Protein AF-0000000068824075 (afdb_homodimer)

Sequence (526 aa):
MSSQPDKIMQCPICLETMKSPITQCMGGHSMCGDCIKANNITKCPTCRGAISKIRNFQLEQLIEGIQKVLKLQCCYHSKGCTYSLSVAKKESHELECKYRNFICEGHKFAKWKCQWSGTLEEMYKHFKKDHINQQLSFKSEADMKFDLSRNYSDVQMITYLEGGQYFFYKHRVDVKAEKIYWAFQFIGPKNQAECYYYEFEVANGPIKKFKVTEICRSDVVSADKIFEKGQCVVIPFEVMRNFMDEENVSHFRYRLMSIKKAKMSSQPDKIMQCPICLETMKSPITQCMGGHSMCGDCIKANNITKCPTCRGAISKIRNFQLEQLIEGIQKVLKLQCCYHSKGCTYSLSVAKKESHELECKYRNFICEGHKFAKWKCQWSGTLEEMYKHFKKDHINQQLSFKSEADMKFDLSRNYSDVQMITYLEGGQYFFYKHRVDVKAEKIYWAFQFIGPKNQAECYYYEFEVANGPIKKFKVTEICRSDVVSADKIFEKGQCVVIPFEVMRNFMDEENVSHFRYRLMSIKKAK

Solvent-accessible surface area (backbone atoms only — not comparable to full-atom values): 28424 Å² total; per-residue (Å²): 125,86,76,52,72,62,66,77,41,31,11,84,82,81,69,40,71,54,43,83,57,31,27,26,23,78,80,67,51,61,31,25,43,62,55,35,63,76,63,66,56,65,48,34,90,86,78,61,29,54,59,44,92,50,66,41,62,68,59,47,49,48,50,53,51,43,46,68,63,44,66,40,70,44,92,37,34,91,73,65,48,81,57,65,25,33,67,84,47,38,62,63,42,57,70,29,41,66,63,39,82,38,61,41,57,42,26,72,72,42,63,41,98,55,87,54,68,41,45,56,72,52,44,54,51,44,38,52,70,73,60,66,45,84,71,46,47,39,55,49,72,49,77,44,74,63,65,80,87,44,71,44,56,46,66,43,62,26,44,38,70,104,69,82,45,47,28,39,42,36,39,37,36,37,49,90,80,38,33,34,38,39,43,54,23,26,62,31,42,57,77,61,12,61,40,26,30,34,40,38,35,39,33,40,75,92,65,33,33,42,36,39,27,43,62,23,41,21,56,73,51,56,66,66,58,34,59,66,49,26,66,48,47,75,42,44,47,43,40,48,59,71,30,33,48,97,82,30,36,29,39,36,35,39,36,58,46,68,61,77,70,81,124,126,86,75,52,73,63,65,76,40,31,10,85,82,81,67,38,70,55,43,85,56,30,28,27,24,77,81,67,52,60,32,26,42,62,56,36,62,77,64,66,56,66,47,32,90,86,77,62,30,54,59,44,93,53,67,40,62,68,60,47,50,49,51,52,51,42,47,67,63,44,64,41,69,43,92,38,33,92,73,65,48,83,57,66,26,33,67,85,47,38,62,63,43,56,68,28,40,65,64,39,82,39,61,41,58,42,25,74,72,41,62,42,96,55,87,52,67,41,43,57,74,53,44,55,52,44,36,52,69,76,61,65,43,85,71,47,47,41,54,49,71,49,77,43,74,62,65,81,84,45,69,44,56,45,67,43,61,24,44,40,70,106,72,81,44,46,28,38,42,37,39,37,36,37,48,92,79,38,32,33,38,38,43,53,24,26,62,32,41,58,77,62,13,63,39,26,30,35,41,38,36,40,33,41,75,94,63,31,33,42,35,38,26,43,62,24,40,19,56,76,52,55,66,68,57,34,58,64,49,25,65,47,46,73,43,44,47,43,39,47,58,68,31,34,48,96,83,30,37,28,39,35,36,38,35,58,44,69,63,74,70,83,127

Foldseek 3Di:
DPCPPQQLQAAPQPRGGAAPQWWAFPVGDIHHPVSCVVVVPQADPVPRGGTDPDTDVVSNVVSVVCLVVQWDDAPCVVVPDPDTHRPVCRVVQNLFPQQDKDAQVCCVPFVDPDGDIDHPVVNLVCCVPPVVAVADELKDKDKDADDQQDWGKDWHKYDYDPHDWIWIWIWIRDNVVQKIWTAIATRGHFVQQQQKKKKKWKAAPDPDIDIDIAGHGHPSDDPVVCVVVVRTDMDGNVRLVVQADPRRMIMMIMHMDGNPPPD/DPCPPQQLQAAPQPRGGAAPQWWAFPVGDIHHPVSCVVVVPQADPVPRGGTDPDGDVVSNVVSVVCLVVPWDDAPCVVVPDPDTHRPVCNVVQNLFPQQDKDAQVCCVPFVDPGGDIDHPVVNLVCCVPPVVAVADELKDKDKDADDLQDWGKDWHKYDYDPDDWIWIWIWIRDNVVQKIWTAIATRGHFVQQQQKKKKKWKAAPDPDIDIDIAGHGHPSDDPVVCVVVVRTDMDGNVRLVVQADPRRMIMMIMHMDGNPPPD

Secondary structure (DSSP, 8-state):
----HHHHTB-TTT-SB--SSEEEETTS-EEEHHHHHHTT--B-TTT-PBEEEEE-HHHHHHHHHHHHH--EEPTTGGGT---EE-HHHHHHHHHH-TTS-EE-HHHHTT--S---EE-HHHHHHHHHHHS----B-SEEEEEEE--TTS-EEEEEEEEETTTTEEEEEEEEEETTTTEEEEEEEESS-HHHHTTEEEEEEEEETTTEEEEEEEE-EETTS-HHHHHHHT-SEEEEHHHHGGG--TTSEEEEEEEEEE-----/----HHHHTB-TTT-SB--SSEEEETTS-EEEHHHHHHTT--B-TTT-PBEEEEE-HHHHHHHHHHHHH--EEPTTGGGT---EE-HHHHHHHHHH-TTS-EE-HHHHTT--S---EE-HHHHHHHHHHHS----B-SEEEEEEE--TTS-EEEEEEEEETTTTEEEEEEEEEETTTTEEEEEEEESS-HHHHTTEEEEEEEEETTTEEEEEEEE-EETTS-HHHHHHHT-SEEEEHHHHGGG--TTSEEEEEEEEEE-----

Organism: Brassicogethes aeneus (NCBI:txid1431903)

pLDDT: mean 89.93, std 11.12, range [26.86, 98.69]

InterPro domains:
  IPR001841 Zinc finger, RING-type [PS50089] (11-48)
  IPR001841 Zinc finger, RING-type [SM00184] (11-47)
  IPR004162 E3 ubiquitin-protein ligase SINA-like, animal [PTHR45877] (7-260)
  IPR008974 TRAF-like [G3DSA:2.60.210.10] (139-255)
  IPR013010 Zinc finger, SIAH-type [PS51081] (69-132)
  IPR013083 Zinc finger, RING/FYVE/PHD-type [G3DSA:3.30.40.10] (1-68)
  IPR013083 Zinc finger, RING/FYVE/PHD-type [G3DSA:3.30.40.10] (69-127)
  IPR018121 Seven-in-absentia protein, TRAF-like domain [PF03145] (165-249)
  IPR049548 E3 ubiquitin-protein ligase Sina-like, RING finger [PF21362] (11-47)

Nearest PDB structures (foldseek):
  4ca1-assembly1_A  TM=7.480E-01  e=5.915E-13  Homo sapiens
  5h9m-assembly1_B  TM=7.590E-01  e=1.312E-12  Homo sapiens
  4i7c-assembly2_C  TM=7.168E-01  e=4.450E-13  Homo sapiens
  5wzz-assembly2_B  TM=6.924E-01  e=2.319E-12  Homo sapiens
  1k2f-assembly2_B-2  TM=7.074E-01  e=7.664E-12  Mus musculus

Radius of gyration: 37.61 Å; Cα contacts (8 Å, |Δi|>4): 1050; chains: 2; bounding box: 56×128×80 Å

Structure (mmCIF, N/CA/C/O backbone):
data_AF-0000000068824075-model_v1
#
loop_
_entity.id
_entity.type
_entity.pdbx_description
1 polymer 'E3 ubiquitin-protein ligase'
#
loop_
_atom_site.group_PDB
_atom_site.id
_atom_site.type_symbol
_atom_site.label_atom_id
_atom_site.label_alt_id
_atom_site.label_comp_id
_atom_site.label_asym_id
_atom_site.label_entity_id
_atom_site.label_seq_id
_atom_site.pdbx_PDB_ins_code
_atom_site.Cartn_x
_atom_site.Cartn_y
_atom_site.Cartn_z
_atom_site.occupancy
_atom_site.B_iso_or_equiv
_atom_site.auth_seq_id
_atom_site.auth_comp_id
_atom_site.auth_asym_id
_atom_site.auth_atom_id
_atom_site.pdbx_PDB_model_num
ATOM 1 N N . MET A 1 1 ? 6.312 -59.25 -27.984 1 26.86 1 MET A N 1
ATOM 2 C CA . MET A 1 1 ? 6.164 -57.844 -28.219 1 26.86 1 MET A CA 1
ATOM 3 C C . MET A 1 1 ? 5.016 -57.25 -27.391 1 26.86 1 MET A C 1
ATOM 5 O O . MET A 1 1 ? 3.865 -57.688 -27.547 1 26.86 1 MET A O 1
ATOM 9 N N . SER A 1 2 ? 5.18 -57.031 -26.156 1 34.91 2 SER A N 1
ATOM 10 C CA . SER A 1 2 ? 4.145 -56.5 -25.266 1 34.91 2 SER A CA 1
ATOM 11 C C . SER A 1 2 ? 3.293 -55.438 -25.953 1 34.91 2 SER A C 1
ATOM 13 O O . SER A 1 2 ? 3.809 -54.438 -26.406 1 34.91 2 SER A O 1
ATOM 15 N N . SER A 1 3 ? 2.359 -55.688 -26.812 1 43.59 3 SER A N 1
ATOM 16 C CA . SER A 1 3 ? 1.479 -54.844 -27.609 1 43.59 3 SER A CA 1
ATOM 17 C C . SER A 1 3 ? 0.889 -53.719 -26.766 1 43.59 3 SER A C 1
ATOM 19 O O . SER A 1 3 ? 0.219 -53.969 -25.766 1 43.59 3 SER A O 1
ATOM 21 N N . GLN A 1 4 ? 1.647 -52.656 -26.531 1 51.97 4 GLN A N 1
ATOM 22 C CA . GLN A 1 4 ? 1.297 -51.5 -25.703 1 51.97 4 GLN A CA 1
ATOM 23 C C . GLN A 1 4 ? -0.091 -50.969 -26.047 1 51.97 4 GLN A C 1
ATOM 25 O O . GLN A 1 4 ? -0.445 -50.875 -27.234 1 51.97 4 GLN A O 1
ATOM 30 N N . PRO A 1 5 ? -1.044 -51.125 -25.141 1 60.56 5 PRO A N 1
ATOM 31 C CA . PRO A 1 5 ? -2.387 -50.562 -25.344 1 60.56 5 PRO A CA 1
ATOM 32 C C . PRO A 1 5 ? -2.377 -49.281 -26.172 1 60.56 5 PRO A C 1
ATOM 34 O O . PRO A 1 5 ? -3.332 -49 -26.891 1 60.56 5 PRO A O 1
ATOM 37 N N . ASP A 1 6 ? -1.244 -48.688 -26.219 1 64.5 6 ASP A N 1
ATOM 38 C CA . ASP A 1 6 ? -1.145 -47.406 -26.938 1 64.5 6 ASP A CA 1
ATOM 39 C C . ASP A 1 6 ? -1.213 -47.656 -28.453 1 64.5 6 ASP A C 1
ATOM 41 O O . ASP A 1 6 ? -1.807 -46.844 -29.172 1 64.5 6 ASP A O 1
ATOM 45 N N . LYS A 1 7 ? -0.649 -48.688 -28.859 1 70.88 7 LYS A N 1
ATOM 46 C CA . LYS A 1 7 ? -0.608 -48.938 -30.297 1 70.88 7 LYS A CA 1
ATOM 47 C C . LYS A 1 7 ? -1.982 -49.344 -30.828 1 70.88 7 LYS A C 1
ATOM 49 O O . LYS A 1 7 ? -2.352 -48.969 -31.938 1 70.88 7 LYS A O 1
ATOM 54 N N . ILE A 1 8 ? -2.785 -49.969 -29.938 1 73.5 8 ILE A N 1
ATOM 55 C CA . ILE A 1 8 ? -4.105 -50.438 -30.344 1 73.5 8 ILE A CA 1
ATOM 56 C C . ILE A 1 8 ? -5.059 -49.25 -30.453 1 73.5 8 ILE A C 1
ATOM 58 O O . ILE A 1 8 ? -5.973 -49.25 -31.281 1 73.5 8 ILE A O 1
ATOM 62 N N . MET A 1 9 ? -4.66 -48.25 -29.812 1 81.69 9 MET A N 1
ATOM 63 C CA . MET A 1 9 ? -5.555 -47.094 -29.781 1 81.69 9 MET A CA 1
ATOM 64 C C . MET A 1 9 ? -5.094 -46.031 -30.766 1 81.69 9 MET A C 1
ATOM 66 O O . MET A 1 9 ? -5.68 -44.969 -30.844 1 81.69 9 MET A O 1
ATOM 70 N N . GLN A 1 10 ? -4.227 -46.406 -31.641 1 87.88 10 GLN A N 1
ATOM 71 C CA . GLN A 1 10 ? -3.619 -45.438 -32.531 1 87.88 10 GLN A CA 1
ATOM 72 C C . GLN A 1 10 ? -4.352 -45.375 -33.875 1 87.88 10 GLN A C 1
ATOM 74 O O . GLN A 1 10 ? -4.664 -46.438 -34.469 1 87.88 10 GLN A O 1
ATOM 79 N N . CYS A 1 11 ? -4.602 -44.219 -34.281 1 91.38 11 CYS A N 1
ATOM 80 C CA . CYS A 1 11 ? -5.129 -44 -35.625 1 91.38 11 CYS A CA 1
ATOM 81 C C . CYS A 1 11 ? -4.059 -44.281 -36.688 1 91.38 11 CYS A C 1
ATOM 83 O O . CYS A 1 11 ? -2.947 -43.75 -36.594 1 91.38 11 CYS A O 1
ATOM 85 N N . PRO A 1 12 ? -4.328 -44.969 -37.688 1 91.25 12 PRO A N 1
ATOM 86 C CA . PRO A 1 12 ? -3.328 -45.25 -38.719 1 91.25 12 PRO A CA 1
ATOM 87 C C . PRO A 1 12 ? -3.049 -44.062 -39.625 1 91.25 12 PRO A C 1
ATOM 89 O O . PRO A 1 12 ? -2.08 -44.062 -40.375 1 91.25 12 PRO A O 1
ATOM 92 N N . ILE A 1 13 ? -3.783 -43.062 -39.469 1 92 13 ILE A N 1
ATOM 93 C CA . ILE A 1 13 ? -3.619 -41.875 -40.344 1 92 13 ILE A CA 1
ATOM 94 C C . ILE A 1 13 ? -2.719 -40.875 -39.656 1 92 13 ILE A C 1
ATOM 96 O O . ILE A 1 13 ? -1.7 -40.438 -40.188 1 92 13 ILE A O 1
ATOM 100 N N . CYS A 1 14 ? -3.09 -40.5 -38.438 1 89.81 14 CYS A N 1
ATOM 101 C CA . CYS A 1 14 ? -2.352 -39.438 -37.75 1 89.81 14 CYS A CA 1
ATOM 102 C C . CYS A 1 14 ? -1.323 -40.031 -36.781 1 89.81 14 CYS A C 1
ATOM 104 O O . CYS A 1 14 ? -0.46 -39.312 -36.281 1 89.81 14 CYS A O 1
ATOM 106 N N . LEU A 1 15 ? -1.414 -41.281 -36.469 1 88.19 15 LEU A N 1
ATOM 107 C CA . LEU A 1 15 ? -0.502 -42.031 -35.625 1 88.19 15 LEU A CA 1
ATOM 108 C C . LEU A 1 15 ? -0.59 -41.562 -34.188 1 88.19 15 LEU A C 1
ATOM 110 O O . LEU A 1 15 ? 0.326 -41.812 -33.406 1 88.19 15 LEU A O 1
ATOM 114 N N . GLU A 1 16 ? -1.69 -40.906 -33.844 1 86.25 16 GLU A N 1
ATOM 115 C CA . GLU A 1 16 ? -2.02 -40.531 -32.469 1 86.25 16 GLU A CA 1
ATOM 116 C C . GLU A 1 16 ? -3.166 -41.406 -31.938 1 86.25 16 GLU A C 1
ATOM 118 O O . GLU A 1 16 ? -3.795 -42.156 -32.688 1 86.25 16 GLU A O 1
ATOM 123 N N . THR A 1 17 ? -3.398 -41.25 -30.656 1 84.62 17 THR A N 1
ATOM 124 C CA . THR A 1 17 ? -4.566 -41.906 -30.094 1 84.62 17 THR A CA 1
ATOM 125 C C . THR A 1 17 ? -5.844 -41.438 -30.781 1 84.62 17 THR A C 1
ATOM 127 O O . THR A 1 17 ? -6.062 -40.25 -30.938 1 84.62 17 THR A O 1
ATOM 130 N N . MET A 1 18 ? -6.621 -42.438 -31.188 1 89.19 18 MET A N 1
ATOM 131 C CA . MET A 1 18 ? -7.832 -42.125 -31.953 1 89.19 18 MET A CA 1
ATOM 132 C C . MET A 1 18 ? -8.758 -41.219 -31.156 1 89.19 18 MET A C 1
ATOM 134 O O . MET A 1 18 ? -8.914 -41.375 -29.953 1 89.19 18 MET A O 1
ATOM 138 N N . LYS A 1 19 ? -9.273 -40.219 -31.859 1 90.88 19 LYS A N 1
ATOM 139 C CA . LYS A 1 19 ? -10.203 -39.281 -31.281 1 90.88 19 LYS A CA 1
ATOM 140 C C . LYS A 1 19 ? -11.602 -39.438 -31.859 1 90.88 19 LYS A C 1
ATOM 142 O O . LYS A 1 19 ? -11.758 -39.781 -33.031 1 90.88 19 LYS A O 1
ATOM 147 N N . SER A 1 20 ? -12.555 -39.062 -31.016 1 90.06 20 SER A N 1
ATOM 148 C CA . SER A 1 20 ? -13.938 -39.094 -31.484 1 90.06 20 SER A CA 1
ATOM 149 C C . SER A 1 20 ? -14.18 -37.969 -32.5 1 90.06 20 SER A C 1
ATOM 151 O O . SER A 1 20 ? -13.633 -36.875 -32.375 1 90.06 20 SER A O 1
ATOM 153 N N . PRO A 1 21 ? -15.047 -38.438 -33.469 1 91.56 21 PRO A N 1
ATOM 154 C CA . PRO A 1 21 ? -15.727 -39.719 -33.719 1 91.56 21 PRO A CA 1
ATOM 155 C C . PRO A 1 21 ? -14.812 -40.781 -34.375 1 91.56 21 PRO A C 1
ATOM 157 O O . PRO A 1 21 ? -13.977 -40.438 -35.219 1 91.56 21 PRO A O 1
ATOM 160 N N . ILE A 1 22 ? -14.836 -41.875 -33.906 1 95.31 22 ILE A N 1
ATOM 161 C CA . ILE A 1 22 ? -14.047 -43 -34.438 1 95.31 22 ILE A CA 1
ATOM 162 C C . ILE A 1 22 ? -14.898 -43.781 -35.438 1 95.31 22 ILE A C 1
ATOM 164 O O . ILE A 1 22 ? -16.031 -44.188 -35.094 1 95.31 22 ILE A O 1
ATOM 168 N N . THR A 1 23 ? -14.414 -44 -36.656 1 93.69 23 THR A N 1
ATOM 169 C CA . THR A 1 23 ? -15.094 -44.75 -37.719 1 93.69 23 THR A CA 1
ATOM 170 C C . THR A 1 23 ? -14.312 -46 -38.062 1 93.69 23 THR A C 1
ATOM 172 O O . THR A 1 23 ? -13.102 -46.062 -37.844 1 93.69 23 THR A O 1
ATOM 175 N N . GLN A 1 24 ? -15.078 -47.031 -38.5 1 92.38 24 GLN A N 1
ATOM 176 C CA . GLN A 1 24 ? -14.461 -48.312 -38.844 1 92.38 24 GLN A CA 1
ATOM 177 C C . GLN A 1 24 ? -14.68 -48.656 -40.312 1 92.38 24 GLN A C 1
ATOM 179 O O . GLN A 1 24 ? -15.703 -48.312 -40.875 1 92.38 24 GLN A O 1
ATOM 184 N N . CYS A 1 25 ? -13.664 -49.219 -40.844 1 91.94 25 CYS A N 1
ATOM 185 C CA . CYS A 1 25 ? -13.859 -49.75 -42.188 1 91.94 25 CYS A CA 1
ATOM 186 C C . CYS A 1 25 ? -14.594 -51.094 -42.125 1 91.94 25 CYS A C 1
ATOM 188 O O . CYS A 1 25 ? -14.805 -51.625 -41.062 1 91.94 25 CYS A O 1
ATOM 190 N N . MET A 1 26 ? -15.016 -51.719 -43.375 1 91.31 26 MET A N 1
ATOM 191 C CA . MET A 1 26 ? -15.75 -52.969 -43.469 1 91.31 26 MET A CA 1
ATOM 192 C C . MET A 1 26 ? -14.883 -54.156 -43 1 91.31 26 MET A C 1
ATOM 194 O O . MET A 1 26 ? -15.406 -55.219 -42.625 1 91.31 26 MET A O 1
ATOM 198 N N . GLY A 1 27 ? -13.539 -53.875 -42.969 1 90.25 27 GLY A N 1
ATOM 199 C CA . 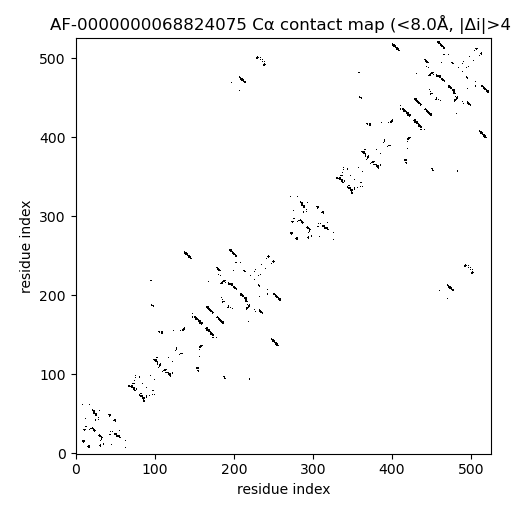GLY A 1 27 ? -12.617 -54.906 -42.469 1 90.25 27 GLY A CA 1
ATOM 200 C C . GLY A 1 27 ? -12.414 -54.844 -40.969 1 90.25 27 GLY A C 1
ATOM 201 O O . GLY A 1 27 ? -11.734 -55.688 -40.406 1 90.25 27 GLY A O 1
ATOM 202 N N . GLY A 1 28 ? -12.977 -53.844 -40.312 1 89.62 28 GLY A N 1
ATOM 203 C CA . GLY A 1 28 ? -12.938 -53.75 -38.844 1 89.62 28 GLY A CA 1
ATOM 204 C C . GLY A 1 28 ? -11.852 -52.844 -38.344 1 89.62 28 GLY A C 1
ATOM 205 O O . GLY A 1 28 ? -11.625 -52.781 -37.125 1 89.62 28 GLY A O 1
ATOM 206 N N . HIS A 1 29 ? -11.172 -52.125 -39.156 1 91.19 29 HIS A N 1
ATOM 207 C CA . HIS A 1 29 ? -10.133 -51.219 -38.719 1 91.19 29 HIS A CA 1
ATOM 208 C C . HIS A 1 29 ? -10.719 -49.844 -38.375 1 91.19 29 HIS A C 1
ATOM 210 O O . HIS A 1 29 ? -11.578 -49.344 -39.094 1 91.19 29 HIS A O 1
ATOM 216 N N . SER A 1 30 ? -10.281 -49.281 -37.156 1 93.62 30 SER A N 1
ATOM 217 C CA . SER A 1 30 ? -10.812 -48 -36.688 1 93.62 30 SER A CA 1
ATOM 218 C C . SER A 1 30 ? -9.844 -46.875 -36.969 1 93.62 30 SER A C 1
ATOM 220 O O . SER A 1 30 ? -8.633 -47.062 -37 1 93.62 30 SER A O 1
ATOM 222 N N . MET A 1 31 ? -10.406 -45.688 -37.219 1 94.31 31 MET A N 1
ATOM 223 C CA . MET A 1 31 ? -9.672 -44.438 -37.5 1 94.31 31 MET A CA 1
ATOM 224 C C . MET A 1 31 ? -10.445 -43.219 -37 1 94.31 31 MET A C 1
ATOM 226 O O . MET A 1 31 ? -11.656 -43.312 -36.781 1 94.31 31 MET A O 1
ATOM 230 N N . CYS A 1 32 ? -9.695 -42.125 -36.781 1 93.94 32 CYS A N 1
ATOM 231 C CA . CYS A 1 32 ? -10.367 -40.875 -36.469 1 93.94 32 CYS A CA 1
ATOM 232 C C . CYS A 1 32 ? -11.25 -40.438 -37.625 1 93.94 32 CYS A C 1
ATOM 234 O O . CYS A 1 32 ? -10.82 -40.438 -38.781 1 93.94 32 CYS A O 1
ATOM 236 N N . GLY A 1 33 ? -12.477 -40.125 -37.312 1 93.69 33 GLY A N 1
ATOM 237 C CA . GLY A 1 33 ? -13.344 -39.562 -38.375 1 93.69 33 GLY A CA 1
ATOM 238 C C . GLY A 1 33 ? -12.805 -38.281 -38.969 1 93.69 33 GLY A C 1
ATOM 239 O O . GLY A 1 33 ? -12.875 -38.125 -40.188 1 93.69 33 GLY A O 1
ATOM 240 N N . ASP A 1 34 ? -12.141 -37.5 -38.125 1 94.25 34 ASP A N 1
ATOM 241 C CA . ASP A 1 34 ? -11.617 -36.25 -38.594 1 94.25 34 ASP A CA 1
ATOM 242 C C . ASP A 1 34 ? -10.422 -36.469 -39.531 1 94.25 34 ASP A C 1
ATOM 244 O O . ASP A 1 34 ? -10.266 -35.75 -40.5 1 94.25 34 ASP A O 1
ATOM 248 N N . CYS A 1 35 ? -9.664 -37.375 -39.25 1 94.38 35 CYS A N 1
ATOM 249 C CA . CYS A 1 35 ? -8.523 -37.656 -40.094 1 94.38 35 CYS A CA 1
ATOM 250 C C . CYS A 1 35 ? -8.977 -38.188 -41.438 1 94.38 35 CYS A C 1
ATOM 252 O O . CYS A 1 35 ? -8.375 -37.844 -42.469 1 94.38 35 CYS A O 1
ATOM 254 N N . ILE A 1 36 ? -10.039 -38.969 -41.531 1 94 36 ILE A N 1
ATOM 255 C CA . ILE A 1 36 ? -10.594 -39.469 -42.781 1 94 36 ILE A CA 1
ATOM 256 C C . ILE A 1 36 ? -11.008 -38.312 -43.688 1 94 36 ILE A C 1
ATOM 258 O O . ILE A 1 36 ? -10.648 -38.25 -44.844 1 94 36 ILE A O 1
ATOM 262 N N . LYS A 1 37 ? -11.633 -37.406 -43 1 93.44 37 LYS A N 1
ATOM 263 C CA . LYS A 1 37 ? -12.148 -36.25 -43.719 1 93.44 37 LYS A CA 1
ATOM 264 C C . LYS A 1 37 ? -11.016 -35.344 -44.188 1 93.44 37 LYS A C 1
ATOM 266 O O . LYS A 1 37 ? -10.984 -34.906 -45.344 1 93.44 37 LYS A O 1
ATOM 271 N N . ALA A 1 38 ? -10.125 -35.094 -43.25 1 93.81 38 ALA A N 1
ATOM 272 C CA . ALA A 1 38 ? -9.047 -34.156 -43.5 1 93.81 38 ALA A CA 1
ATOM 273 C C . ALA A 1 38 ? -8.125 -34.656 -44.594 1 93.81 38 ALA A C 1
ATOM 275 O O . ALA A 1 38 ? -7.547 -33.844 -45.344 1 93.81 38 ALA A O 1
ATOM 276 N N . ASN A 1 39 ? -8.047 -35.938 -44.75 1 93.38 39 ASN A N 1
ATOM 277 C CA . ASN A 1 39 ? -7.109 -36.5 -45.719 1 93.38 39 ASN A CA 1
ATOM 278 C C . ASN A 1 39 ? -7.836 -37.125 -46.906 1 93.38 39 ASN A C 1
ATOM 280 O O . ASN A 1 39 ? -7.215 -37.812 -47.75 1 93.38 39 ASN A O 1
ATOM 284 N N . ASN A 1 40 ? -9.07 -36.969 -46.969 1 93 40 ASN A N 1
ATOM 285 C CA . ASN A 1 40 ? -9.898 -37.5 -48.031 1 93 40 ASN A CA 1
ATOM 286 C C . ASN A 1 40 ? -9.656 -39 -48.219 1 93 40 ASN A C 1
ATOM 288 O O . ASN A 1 40 ? -9.422 -39.438 -49.344 1 93 40 ASN A O 1
ATOM 292 N N . ILE A 1 41 ? -9.633 -39.656 -47.188 1 92.25 41 ILE A N 1
ATOM 293 C CA . ILE A 1 41 ? -9.398 -41.094 -47.25 1 92.25 41 ILE A CA 1
ATOM 294 C C . ILE A 1 41 ? -10.656 -41.812 -47.719 1 92.25 41 ILE A C 1
ATOM 296 O O . ILE A 1 41 ? -11.742 -41.625 -47.156 1 92.25 41 ILE A O 1
ATOM 300 N N . THR A 1 42 ? -10.539 -42.656 -48.719 1 92 42 THR A N 1
ATOM 301 C CA . THR A 1 42 ? -11.688 -43.344 -49.25 1 92 42 THR A CA 1
ATOM 302 C C . THR A 1 42 ? -11.586 -44.844 -48.969 1 92 42 THR A C 1
ATOM 304 O O . THR A 1 42 ? -12.594 -45.562 -48.938 1 92 42 THR A O 1
ATOM 307 N N . LYS A 1 43 ? -10.367 -45.281 -48.844 1 94.75 43 LYS A N 1
ATOM 308 C CA . LYS A 1 43 ? -10.102 -46.688 -48.5 1 94.75 43 LYS A CA 1
ATOM 309 C C . LYS A 1 43 ? -9.242 -46.781 -47.219 1 94.75 43 LYS A C 1
ATOM 311 O O . LYS A 1 43 ? -8.406 -45.906 -46.969 1 94.75 43 LYS A O 1
ATOM 316 N N . CYS A 1 44 ? -9.5 -47.812 -46.469 1 94.12 44 CYS A N 1
ATOM 317 C CA . CYS A 1 44 ? -8.758 -48.031 -45.25 1 94.12 44 CYS A CA 1
ATOM 318 C C . CYS A 1 44 ? -7.27 -48.188 -45.531 1 94.12 44 CYS A C 1
ATOM 320 O O . CYS A 1 44 ? -6.871 -49.031 -46.344 1 94.12 44 CYS A O 1
ATOM 322 N N . PRO A 1 45 ? -6.504 -47.469 -44.781 1 93.06 45 PRO A N 1
ATOM 323 C CA . PRO A 1 45 ? -5.059 -47.531 -45.031 1 93.06 45 PRO A CA 1
ATOM 324 C C . PRO A 1 45 ? -4.461 -48.875 -44.594 1 93.06 45 PRO A C 1
ATOM 326 O O . PRO A 1 45 ? -3.379 -49.25 -45.031 1 93.06 45 PRO A O 1
ATOM 329 N N . THR A 1 46 ? -5.148 -49.562 -43.812 1 90.06 46 THR A N 1
ATOM 330 C CA . THR A 1 46 ? -4.625 -50.812 -43.281 1 90.06 46 THR A CA 1
ATOM 331 C C . THR A 1 46 ? -5.004 -51.969 -44.156 1 90.06 46 THR A C 1
ATOM 333 O O . THR A 1 46 ? -4.168 -52.844 -44.438 1 90.06 46 THR A O 1
ATOM 336 N N . CYS A 1 47 ? -6.273 -52.094 -44.75 1 91.81 47 CYS A N 1
ATOM 337 C CA . CYS A 1 47 ? -6.73 -53.281 -45.438 1 91.81 47 CYS A CA 1
ATOM 338 C C . CYS A 1 47 ? -7.277 -52.938 -46.812 1 91.81 47 CYS A C 1
ATOM 340 O O . CYS A 1 47 ? -7.668 -53.844 -47.562 1 91.81 47 CYS A O 1
ATOM 342 N N . ARG A 1 48 ? -7.379 -51.625 -47.156 1 91.88 48 ARG A N 1
ATOM 343 C CA . ARG A 1 48 ? -7.875 -51.094 -48.406 1 91.88 48 ARG A CA 1
ATOM 344 C C . ARG A 1 48 ? -9.367 -51.375 -48.562 1 91.88 48 ARG A C 1
ATOM 346 O O . ARG A 1 48 ? -9.906 -51.281 -49.656 1 91.88 48 ARG A O 1
ATOM 353 N N . GLY A 1 49 ? -10.008 -51.75 -47.469 1 91.5 49 GLY A N 1
ATOM 354 C CA . GLY A 1 49 ? -11.445 -51.938 -47.5 1 91.5 49 GLY A CA 1
ATOM 355 C C . GLY A 1 49 ? -12.211 -50.625 -47.531 1 91.5 49 GLY A C 1
ATOM 356 O O . GLY A 1 49 ? -11.641 -49.562 -47.281 1 91.5 49 GLY A O 1
ATOM 357 N N . ALA A 1 50 ? -13.484 -50.719 -47.875 1 92.81 50 ALA A N 1
ATOM 358 C CA . ALA A 1 50 ? -14.352 -49.562 -47.906 1 92.81 50 ALA A CA 1
ATOM 359 C C . ALA A 1 50 ? -14.57 -49 -46.5 1 92.81 50 ALA A C 1
ATOM 361 O O . ALA A 1 50 ? -14.742 -49.781 -45.562 1 92.81 50 ALA A O 1
ATOM 362 N N . ILE A 1 51 ? -14.516 -47.656 -46.406 1 92.5 51 ILE A N 1
ATOM 363 C CA . ILE A 1 51 ? -14.781 -47 -45.125 1 92.5 51 ILE A CA 1
ATOM 364 C C . ILE A 1 51 ? -16.281 -47 -44.844 1 92.5 51 ILE A C 1
ATOM 366 O O . ILE A 1 51 ? -17.094 -46.688 -45.75 1 92.5 51 ILE A O 1
ATOM 370 N N . SER A 1 52 ? -16.562 -47.594 -43.688 1 89.38 52 SER A N 1
ATOM 371 C CA . SER A 1 52 ? -17.969 -47.625 -43.344 1 89.38 52 SER A CA 1
ATOM 372 C C . SER A 1 52 ? -18.422 -46.281 -42.781 1 89.38 52 SER A C 1
ATOM 374 O O . SER A 1 52 ? -17.594 -45.406 -42.469 1 89.38 52 SER A O 1
ATOM 376 N N . LYS A 1 53 ? -19.703 -46.031 -42.625 1 82.75 53 LYS A N 1
ATOM 377 C CA . LYS A 1 53 ? -20.281 -44.844 -41.969 1 82.75 53 LYS A CA 1
ATOM 378 C C . LYS A 1 53 ? -20.609 -45.125 -40.5 1 82.75 53 LYS A C 1
ATOM 380 O O . LYS A 1 53 ? -21.141 -44.25 -39.812 1 82.75 53 LYS A O 1
ATOM 385 N N . ILE A 1 54 ? -20.188 -46.281 -40.094 1 86.5 54 ILE A N 1
ATOM 386 C CA . ILE A 1 54 ? -20.562 -46.688 -38.75 1 86.5 54 ILE A CA 1
ATOM 387 C C . ILE A 1 54 ? -19.562 -46.125 -37.719 1 86.5 54 ILE A C 1
ATOM 389 O O . ILE A 1 54 ? -18.359 -46.375 -37.844 1 86.5 54 ILE A O 1
ATOM 393 N N . ARG A 1 55 ? -20.047 -45.406 -36.781 1 91.56 55 ARG A N 1
ATOM 394 C CA . ARG A 1 55 ? -19.25 -44.875 -35.688 1 91.56 55 ARG A CA 1
ATOM 395 C C . ARG A 1 55 ? -19.062 -45.906 -34.594 1 91.56 55 ARG A C 1
ATOM 397 O O . ARG A 1 55 ? -20 -46.625 -34.25 1 91.56 55 ARG A O 1
ATOM 404 N N . ASN A 1 56 ? -17.828 -46.156 -34.219 1 88.81 56 ASN A N 1
ATOM 405 C CA . ASN A 1 56 ? -17.516 -47.094 -33.188 1 88.81 56 ASN A CA 1
ATOM 406 C C . ASN A 1 56 ? -17.578 -46.469 -31.797 1 88.81 56 ASN A C 1
ATOM 408 O O . ASN A 1 56 ? -16.547 -46.062 -31.234 1 88.81 56 ASN A O 1
ATOM 412 N N . PHE A 1 57 ? -18.781 -46.406 -31.172 1 91.12 57 PHE A N 1
ATOM 413 C CA . PHE A 1 57 ? -19.031 -45.781 -29.891 1 91.12 57 PHE A CA 1
ATOM 414 C C . PHE A 1 57 ? -18.328 -46.531 -28.766 1 91.12 57 PHE A C 1
ATOM 416 O O . PHE A 1 57 ? -17.812 -45.938 -27.828 1 91.12 57 PHE A O 1
ATOM 423 N N . GLN A 1 58 ? -18.344 -47.812 -28.891 1 86.75 58 GLN A N 1
ATOM 424 C CA . GLN A 1 58 ? -17.734 -48.656 -27.844 1 86.75 58 GLN A CA 1
ATOM 425 C C . GLN A 1 58 ? -16.234 -48.344 -27.719 1 86.75 58 GLN A C 1
ATOM 427 O O . GLN A 1 58 ? -15.711 -48.25 -26.609 1 86.75 58 GLN A O 1
ATOM 432 N N . LEU A 1 59 ? -15.578 -48.25 -28.844 1 86.38 59 LEU A N 1
ATOM 433 C CA . LEU A 1 59 ? -14.156 -47.938 -28.859 1 86.38 59 LEU A CA 1
ATOM 434 C C . LEU A 1 59 ? -13.891 -46.531 -28.312 1 86.38 59 LEU A C 1
ATOM 436 O O . LEU A 1 59 ? -12.922 -46.312 -27.578 1 86.38 59 LEU A O 1
ATOM 440 N N . GLU A 1 60 ? -14.758 -45.594 -28.609 1 89.62 60 GLU A N 1
ATOM 441 C CA . GLU A 1 60 ? -14.633 -44.219 -28.094 1 89.62 60 GLU A CA 1
ATOM 442 C C . GLU A 1 60 ? -14.703 -44.219 -26.562 1 89.62 60 GLU A C 1
ATOM 444 O O . GLU A 1 60 ? -13.883 -43.562 -25.906 1 89.62 60 GLU A O 1
ATOM 449 N N . GLN A 1 61 ? -15.609 -45 -26.047 1 87 61 GLN A N 1
ATOM 450 C CA . GLN A 1 61 ? -15.773 -45.062 -24.594 1 87 61 GLN A CA 1
ATOM 451 C C . GLN A 1 61 ? -14.586 -45.781 -23.938 1 87 61 GLN A C 1
ATOM 453 O O . GLN A 1 61 ? -14.141 -45.375 -22.859 1 87 61 GLN A O 1
ATOM 458 N N . LEU A 1 62 ? -14.164 -46.781 -24.547 1 82 62 LEU A N 1
ATOM 459 C CA . LEU A 1 62 ? -13.016 -47.531 -24.031 1 82 62 LEU A CA 1
ATOM 460 C C . LEU A 1 62 ? -11.773 -46.656 -23.969 1 82 62 LEU A C 1
ATOM 462 O O . LEU A 1 62 ? -11.07 -46.625 -22.969 1 82 62 LEU A O 1
ATOM 466 N N . ILE A 1 63 ? -11.531 -45.938 -25 1 80.81 63 ILE A N 1
ATOM 467 C CA . ILE A 1 63 ? -10.359 -45.062 -25.047 1 80.81 63 ILE A CA 1
ATOM 468 C C . ILE A 1 63 ? -10.484 -43.969 -24 1 80.81 63 ILE A C 1
ATOM 470 O O . ILE A 1 63 ? -9.516 -43.656 -23.281 1 80.81 63 ILE A O 1
ATOM 474 N N . GLU A 1 64 ? -11.648 -43.438 -23.922 1 78.75 64 GLU A N 1
ATOM 475 C CA . GLU A 1 64 ? -11.883 -42.438 -22.906 1 78.75 64 GLU A CA 1
ATOM 476 C C . GLU A 1 64 ? -11.648 -43 -21.5 1 78.75 64 GLU A C 1
ATOM 478 O O . GLU A 1 64 ? -11.062 -42.312 -20.656 1 78.75 64 GLU A O 1
ATOM 483 N N . GLY A 1 65 ? -12.172 -44.156 -21.25 1 74.88 65 GLY A N 1
ATOM 484 C CA . GLY A 1 65 ? -12.008 -44.812 -19.969 1 74.88 65 GLY A CA 1
ATOM 485 C C . GLY A 1 65 ? -10.555 -45.125 -19.641 1 74.88 65 GLY A C 1
ATOM 486 O O . GLY A 1 65 ? -10.117 -44.938 -18.516 1 74.88 65 GLY A O 1
ATOM 487 N N . ILE A 1 66 ? -9.844 -45.656 -20.672 1 71.62 66 ILE A N 1
ATOM 488 C CA . ILE A 1 66 ? -8.438 -46 -20.484 1 71.62 66 ILE A CA 1
ATOM 489 C C . ILE A 1 66 ? -7.645 -44.719 -20.172 1 71.62 66 ILE A C 1
ATOM 491 O O . ILE A 1 66 ? -6.773 -44.75 -19.297 1 71.62 66 ILE A O 1
ATOM 495 N N . GLN A 1 67 ? -7.934 -43.781 -20.922 1 70.31 67 GLN A N 1
ATOM 496 C CA . GLN A 1 67 ? -7.219 -42.5 -20.719 1 70.31 67 GLN A CA 1
ATOM 497 C C . GLN A 1 67 ? -7.434 -41.969 -19.297 1 70.31 67 GLN A C 1
ATOM 499 O O . GLN A 1 67 ? -6.531 -41.375 -18.719 1 70.31 67 GLN A O 1
ATOM 504 N N . LYS A 1 68 ? -8.578 -42.219 -18.859 1 69.25 68 LYS A N 1
ATOM 505 C CA . LYS A 1 68 ? -8.898 -41.781 -17.5 1 69.25 68 LYS A CA 1
ATOM 506 C C . LYS A 1 68 ? -8.164 -42.625 -16.469 1 69.25 68 LYS A C 1
ATOM 508 O O . LYS A 1 68 ? -7.844 -42.156 -15.375 1 69.25 68 LYS A O 1
ATOM 513 N N . VAL A 1 69 ? -7.863 -43.844 -16.891 1 69.25 69 VAL A N 1
ATOM 514 C CA . VAL A 1 69 ? -7.316 -44.781 -15.906 1 69.25 69 VAL A CA 1
ATOM 515 C C . VAL A 1 69 ? -5.812 -44.938 -16.125 1 69.25 69 VAL A C 1
ATOM 517 O O . VAL A 1 69 ? -5.074 -45.281 -15.203 1 69.25 69 VAL A O 1
ATOM 520 N N . LEU A 1 70 ? -5.484 -44.75 -17.453 1 73.81 70 LEU A N 1
ATOM 521 C CA . LEU A 1 70 ? -4.066 -44.906 -17.75 1 73.81 70 LEU A CA 1
ATOM 522 C C . LEU A 1 70 ? -3.236 -43.844 -17.016 1 73.81 70 LEU A C 1
ATOM 524 O O . LEU A 1 70 ? -3.531 -42.656 -17.094 1 73.81 70 LEU A O 1
ATOM 528 N N . LYS A 1 71 ? -2.301 -44.281 -16.125 1 79.25 71 LYS A N 1
ATOM 529 C CA . LYS A 1 71 ? -1.366 -43.406 -15.438 1 79.25 71 LYS A CA 1
ATOM 530 C C . LYS A 1 71 ? -0.027 -43.344 -16.172 1 79.25 71 LYS A C 1
ATOM 532 O O . LYS A 1 71 ? 0.511 -44.375 -16.562 1 79.25 71 LYS A O 1
ATOM 537 N N . LEU A 1 72 ? 0.271 -42.188 -16.672 1 85.25 72 LEU A N 1
ATOM 538 C CA . LEU A 1 72 ? 1.554 -41.938 -17.312 1 85.25 72 LEU A CA 1
ATOM 539 C C . LEU A 1 72 ? 2.555 -41.344 -16.328 1 85.25 72 LEU A C 1
ATOM 541 O O . LEU A 1 72 ? 2.178 -40.594 -15.438 1 85.25 72 LEU A O 1
ATOM 545 N N . GLN A 1 73 ? 3.789 -41.75 -16.562 1 88.31 73 GLN A N 1
ATOM 546 C CA . GLN A 1 73 ? 4.828 -41.188 -15.719 1 88.31 73 GLN A CA 1
ATOM 547 C C . GLN A 1 73 ? 5.191 -39.75 -16.172 1 88.31 73 GLN A C 1
ATOM 549 O O . GLN A 1 73 ? 5.133 -39.438 -17.359 1 88.31 73 GLN A O 1
ATOM 554 N N . CYS A 1 74 ? 5.598 -38.938 -15.211 1 91.06 74 CYS A N 1
ATOM 555 C CA . CYS A 1 74 ? 6.16 -37.625 -15.508 1 91.06 74 CYS A CA 1
ATOM 556 C C . CYS A 1 74 ? 7.406 -37.75 -16.375 1 91.06 74 CYS A C 1
ATOM 558 O O . CYS A 1 74 ? 8.18 -38.688 -16.234 1 91.06 74 CYS A O 1
ATOM 560 N N . CYS A 1 75 ? 7.594 -36.844 -17.312 1 91.56 75 CYS A N 1
ATOM 561 C CA . CYS A 1 75 ? 8.75 -36.875 -18.203 1 91.56 75 CYS A CA 1
ATOM 562 C C . CYS A 1 75 ? 10.047 -36.719 -17.422 1 91.56 75 CYS A C 1
ATOM 564 O O . CYS A 1 75 ? 11.125 -37.031 -17.938 1 91.56 75 CYS A O 1
ATOM 566 N N . TYR A 1 76 ? 9.93 -36.281 -16.156 1 93.56 76 TYR A N 1
ATOM 567 C CA . TYR A 1 76 ? 11.117 -36.125 -15.32 1 93.56 76 TYR A CA 1
ATOM 568 C C . TYR A 1 76 ? 11.242 -37.312 -14.344 1 93.56 76 TYR A C 1
ATOM 570 O O . TYR A 1 76 ? 11.875 -37.156 -13.289 1 93.56 76 TYR A O 1
ATOM 578 N N . HIS A 1 77 ? 10.633 -38.25 -14.703 1 92 77 HIS A N 1
ATOM 579 C CA . HIS A 1 77 ? 10.703 -39.438 -13.859 1 92 77 HIS A CA 1
ATOM 580 C C . HIS A 1 77 ? 12.148 -39.875 -13.648 1 92 77 HIS A C 1
ATOM 582 O O . HIS A 1 77 ? 12.523 -40.281 -12.547 1 92 77 HIS A O 1
ATOM 588 N N . SER A 1 78 ? 12.867 -39.844 -14.688 1 91.75 78 SER A N 1
ATOM 589 C CA . SER A 1 78 ? 14.266 -40.281 -14.617 1 91.75 78 SER A CA 1
ATOM 590 C C . SER A 1 78 ? 15.07 -39.375 -13.703 1 91.75 78 SER A C 1
ATOM 592 O O . SER A 1 78 ? 16.141 -39.75 -13.227 1 91.75 78 SER A O 1
ATOM 594 N N . LYS A 1 79 ? 14.547 -38.188 -13.438 1 92.12 79 LYS A N 1
ATOM 595 C CA . LYS A 1 79 ? 15.242 -37.219 -12.594 1 92.12 79 LYS A CA 1
ATOM 596 C C . LYS A 1 79 ? 14.781 -37.312 -11.148 1 92.12 79 LYS A C 1
ATOM 598 O O . LYS A 1 79 ? 15.305 -36.594 -10.273 1 92.12 79 LYS A O 1
ATOM 603 N N . GLY A 1 80 ? 13.719 -38.062 -10.914 1 90.56 80 GLY A N 1
ATOM 604 C CA . GLY A 1 80 ? 13.336 -38.312 -9.531 1 90.56 80 GLY A CA 1
ATOM 605 C C . GLY A 1 80 ? 11.859 -38.094 -9.266 1 90.56 80 GLY A C 1
ATOM 606 O O . GLY A 1 80 ? 11.367 -38.406 -8.18 1 90.56 80 GLY A O 1
ATOM 607 N N . CYS A 1 81 ? 11.164 -37.562 -10.289 1 92.19 81 CYS A N 1
ATOM 608 C CA . CYS A 1 81 ? 9.742 -37.344 -10.062 1 92.19 81 CYS A CA 1
ATOM 609 C C . CYS A 1 81 ? 8.992 -38.656 -9.938 1 92.19 81 CYS A C 1
ATOM 611 O O . CYS A 1 81 ? 9.094 -39.531 -10.797 1 92.19 81 CYS A O 1
ATOM 613 N N . THR A 1 82 ? 8.117 -38.781 -8.922 1 90 82 THR A N 1
ATOM 614 C CA . THR A 1 82 ? 7.473 -40.062 -8.633 1 90 82 THR A CA 1
ATOM 615 C C . THR A 1 82 ? 6 -40.031 -9.031 1 90 82 THR A C 1
ATOM 617 O O . THR A 1 82 ? 5.27 -41 -8.828 1 90 82 THR A O 1
ATOM 620 N N . TYR A 1 83 ? 5.629 -38.938 -9.602 1 88.25 83 TYR A N 1
ATOM 621 C 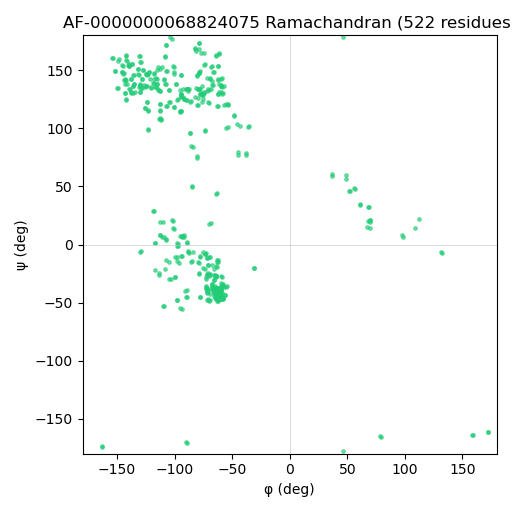CA . TYR A 1 83 ? 4.207 -38.781 -9.883 1 88.25 83 TYR A CA 1
ATOM 622 C C . TYR A 1 83 ? 3.799 -39.594 -11.109 1 88.25 83 TYR A C 1
ATOM 624 O O . TYR A 1 83 ? 4.516 -39.594 -12.117 1 88.25 83 TYR A O 1
ATOM 632 N N . SER A 1 84 ? 2.754 -40.344 -10.961 1 87.38 84 SER A N 1
ATOM 633 C CA . SER A 1 84 ? 2.023 -41 -12.055 1 87.38 84 SER A CA 1
ATOM 634 C C . SER A 1 84 ? 0.671 -40.312 -12.281 1 87.38 84 SER A C 1
ATOM 636 O O . SER A 1 84 ? -0.128 -40.188 -11.352 1 87.38 84 SER A O 1
ATOM 638 N N . LEU A 1 85 ? 0.54 -39.812 -13.484 1 86.56 85 LEU A N 1
ATOM 639 C CA . LEU A 1 85 ? -0.561 -38.875 -13.703 1 86.56 85 LEU A CA 1
ATOM 640 C C . LEU A 1 85 ? -1.409 -39.312 -14.891 1 86.56 85 LEU A C 1
ATOM 642 O O . LEU A 1 85 ? -0.931 -40.031 -15.773 1 86.56 85 LEU A O 1
ATOM 646 N N . SER A 1 86 ? -2.615 -38.938 -14.75 1 84 86 SER A N 1
ATOM 647 C CA . SER A 1 86 ? -3.465 -39.094 -15.93 1 84 86 SER A CA 1
ATOM 648 C C . SER A 1 86 ? -2.973 -38.188 -17.078 1 84 86 SER A C 1
ATOM 650 O O . SER A 1 86 ? -2.195 -37.281 -16.859 1 84 86 SER A O 1
ATOM 652 N N . VAL A 1 87 ? -3.426 -38.531 -18.234 1 78.94 87 VAL A N 1
ATOM 653 C CA . VAL A 1 87 ? -3.051 -37.781 -19.422 1 78.94 87 VAL A CA 1
ATOM 654 C C . VAL A 1 87 ? -3.438 -36.312 -19.266 1 78.94 87 VAL A C 1
ATOM 656 O O . VAL A 1 87 ? -2.678 -35.406 -19.641 1 78.94 87 VAL A O 1
ATOM 659 N N . ALA A 1 88 ? -4.547 -36.062 -18.578 1 79.44 88 ALA A N 1
ATOM 660 C CA . ALA A 1 88 ? -5.07 -34.719 -18.422 1 79.44 88 ALA A CA 1
ATOM 661 C C . ALA A 1 88 ? -4.211 -33.875 -17.469 1 79.44 88 ALA A C 1
ATOM 663 O O . ALA A 1 88 ? -4.055 -32.688 -17.641 1 79.44 88 ALA A O 1
ATOM 664 N N . LYS A 1 89 ? -3.516 -34.5 -16.578 1 87.81 89 LYS A N 1
ATOM 665 C CA . LYS A 1 89 ? -2.807 -33.812 -15.516 1 87.81 89 LYS A CA 1
ATOM 666 C C . LYS A 1 89 ? -1.305 -33.781 -15.781 1 87.81 89 LYS A C 1
ATOM 668 O O . LYS A 1 89 ? -0.573 -33 -15.156 1 87.81 89 LYS A O 1
ATOM 673 N N . LYS A 1 90 ? -0.922 -34.625 -16.719 1 89.19 90 LYS A N 1
ATOM 674 C CA . LYS A 1 90 ? 0.51 -34.781 -16.953 1 89.19 90 LYS A CA 1
ATOM 675 C C . LYS A 1 90 ? 1.159 -33.5 -17.406 1 89.19 90 LYS A C 1
ATOM 677 O O . LYS A 1 90 ? 2.174 -33.062 -16.844 1 89.19 90 LYS A O 1
ATOM 682 N N . GLU A 1 91 ? 0.54 -32.875 -18.359 1 89.81 91 GLU A N 1
ATOM 683 C CA . GLU A 1 91 ? 1.112 -31.641 -18.922 1 89.81 91 GLU A CA 1
ATOM 684 C C . GLU A 1 91 ? 1.217 -30.547 -17.859 1 89.81 91 GLU A C 1
ATOM 686 O O . GLU A 1 91 ? 2.256 -29.906 -17.734 1 89.81 91 GLU A O 1
ATOM 691 N N . SER A 1 92 ? 0.217 -30.328 -17.172 1 90.69 92 SER A N 1
ATOM 692 C CA . SER A 1 92 ? 0.202 -29.312 -16.125 1 90.69 92 SER A CA 1
ATOM 693 C C . SER A 1 92 ? 1.232 -29.609 -15.047 1 90.69 92 SER A C 1
ATOM 695 O O . SER A 1 92 ? 1.942 -28.703 -14.594 1 90.69 92 SER A O 1
ATOM 697 N N . HIS A 1 93 ? 1.339 -30.797 -14.711 1 91.25 93 HIS A N 1
ATOM 698 C CA . HIS A 1 93 ? 2.32 -31.188 -13.703 1 91.25 93 HIS A CA 1
ATOM 699 C C . HIS A 1 93 ? 3.74 -30.922 -14.188 1 91.25 93 HIS A C 1
ATOM 701 O O . HIS A 1 93 ? 4.559 -30.375 -13.438 1 91.25 93 HIS A O 1
ATOM 707 N N . GLU A 1 94 ? 3.939 -31.312 -15.359 1 93.19 94 GLU A N 1
ATOM 708 C CA . GLU A 1 94 ? 5.297 -31.219 -15.883 1 93.19 94 GLU A CA 1
ATOM 709 C C . GLU A 1 94 ? 5.75 -29.75 -15.977 1 93.19 94 GLU A C 1
ATOM 711 O O . GLU A 1 94 ? 6.941 -29.469 -15.859 1 93.19 94 GLU A O 1
ATOM 716 N N . LEU A 1 95 ? 4.77 -28.906 -16.125 1 91.38 95 LEU A N 1
ATOM 717 C CA . LEU A 1 95 ? 5.07 -27.469 -16.156 1 91.38 95 LEU A CA 1
ATOM 718 C C . LEU A 1 95 ? 5.52 -26.984 -14.781 1 91.38 95 LEU A C 1
ATOM 720 O O . LEU A 1 95 ? 6.328 -26.047 -14.688 1 91.38 95 LEU A O 1
ATOM 724 N N . GLU A 1 96 ? 5.102 -27.656 -13.797 1 93.31 96 GLU A N 1
ATOM 725 C CA . GLU A 1 96 ? 5.355 -27.156 -12.445 1 93.31 96 GLU A CA 1
ATOM 726 C C . GLU A 1 96 ? 6.25 -28.125 -11.664 1 93.31 96 GLU A C 1
ATOM 728 O O . GLU A 1 96 ? 6.512 -27.906 -10.477 1 93.31 96 GLU A O 1
ATOM 733 N N . CYS A 1 97 ? 6.652 -29.188 -12.305 1 93.12 97 CYS A N 1
ATOM 734 C CA . CYS A 1 97 ? 7.426 -30.234 -11.641 1 93.12 97 CYS A CA 1
ATOM 735 C C . CYS A 1 97 ? 8.734 -29.672 -11.094 1 93.12 97 CYS A C 1
ATOM 737 O O . CYS A 1 97 ? 9.422 -28.922 -11.781 1 93.12 97 CYS A O 1
ATOM 739 N N . LYS A 1 98 ? 9.125 -30 -9.938 1 90.38 98 LYS A N 1
ATOM 740 C CA . LYS A 1 98 ? 10.32 -29.469 -9.289 1 90.38 98 LYS A CA 1
ATOM 741 C C . LYS A 1 98 ? 11.586 -30.031 -9.93 1 90.38 98 LYS A C 1
ATOM 743 O O . LYS A 1 98 ? 12.688 -29.531 -9.672 1 90.38 98 LYS A O 1
ATOM 748 N N . TYR A 1 99 ? 11.422 -31.016 -10.742 1 93.31 99 TYR A N 1
ATOM 749 C CA . TYR A 1 99 ? 12.578 -31.641 -11.367 1 93.31 99 TYR A CA 1
ATOM 750 C C . TYR A 1 99 ? 12.812 -31.078 -12.766 1 93.31 99 TYR A C 1
ATOM 752 O O . TYR A 1 99 ? 13.719 -31.516 -13.477 1 93.31 99 TYR A O 1
ATOM 760 N N . ARG A 1 100 ? 11.984 -30.172 -13.125 1 94.69 100 ARG A N 1
ATOM 761 C CA . ARG A 1 100 ? 12.164 -29.547 -14.43 1 94.69 100 ARG A CA 1
ATOM 762 C C . ARG A 1 100 ? 13.508 -28.828 -14.523 1 94.69 100 ARG A C 1
ATOM 764 O O . ARG A 1 100 ? 14.188 -28.656 -13.516 1 94.69 100 ARG A O 1
ATOM 771 N N . ASN A 1 101 ? 13.836 -28.531 -15.766 1 94.56 101 ASN A N 1
ATOM 772 C CA . ASN A 1 101 ? 15.039 -27.734 -15.977 1 94.56 101 ASN A CA 1
ATOM 773 C C . ASN A 1 101 ? 14.773 -26.25 -15.719 1 94.56 101 ASN A C 1
ATOM 775 O O . ASN A 1 101 ? 13.781 -25.703 -16.203 1 94.56 101 ASN A O 1
ATOM 779 N N . PHE A 1 102 ? 15.727 -25.719 -14.969 1 96 102 PHE A N 1
ATOM 780 C CA . PHE A 1 102 ? 15.586 -24.312 -14.617 1 96 102 PHE A CA 1
ATOM 781 C C . PHE A 1 102 ? 16.609 -23.453 -15.359 1 96 102 PHE A C 1
ATOM 783 O O . PHE A 1 102 ? 17.734 -23.906 -15.586 1 96 102 PHE A O 1
ATOM 790 N N . ILE A 1 103 ? 16.188 -22.344 -15.734 1 96.12 103 ILE A N 1
ATOM 791 C CA . ILE A 1 103 ? 17.109 -21.297 -16.156 1 96.12 103 ILE A CA 1
ATOM 792 C C . ILE A 1 103 ? 17.297 -20.281 -15.039 1 96.12 103 ILE A C 1
ATOM 794 O O . ILE A 1 103 ? 16.438 -20.156 -14.164 1 96.12 103 ILE A O 1
ATOM 798 N N . CYS A 1 104 ? 18.438 -19.641 -15.062 1 96.19 104 CYS A N 1
ATOM 799 C CA . CYS A 1 104 ? 18.703 -18.656 -14.023 1 96.19 104 CYS A CA 1
ATOM 800 C C . CYS A 1 104 ? 17.578 -17.641 -13.938 1 96.19 104 CYS A C 1
ATOM 802 O O . CYS A 1 104 ? 17.297 -16.938 -14.906 1 96.19 104 CYS A O 1
ATOM 804 N N . GLU A 1 105 ? 16.984 -17.578 -12.781 1 95.38 105 GLU A N 1
ATOM 805 C CA . GLU A 1 105 ? 15.883 -16.656 -12.578 1 95.38 105 GLU A CA 1
ATOM 806 C C . GLU A 1 105 ? 16.359 -15.203 -12.711 1 95.38 105 GLU A C 1
ATOM 808 O O . GLU A 1 105 ? 15.57 -14.32 -13.07 1 95.38 105 GLU A O 1
ATOM 813 N N . GLY A 1 106 ? 17.625 -14.953 -12.422 1 95.25 106 GLY A N 1
ATOM 814 C CA . GLY A 1 106 ? 18.188 -13.633 -12.648 1 95.25 106 GLY A CA 1
ATOM 815 C C . GLY A 1 106 ? 18.125 -13.195 -14.102 1 95.25 106 GLY A C 1
ATOM 816 O O . GLY A 1 106 ? 17.891 -12.023 -14.398 1 95.25 106 GLY A O 1
ATOM 817 N N . HIS A 1 107 ? 18.359 -14.141 -14.898 1 95.38 107 HIS A N 1
ATOM 818 C CA . HIS A 1 107 ? 18.25 -13.867 -16.328 1 95.38 107 HIS A CA 1
ATOM 819 C C . HIS A 1 107 ? 16.781 -13.688 -16.734 1 95.38 107 HIS A C 1
ATOM 821 O O . HIS A 1 107 ? 16.438 -12.711 -17.406 1 95.38 107 HIS A O 1
ATOM 827 N N . LYS A 1 108 ? 16 -14.594 -16.281 1 95.06 108 LYS A N 1
ATOM 828 C CA . LYS A 1 108 ? 14.594 -14.625 -16.672 1 95.06 108 LYS A CA 1
ATOM 829 C C . LYS A 1 108 ? 13.852 -13.398 -16.172 1 95.06 108 LYS A C 1
ATOM 831 O O . LYS A 1 108 ? 13.141 -12.734 -16.938 1 95.06 108 LYS A O 1
ATOM 836 N N . PHE A 1 109 ? 14.07 -13.078 -14.953 1 96.81 109 PHE A N 1
ATOM 837 C CA . PHE A 1 109 ? 13.289 -12.023 -14.312 1 96.81 109 PHE A CA 1
ATOM 838 C C . PHE A 1 109 ? 14.047 -10.703 -14.328 1 96.81 109 PHE A C 1
ATOM 840 O O . PHE A 1 109 ? 13.5 -9.672 -14.734 1 96.81 109 PHE A O 1
ATOM 847 N N . ALA A 1 110 ? 15.305 -10.68 -13.945 1 95.06 110 ALA A N 1
ATOM 848 C CA . ALA A 1 110 ? 16.062 -9.453 -13.727 1 95.06 110 ALA A CA 1
ATOM 849 C C . ALA A 1 110 ? 16.906 -9.102 -14.945 1 95.06 110 ALA A C 1
ATOM 851 O O . ALA A 1 110 ? 17.656 -8.125 -14.93 1 95.06 110 ALA A O 1
ATOM 852 N N . LYS A 1 111 ? 16.859 -9.922 -15.945 1 94.06 111 LYS A N 1
ATOM 853 C CA . LYS A 1 111 ? 17.562 -9.703 -17.203 1 94.06 111 LYS A CA 1
ATOM 854 C C . LYS A 1 111 ? 19.078 -9.633 -16.984 1 94.06 111 LYS A C 1
ATOM 856 O O . LYS A 1 111 ? 19.766 -8.812 -17.609 1 94.06 111 LYS A O 1
ATOM 861 N N . TRP A 1 112 ? 19.469 -10.422 -16.047 1 94.56 112 TRP A N 1
ATOM 862 C CA . TRP A 1 112 ? 20.906 -10.578 -15.859 1 94.56 112 TRP A CA 1
ATOM 863 C C . TRP A 1 112 ? 21.531 -11.281 -17.047 1 94.56 112 TRP A C 1
ATOM 865 O O . TRP A 1 112 ? 20.875 -12.07 -17.734 1 94.56 112 TRP A O 1
ATOM 875 N N . LYS A 1 113 ? 22.766 -10.945 -17.344 1 94.69 113 LYS A N 1
ATOM 876 C CA . LYS A 1 113 ? 23.484 -11.672 -18.375 1 94.69 113 LYS A CA 1
ATOM 877 C C . LYS A 1 113 ? 24.047 -12.984 -17.844 1 94.69 113 LYS A C 1
ATOM 879 O O . LYS A 1 113 ? 25.219 -13.062 -17.469 1 94.69 113 LYS A O 1
ATOM 884 N N . CYS A 1 114 ? 23.219 -13.914 -17.688 1 95.56 114 CYS A N 1
ATOM 885 C CA . CYS A 1 114 ? 23.578 -15.227 -17.156 1 95.56 114 CYS A CA 1
ATOM 886 C C . CYS A 1 114 ? 22.922 -16.344 -17.953 1 95.56 114 CYS A C 1
ATOM 888 O O . CYS A 1 114 ? 21.719 -16.312 -18.188 1 95.56 114 CYS A O 1
ATOM 890 N N . GLN A 1 115 ? 23.688 -17.359 -18.375 1 95.31 115 GLN A N 1
ATOM 891 C CA . GLN A 1 115 ? 23.172 -18.438 -19.234 1 95.31 115 GLN A CA 1
ATOM 892 C C . GLN A 1 115 ? 23.094 -19.75 -18.484 1 95.31 115 GLN A C 1
ATOM 894 O O . GLN A 1 115 ? 22.938 -20.812 -19.094 1 95.31 115 GLN A O 1
ATOM 899 N N . TRP A 1 116 ? 23.094 -19.688 -17.266 1 96.25 116 TRP A N 1
ATOM 900 C CA . TRP A 1 116 ? 23.094 -20.906 -16.453 1 96.25 116 TRP A CA 1
ATOM 901 C C . TRP A 1 116 ? 21.766 -21.641 -16.578 1 96.25 116 TRP A C 1
ATOM 903 O O . TRP A 1 116 ? 20.703 -21.016 -16.688 1 96.25 116 TRP A O 1
ATOM 913 N N . SER A 1 117 ? 21.812 -22.969 -16.594 1 96.62 117 SER A N 1
ATOM 914 C CA . SER A 1 117 ? 20.656 -23.844 -16.5 1 96.62 117 SER A CA 1
ATOM 915 C C . SER A 1 117 ? 20.969 -25.125 -15.734 1 96.62 117 SER A C 1
ATOM 917 O O . SER A 1 117 ? 22.125 -25.578 -15.734 1 96.62 117 SER A O 1
ATOM 919 N N . GLY A 1 118 ? 20.031 -25.672 -15.055 1 95.94 118 GLY A N 1
ATOM 920 C CA . GLY A 1 118 ? 20.25 -26.891 -14.289 1 95.94 118 GLY A CA 1
ATOM 921 C C . GLY A 1 118 ? 19.062 -27.266 -13.406 1 95.94 118 GLY A C 1
ATOM 922 O O . GLY A 1 118 ? 17.938 -26.844 -13.664 1 95.94 118 GLY A O 1
ATOM 923 N N . THR A 1 119 ? 19.375 -28.125 -12.414 1 94.19 119 THR A N 1
ATOM 924 C CA . THR A 1 119 ? 18.344 -28.578 -11.484 1 94.19 119 THR A CA 1
ATOM 925 C C . THR A 1 119 ? 18.125 -27.547 -10.383 1 94.19 119 THR A C 1
ATOM 927 O O . THR A 1 119 ? 18.906 -26.594 -10.242 1 94.19 119 THR A O 1
ATOM 930 N N . LEU A 1 120 ? 17.078 -27.734 -9.641 1 92.88 120 LEU A N 1
ATOM 931 C CA . LEU A 1 120 ? 16.719 -26.828 -8.562 1 92.88 120 LEU A CA 1
ATOM 932 C C . LEU A 1 120 ? 17.844 -26.734 -7.535 1 92.88 120 LEU A C 1
ATOM 934 O O . LEU A 1 120 ? 18.219 -25.641 -7.113 1 92.88 120 LEU A O 1
ATOM 938 N N . GLU A 1 121 ? 18.359 -27.859 -7.156 1 89.38 121 GLU A N 1
ATOM 939 C CA . GLU A 1 121 ? 19.438 -27.891 -6.172 1 89.38 121 GLU A CA 1
ATOM 940 C C . GLU A 1 121 ? 20.672 -27.172 -6.699 1 89.38 121 GLU A C 1
ATOM 942 O O . GLU A 1 121 ? 21.344 -26.453 -5.957 1 89.38 121 GLU A O 1
ATOM 947 N N . GLU A 1 122 ? 20.953 -27.391 -7.941 1 93.19 122 GLU A N 1
ATOM 948 C CA . GLU A 1 122 ? 22.094 -26.734 -8.57 1 93.19 122 GLU A CA 1
ATOM 949 C C . GLU A 1 122 ? 21.859 -25.219 -8.68 1 93.19 122 GLU A C 1
ATOM 951 O O . GLU A 1 122 ? 22.812 -24.438 -8.609 1 93.19 122 GLU A O 1
ATOM 956 N N . MET A 1 123 ? 20.625 -24.875 -8.883 1 93.06 123 MET A N 1
ATOM 957 C CA . MET A 1 123 ? 20.297 -23.453 -8.984 1 93.06 123 MET A CA 1
ATOM 958 C C . MET A 1 123 ? 20.609 -22.734 -7.68 1 93.06 123 MET A C 1
ATOM 960 O O . MET A 1 123 ? 21.156 -21.625 -7.691 1 93.06 123 MET A O 1
ATOM 964 N N . TYR A 1 124 ? 20.25 -23.328 -6.629 1 90.94 124 TYR A N 1
ATOM 965 C CA . TYR A 1 124 ? 20.547 -22.734 -5.328 1 90.94 124 TYR A CA 1
ATOM 966 C C . TYR A 1 124 ? 22.047 -22.516 -5.156 1 90.94 124 TYR A C 1
ATOM 968 O O . TYR A 1 124 ? 22.469 -21.453 -4.695 1 90.94 124 TYR A O 1
ATOM 976 N N . LYS A 1 125 ? 22.797 -23.516 -5.5 1 90.94 125 LYS A N 1
ATOM 977 C CA . LYS A 1 125 ? 24.25 -23.391 -5.434 1 90.94 125 LYS A CA 1
ATOM 978 C C . LYS A 1 125 ? 24.766 -22.312 -6.383 1 90.94 125 LYS A C 1
ATOM 980 O O . LYS A 1 125 ? 25.688 -21.578 -6.047 1 90.94 125 LYS A O 1
ATOM 985 N N . HIS A 1 126 ? 24.203 -22.25 -7.531 1 93.31 126 HIS A N 1
ATOM 986 C CA . HIS A 1 126 ? 24.547 -21.25 -8.539 1 93.31 126 HIS A CA 1
ATOM 987 C C . HIS A 1 126 ? 24.359 -19.828 -8 1 93.31 126 HIS A C 1
ATOM 989 O O . HIS A 1 126 ? 25.25 -18.984 -8.141 1 93.31 126 HIS A O 1
ATOM 995 N N . PHE A 1 127 ? 23.203 -19.609 -7.355 1 93.12 127 PHE A N 1
ATOM 996 C CA . PHE A 1 127 ? 22.938 -18.297 -6.785 1 93.12 127 PHE A CA 1
ATOM 997 C C . PHE A 1 127 ? 23.953 -17.953 -5.691 1 93.12 127 PHE A C 1
ATOM 999 O O . PHE A 1 127 ? 24.406 -16.812 -5.586 1 93.12 127 PHE A O 1
ATOM 1006 N N . LYS A 1 128 ? 24.281 -18.891 -4.91 1 89.12 128 LYS A N 1
ATOM 1007 C CA . LYS A 1 128 ? 25.219 -18.703 -3.807 1 89.12 128 LYS A CA 1
ATOM 1008 C C . LYS A 1 128 ? 26.625 -18.406 -4.324 1 89.12 128 LYS A C 1
ATOM 1010 O O . LYS A 1 128 ? 27.312 -17.531 -3.797 1 89.12 128 LYS A O 1
ATOM 1015 N N . LYS A 1 129 ? 26.984 -19.016 -5.293 1 89.56 129 LYS A N 1
ATOM 1016 C CA . LYS A 1 129 ? 28.359 -18.938 -5.773 1 89.56 129 LYS A CA 1
ATOM 1017 C C . LYS A 1 129 ? 28.531 -17.797 -6.77 1 89.56 129 LYS A C 1
ATOM 1019 O O . LYS A 1 129 ? 29.484 -17.031 -6.668 1 89.56 129 LYS A O 1
ATOM 1024 N N . ASP A 1 130 ? 27.594 -17.703 -7.672 1 91.06 130 ASP A N 1
ATOM 1025 C CA . ASP A 1 130 ? 27.828 -16.859 -8.836 1 91.06 130 ASP A CA 1
ATOM 1026 C C . ASP A 1 130 ? 27.141 -15.5 -8.656 1 91.06 130 ASP A C 1
ATOM 1028 O O . ASP A 1 130 ? 27.5 -14.523 -9.328 1 91.06 130 ASP A O 1
ATOM 1032 N N . HIS A 1 131 ? 26.094 -15.328 -7.941 1 88.25 131 HIS A N 1
ATOM 1033 C CA . HIS A 1 131 ? 25.359 -14.07 -7.836 1 88.25 131 HIS A CA 1
ATOM 1034 C C . HIS A 1 131 ? 25.375 -13.547 -6.402 1 88.25 131 HIS A C 1
ATOM 1036 O O . HIS A 1 131 ? 24.656 -12.602 -6.078 1 88.25 131 HIS A O 1
ATOM 1042 N N . ILE A 1 132 ? 26.25 -13.773 -5.66 1 68.38 132 ILE A N 1
ATOM 1043 C CA . ILE A 1 132 ? 26.375 -13.336 -4.273 1 68.38 132 ILE A CA 1
ATOM 1044 C C . ILE A 1 132 ? 25.016 -13.344 -3.598 1 68.38 132 ILE A C 1
ATOM 1046 O O . ILE A 1 132 ? 24.406 -12.297 -3.385 1 68.38 132 ILE A O 1
ATOM 1050 N N . ASN A 1 133 ? 24.438 -14.383 -3.523 1 63.69 133 ASN A N 1
ATOM 1051 C CA . ASN A 1 133 ? 23.172 -14.547 -2.818 1 63.69 133 ASN A CA 1
ATOM 1052 C C . ASN A 1 133 ? 23.281 -14.125 -1.356 1 63.69 133 ASN A C 1
ATOM 1054 O O . ASN A 1 133 ? 24.219 -14.508 -0.667 1 63.69 133 ASN A O 1
ATOM 1058 N N . GLN A 1 134 ? 22.469 -13.102 -0.93 1 63.22 134 GLN A N 1
ATOM 1059 C CA . GLN A 1 134 ? 22.562 -12.508 0.398 1 63.22 134 GLN A CA 1
ATOM 1060 C C . GLN A 1 134 ? 22.109 -13.484 1.476 1 63.22 134 GLN A C 1
ATOM 1062 O O . GLN A 1 134 ? 22.078 -13.148 2.66 1 63.22 134 GLN A O 1
ATOM 1067 N N . GLN A 1 135 ? 22.062 -14.758 1.171 1 65.06 135 GLN A N 1
ATOM 1068 C CA . GLN A 1 135 ? 21.688 -15.797 2.125 1 65.06 135 GLN A CA 1
ATOM 1069 C C . GLN A 1 135 ? 20.406 -15.43 2.869 1 65.06 135 GLN A C 1
ATOM 1071 O O . GLN A 1 135 ? 20.422 -15.297 4.094 1 65.06 135 GLN A O 1
ATOM 1076 N N . LEU A 1 136 ? 19.375 -15.242 2.184 1 75.38 136 LEU A N 1
ATOM 1077 C CA . LEU A 1 136 ? 18.109 -14.93 2.82 1 75.38 136 LEU A CA 1
ATOM 1078 C C . LEU A 1 136 ? 17.469 -16.188 3.402 1 75.38 136 LEU A C 1
ATOM 1080 O O . LEU A 1 136 ? 17.594 -17.266 2.836 1 75.38 136 LEU A O 1
ATOM 1084 N N . SER A 1 137 ? 17.031 -16.031 4.578 1 84.44 137 SER A N 1
ATOM 1085 C CA . SER A 1 137 ? 16.281 -17.094 5.23 1 84.44 137 SER A CA 1
ATOM 1086 C C . SER A 1 137 ? 14.781 -16.812 5.215 1 84.44 137 SER A C 1
ATOM 1088 O O . SER A 1 137 ? 14.344 -15.805 4.66 1 84.44 137 SER A O 1
ATOM 1090 N N . PHE A 1 138 ? 14.07 -17.75 5.73 1 89.12 138 PHE A N 1
ATOM 1091 C CA . PHE A 1 138 ? 12.617 -17.641 5.734 1 89.12 138 PHE A CA 1
ATOM 1092 C C . PHE A 1 138 ? 12.172 -16.438 6.551 1 89.12 138 PHE A C 1
ATOM 1094 O O . PHE A 1 138 ? 11.008 -16.031 6.492 1 89.12 138 PHE A O 1
ATOM 1101 N N . LYS A 1 139 ? 13.047 -15.875 7.305 1 91.62 139 LYS A N 1
ATOM 1102 C CA . LYS A 1 139 ? 12.836 -14.609 7.996 1 91.62 139 LYS A CA 1
ATOM 1103 C C . LYS A 1 139 ? 14.078 -13.727 7.91 1 91.62 139 LYS A C 1
ATOM 1105 O O . LYS A 1 139 ? 15.195 -14.195 8.094 1 91.62 139 LYS A O 1
ATOM 1110 N N . SER A 1 140 ? 13.906 -12.469 7.543 1 91.06 140 SER A N 1
ATOM 1111 C CA . SER A 1 140 ? 15.055 -11.57 7.434 1 91.06 140 SER A CA 1
ATOM 1112 C C . SER A 1 140 ? 14.641 -10.125 7.68 1 91.06 140 SER A C 1
ATOM 1114 O O . SER A 1 140 ? 13.461 -9.789 7.613 1 91.06 140 SER A O 1
ATOM 1116 N N . GLU A 1 141 ? 15.531 -9.328 8.211 1 91.88 141 GLU A N 1
ATOM 1117 C CA . GLU A 1 141 ? 15.398 -7.875 8.336 1 91.88 141 GLU A CA 1
ATOM 1118 C C . GLU A 1 141 ? 16.656 -7.164 7.828 1 91.88 141 GLU A C 1
ATOM 1120 O O . GLU A 1 141 ? 17.766 -7.645 8.023 1 91.88 141 GLU A O 1
ATOM 1125 N N . ALA A 1 142 ? 16.453 -6.133 7.082 1 89.19 142 ALA A N 1
ATOM 1126 C CA . ALA A 1 142 ? 17.609 -5.438 6.52 1 89.19 142 ALA A CA 1
ATOM 1127 C C . ALA A 1 142 ? 17.281 -3.975 6.242 1 89.19 142 ALA A C 1
ATOM 1129 O O . ALA A 1 142 ? 16.125 -3.568 6.293 1 89.19 142 ALA A O 1
ATOM 1130 N N . ASP A 1 143 ? 18.312 -3.227 6.137 1 91.44 143 ASP A N 1
ATOM 1131 C CA . ASP A 1 143 ? 18.219 -1.869 5.605 1 91.44 143 ASP A CA 1
ATOM 1132 C C . ASP A 1 143 ? 18.531 -1.843 4.109 1 91.44 143 ASP A C 1
ATOM 1134 O O . ASP A 1 143 ? 19.531 -2.414 3.666 1 91.44 143 ASP A O 1
ATOM 1138 N N . MET A 1 144 ? 17.656 -1.271 3.461 1 89.75 144 MET A N 1
ATOM 1139 C CA . MET A 1 144 ? 17.844 -1.22 2.014 1 89.75 144 MET A CA 1
ATOM 1140 C C . MET A 1 144 ? 17.812 0.22 1.512 1 89.75 144 MET A C 1
ATOM 1142 O O . MET A 1 144 ? 17 1.026 1.971 1 89.75 144 MET A O 1
ATOM 1146 N N . LYS A 1 145 ? 18.719 0.519 0.639 1 92.25 145 LYS A N 1
ATOM 1147 C CA . LYS A 1 145 ? 18.75 1.818 -0.026 1 92.25 145 LYS A CA 1
ATOM 1148 C C . LYS A 1 145 ? 17.922 1.789 -1.312 1 92.25 145 LYS A C 1
ATOM 1150 O O . LYS A 1 145 ? 18.031 0.847 -2.102 1 92.25 145 LYS A O 1
ATOM 1155 N N . PHE A 1 146 ? 17.125 2.771 -1.5 1 92.44 146 PHE A N 1
ATOM 1156 C CA . PHE A 1 146 ? 16.25 2.807 -2.666 1 92.44 146 PHE A CA 1
ATOM 1157 C C . PHE A 1 146 ? 16.625 3.959 -3.59 1 92.44 146 PHE A C 1
ATOM 1159 O O . PHE A 1 146 ? 16.953 5.051 -3.125 1 92.44 146 PHE A O 1
ATOM 1166 N N . ASP A 1 147 ? 16.688 3.652 -4.832 1 94.81 147 ASP A N 1
ATOM 1167 C CA . ASP A 1 147 ? 16.797 4.645 -5.898 1 94.81 147 ASP A CA 1
ATOM 1168 C C . ASP A 1 147 ? 15.531 4.648 -6.766 1 94.81 147 ASP A C 1
ATOM 1170 O O . ASP A 1 147 ? 15.32 3.738 -7.566 1 94.81 147 ASP A O 1
ATOM 1174 N N . LEU A 1 148 ? 14.742 5.688 -6.633 1 95.69 148 LEU A N 1
ATOM 1175 C CA . LEU A 1 148 ? 13.445 5.719 -7.297 1 95.69 148 LEU A CA 1
ATOM 1176 C C . LEU A 1 148 ? 13.555 6.367 -8.672 1 95.69 148 LEU A C 1
ATOM 1178 O O . LEU A 1 148 ? 12.547 6.574 -9.352 1 95.69 148 LEU A O 1
ATOM 1182 N N . SER A 1 149 ? 14.734 6.684 -9.164 1 95.75 149 SER A N 1
ATOM 1183 C CA . SER A 1 149 ? 14.922 7.383 -10.43 1 95.75 149 SER A CA 1
ATOM 1184 C C . SER A 1 149 ? 15.242 6.406 -11.555 1 95.75 149 SER A C 1
ATOM 1186 O O . SER A 1 149 ? 15.234 6.781 -12.734 1 95.75 149 SER A O 1
ATOM 1188 N N . ARG A 1 150 ? 15.516 5.164 -11.211 1 96.38 150 ARG A N 1
ATOM 1189 C CA . ARG A 1 150 ? 15.859 4.184 -12.234 1 96.38 150 ARG A CA 1
ATOM 1190 C C . ARG A 1 150 ? 15.133 2.863 -11.992 1 96.38 150 ARG A C 1
ATOM 1192 O O . ARG A 1 150 ? 14.93 2.465 -10.844 1 96.38 150 ARG A O 1
ATOM 1199 N N . ASN A 1 151 ? 14.836 2.299 -13.07 1 97 151 ASN A N 1
ATOM 1200 C CA . ASN A 1 151 ? 14.281 0.953 -12.977 1 97 151 ASN A CA 1
ATOM 1201 C C . ASN A 1 151 ? 15.281 -0.021 -12.359 1 97 151 ASN A C 1
ATOM 1203 O O . ASN A 1 151 ? 16.484 0.064 -12.625 1 97 151 ASN A O 1
ATOM 1207 N N . TYR A 1 152 ? 14.789 -0.913 -11.578 1 96.31 152 TYR A N 1
ATOM 1208 C CA . TYR A 1 152 ? 15.641 -1.894 -10.906 1 96.31 152 TYR A CA 1
ATOM 1209 C C . TYR A 1 152 ? 14.883 -3.195 -10.672 1 96.31 152 TYR A C 1
ATOM 1211 O O . TYR A 1 152 ? 13.703 -3.182 -10.328 1 96.31 152 TYR A O 1
ATOM 1219 N N . SER A 1 153 ? 15.5 -4.332 -10.953 1 96 153 SER A N 1
ATOM 1220 C CA . SER A 1 153 ? 14.961 -5.656 -10.641 1 96 153 SER A CA 1
ATOM 1221 C C . SER A 1 153 ? 16.031 -6.562 -10.047 1 96 153 SER A C 1
ATOM 1223 O O . SER A 1 153 ? 17.188 -6.547 -10.492 1 96 153 SER A O 1
ATOM 1225 N N . ASP A 1 154 ? 15.641 -7.285 -9.047 1 94.25 154 ASP A N 1
ATOM 1226 C CA . ASP A 1 154 ? 16.547 -8.234 -8.406 1 94.25 154 ASP A CA 1
ATOM 1227 C C . ASP A 1 154 ? 15.797 -9.469 -7.93 1 94.25 154 ASP A C 1
ATOM 1229 O O . ASP A 1 154 ? 14.594 -9.414 -7.68 1 94.25 154 ASP A O 1
ATOM 1233 N N . VAL A 1 155 ? 16.531 -10.539 -7.844 1 95.88 155 VAL A N 1
ATOM 1234 C CA . VAL A 1 155 ? 15.961 -11.797 -7.383 1 95.88 155 VAL A CA 1
ATOM 1235 C C . VAL A 1 155 ? 16.984 -12.547 -6.523 1 95.88 155 VAL A C 1
ATOM 1237 O O . VAL A 1 155 ? 18.172 -12.531 -6.809 1 95.88 155 VAL A O 1
ATOM 1240 N N . GLN A 1 156 ? 16.531 -13.109 -5.453 1 93.94 156 GLN A N 1
ATOM 1241 C CA . GLN A 1 156 ? 17.312 -13.969 -4.57 1 93.94 156 GLN A CA 1
ATOM 1242 C C . GLN A 1 156 ? 16.562 -15.266 -4.273 1 93.94 156 GLN A C 1
ATOM 1244 O O . GLN A 1 156 ? 15.367 -15.375 -4.523 1 93.94 156 GLN A O 1
ATOM 1249 N N . MET A 1 157 ? 17.281 -16.203 -3.818 1 92.75 157 MET A N 1
ATOM 1250 C CA . MET A 1 157 ? 16.656 -17.469 -3.418 1 92.75 157 MET A CA 1
ATOM 1251 C C . MET A 1 157 ? 16.641 -17.609 -1.9 1 92.75 157 MET A C 1
ATOM 1253 O O . MET A 1 157 ? 17.609 -17.234 -1.229 1 92.75 157 MET A O 1
ATOM 1257 N N . ILE A 1 158 ? 15.586 -18.062 -1.422 1 92.19 158 ILE A N 1
ATOM 1258 C CA . ILE A 1 158 ? 15.391 -18.312 0.003 1 92.19 158 ILE A CA 1
ATOM 1259 C C . ILE A 1 158 ? 15.18 -19.797 0.245 1 92.19 158 ILE A C 1
ATOM 1261 O O . ILE A 1 158 ? 14.453 -20.469 -0.5 1 92.19 158 ILE A O 1
ATOM 1265 N N . THR A 1 159 ? 15.82 -20.312 1.246 1 88.25 159 THR A N 1
ATOM 1266 C CA . THR A 1 159 ? 15.531 -21.672 1.705 1 88.25 159 THR A CA 1
ATOM 1267 C C . THR A 1 159 ? 14.578 -21.656 2.896 1 88.25 159 THR A C 1
ATOM 1269 O O . THR A 1 159 ? 14.75 -20.844 3.816 1 88.25 159 THR A O 1
ATOM 1272 N N . TYR A 1 160 ? 13.523 -22.375 2.668 1 87.12 160 TYR A N 1
ATOM 1273 C CA . TYR A 1 160 ? 12.57 -22.5 3.762 1 87.12 160 TYR A CA 1
ATOM 1274 C C . TYR A 1 160 ? 12.906 -23.688 4.656 1 87.12 160 TYR A C 1
ATOM 1276 O O . TYR A 1 160 ? 13.031 -24.812 4.176 1 87.12 160 TYR A O 1
ATOM 1284 N N . LEU A 1 161 ? 13.047 -23.375 5.844 1 74.56 161 LEU A N 1
ATOM 1285 C CA . LEU A 1 161 ? 13.438 -24.359 6.836 1 74.56 161 LEU A CA 1
ATOM 1286 C C . LEU A 1 161 ? 14.609 -25.203 6.332 1 74.56 161 LEU A C 1
ATOM 1288 O O . LEU A 1 161 ? 15.195 -24.891 5.297 1 74.56 161 LEU A O 1
ATOM 1292 N N . GLU A 1 162 ? 15.266 -26.312 6.98 1 63.09 162 GLU A N 1
ATOM 1293 C CA . GLU A 1 162 ? 16.5 -27.062 6.789 1 63.09 162 GLU A CA 1
ATOM 1294 C C . GLU A 1 162 ? 16.5 -27.797 5.449 1 63.09 162 GLU A C 1
ATOM 1296 O O . GLU A 1 162 ? 16.969 -28.938 5.355 1 63.09 162 GLU A O 1
ATOM 1301 N N . GLY A 1 163 ? 16.016 -27.047 4.254 1 64.38 163 GLY A N 1
ATOM 1302 C CA . GLY A 1 163 ? 16.516 -27.484 2.963 1 64.38 163 GLY A CA 1
ATOM 1303 C C . GLY A 1 163 ? 15.477 -28.172 2.113 1 64.38 163 GLY A C 1
ATOM 1304 O O . GLY A 1 163 ? 15.805 -28.766 1.075 1 64.38 163 GLY A O 1
ATOM 1305 N N . GLY A 1 164 ? 14.188 -28.078 2.455 1 73.62 164 GLY A N 1
ATOM 1306 C CA . GLY A 1 164 ? 13.344 -28.844 1.543 1 73.62 164 GLY A CA 1
ATOM 1307 C C . GLY A 1 164 ? 12.523 -27.953 0.621 1 73.62 164 GLY A C 1
ATOM 1308 O O . GLY A 1 164 ? 12.234 -28.344 -0.514 1 73.62 164 GLY A O 1
ATOM 1309 N N . GLN A 1 165 ? 12.289 -26.766 0.918 1 88.31 165 GLN A N 1
ATOM 1310 C CA . GLN A 1 165 ? 11.461 -25.906 0.085 1 88.31 165 GLN A CA 1
ATOM 1311 C C . GLN A 1 165 ? 12.195 -24.609 -0.258 1 88.31 165 GLN A C 1
ATOM 1313 O O . GLN A 1 165 ? 12.922 -24.062 0.577 1 88.31 165 GLN A O 1
ATOM 1318 N N . TYR A 1 166 ? 12.078 -24.188 -1.534 1 92.56 166 TYR A N 1
ATOM 1319 C CA . TYR A 1 166 ? 12.773 -23 -2.02 1 92.56 166 TYR A CA 1
ATOM 1320 C C . TYR A 1 166 ? 11.789 -21.938 -2.49 1 92.56 166 TYR A C 1
ATOM 1322 O O . TYR A 1 166 ? 10.711 -22.266 -2.996 1 92.56 166 TYR A O 1
ATOM 1330 N N . PHE A 1 167 ? 12.227 -20.719 -2.285 1 95.69 167 PHE A N 1
ATOM 1331 C CA . PHE A 1 167 ? 11.438 -19.578 -2.742 1 95.69 167 PHE A CA 1
ATOM 1332 C C . PHE A 1 167 ? 12.305 -18.578 -3.498 1 95.69 167 PHE A C 1
ATOM 1334 O O . PHE A 1 167 ? 13.508 -18.484 -3.244 1 95.69 167 PHE A O 1
ATOM 1341 N N . PHE A 1 168 ? 11.672 -17.891 -4.41 1 96.06 168 PHE A N 1
ATOM 1342 C CA . PHE A 1 168 ? 12.297 -16.703 -4.98 1 96.06 168 PHE A CA 1
ATOM 1343 C C . PHE A 1 168 ? 11.844 -15.445 -4.242 1 96.06 168 PHE A C 1
ATOM 1345 O O . PHE A 1 168 ? 10.648 -15.273 -3.98 1 96.06 168 PHE A O 1
ATOM 1352 N N . TYR A 1 169 ? 12.773 -14.664 -3.846 1 96.12 169 TYR A N 1
ATOM 1353 C CA . TYR A 1 169 ? 12.539 -13.289 -3.428 1 96.12 169 TYR A CA 1
ATOM 1354 C C . TYR A 1 169 ? 12.773 -12.32 -4.582 1 96.12 169 TYR A C 1
ATOM 1356 O O . TYR A 1 169 ? 13.898 -12.172 -5.059 1 96.12 169 TYR A O 1
ATOM 1364 N N . LYS A 1 170 ? 11.672 -11.695 -4.969 1 97.12 170 LYS A N 1
ATOM 1365 C CA . LYS A 1 170 ? 11.781 -10.797 -6.117 1 97.12 170 LYS A CA 1
ATOM 1366 C C . LYS A 1 170 ? 11.438 -9.359 -5.727 1 97.12 170 LYS A C 1
ATOM 1368 O O . LYS A 1 170 ? 10.5 -9.125 -4.957 1 97.12 170 LYS A O 1
ATOM 1373 N N . HIS A 1 171 ? 12.219 -8.445 -6.254 1 96 171 HIS A N 1
ATOM 1374 C CA . HIS A 1 171 ? 12.055 -7.02 -5.992 1 96 171 HIS A CA 1
ATOM 1375 C C . HIS A 1 171 ? 12.188 -6.207 -7.277 1 96 171 HIS A C 1
ATOM 1377 O O . HIS A 1 171 ? 13.086 -6.453 -8.078 1 96 171 HIS A O 1
ATOM 1383 N N . ARG A 1 172 ? 11.258 -5.203 -7.445 1 97.69 172 ARG A N 1
ATOM 1384 C CA . ARG A 1 172 ? 11.289 -4.387 -8.656 1 97.69 172 ARG A CA 1
ATOM 1385 C C . ARG A 1 172 ? 10.93 -2.938 -8.352 1 97.69 172 ARG A C 1
ATOM 1387 O O . ARG A 1 172 ? 10 -2.672 -7.59 1 97.69 172 ARG A O 1
ATOM 1394 N N . VAL A 1 173 ? 11.75 -2.023 -8.828 1 97.81 173 VAL A N 1
ATOM 1395 C CA . VAL A 1 173 ? 11.414 -0.603 -8.883 1 97.81 173 VAL A CA 1
ATOM 1396 C C . VAL A 1 173 ? 10.977 -0.233 -10.305 1 97.81 173 VAL A C 1
ATOM 1398 O O . VAL A 1 173 ? 11.742 -0.404 -11.258 1 97.81 173 VAL A O 1
ATOM 1401 N N . ASP A 1 174 ? 9.773 0.209 -10.453 1 98.19 174 ASP A N 1
ATOM 1402 C CA . ASP A 1 174 ? 9.219 0.598 -11.75 1 98.19 174 ASP A CA 1
ATOM 1403 C C . ASP A 1 174 ? 8.984 2.105 -11.82 1 98.19 174 ASP A C 1
ATOM 1405 O O . ASP A 1 174 ? 8.008 2.611 -11.273 1 98.19 174 ASP A O 1
ATOM 1409 N N . VAL A 1 175 ? 9.773 2.787 -12.531 1 98 175 VAL A N 1
ATOM 1410 C CA . VAL A 1 175 ? 9.742 4.246 -12.57 1 98 175 VAL A CA 1
ATOM 1411 C C . VAL A 1 175 ? 8.5 4.715 -13.328 1 98 175 VAL A C 1
ATOM 1413 O O . VAL A 1 175 ? 7.832 5.66 -12.906 1 98 175 VAL A O 1
ATOM 1416 N N . LYS A 1 176 ? 8.188 4.059 -14.391 1 97.06 176 LYS A N 1
ATOM 1417 C CA . LYS A 1 176 ? 7.035 4.453 -15.188 1 97.06 176 LYS A CA 1
ATOM 1418 C C . LYS A 1 176 ? 5.746 4.34 -14.383 1 97.06 176 LYS A C 1
ATOM 1420 O O . LYS A 1 176 ? 4.926 5.258 -14.375 1 97.06 176 LYS A O 1
ATOM 1425 N N . ALA A 1 177 ? 5.594 3.225 -13.68 1 96.75 177 ALA A N 1
ATOM 1426 C CA . ALA A 1 177 ? 4.395 3.006 -12.875 1 96.75 177 ALA A CA 1
ATOM 1427 C C . ALA A 1 177 ? 4.469 3.77 -11.555 1 96.75 177 ALA A C 1
ATOM 1429 O O . ALA A 1 177 ? 3.463 3.924 -10.859 1 96.75 177 ALA A O 1
ATOM 1430 N N . GLU A 1 178 ? 5.656 4.234 -11.172 1 97.62 178 GLU A N 1
ATOM 1431 C CA . GLU A 1 178 ? 5.938 4.887 -9.898 1 97.62 178 GLU A CA 1
ATOM 1432 C C . GLU A 1 178 ? 5.547 3.992 -8.727 1 97.62 178 GLU A C 1
ATOM 1434 O O . GLU A 1 178 ? 4.848 4.434 -7.809 1 97.62 178 GLU A O 1
ATOM 1439 N N . LYS A 1 179 ? 5.98 2.764 -8.836 1 98.5 179 LYS A N 1
ATOM 1440 C CA . LYS A 1 179 ? 5.68 1.763 -7.82 1 98.5 179 LYS A CA 1
ATOM 1441 C C . LYS A 1 179 ? 6.891 0.875 -7.547 1 98.5 179 LYS A C 1
ATOM 1443 O O . LYS A 1 179 ? 7.773 0.737 -8.398 1 98.5 179 LYS A O 1
ATOM 1448 N N . ILE A 1 180 ? 6.938 0.347 -6.398 1 98.12 180 ILE A N 1
ATOM 1449 C CA . ILE A 1 180 ? 7.887 -0.687 -6.004 1 98.12 180 ILE A CA 1
ATOM 1450 C C . ILE A 1 180 ? 7.137 -1.976 -5.672 1 98.12 180 ILE A C 1
ATOM 1452 O O . ILE A 1 180 ? 6.066 -1.94 -5.066 1 98.12 180 ILE A O 1
ATOM 1456 N N . TYR A 1 181 ? 7.738 -3.102 -6.031 1 98.38 181 TYR A N 1
ATOM 1457 C CA . TYR A 1 181 ? 7.086 -4.395 -5.859 1 98.38 181 TYR A CA 1
ATOM 1458 C C . TYR A 1 181 ? 7.996 -5.371 -5.121 1 98.38 181 TYR A C 1
ATOM 1460 O O . TYR A 1 181 ? 9.203 -5.395 -5.348 1 98.38 181 TYR A O 1
ATOM 1468 N N . TRP A 1 182 ? 7.41 -6.168 -4.281 1 97.75 182 TRP A N 1
ATOM 1469 C CA . TRP A 1 182 ? 8.039 -7.359 -3.719 1 97.75 182 TRP A CA 1
ATOM 1470 C C . TRP A 1 182 ? 7.137 -8.578 -3.859 1 97.75 182 TRP A C 1
ATOM 1472 O O . TRP A 1 182 ? 5.922 -8.484 -3.652 1 97.75 182 TRP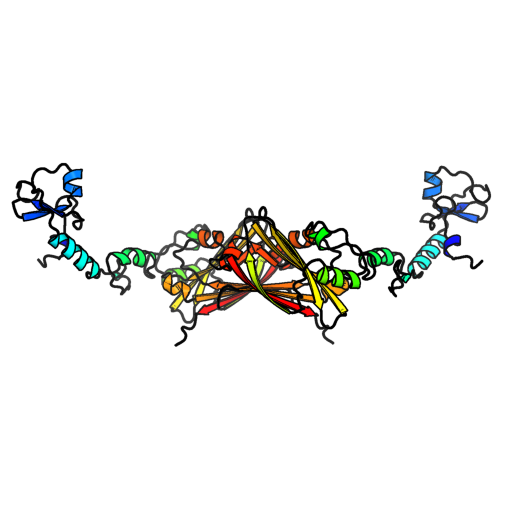 A O 1
AT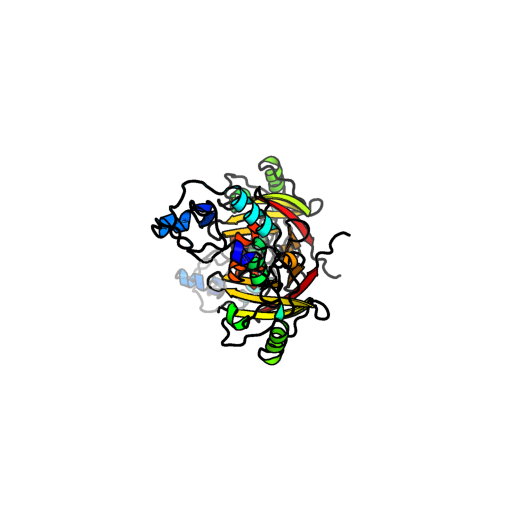OM 1482 N N . ALA A 1 183 ? 7.695 -9.672 -4.215 1 98.19 183 ALA A N 1
ATOM 1483 C CA . ALA A 1 183 ? 6.941 -10.922 -4.305 1 98.19 183 ALA A CA 1
ATOM 1484 C C . ALA A 1 183 ? 7.781 -12.109 -3.842 1 98.19 183 ALA A C 1
ATOM 1486 O O . ALA A 1 183 ? 8.992 -12.148 -4.078 1 98.19 183 ALA A O 1
ATOM 1487 N N . PHE A 1 184 ? 7.172 -13.023 -3.164 1 97.81 184 PHE A N 1
ATOM 1488 C CA . PHE A 1 184 ? 7.758 -14.297 -2.766 1 97.81 184 PHE A CA 1
ATOM 1489 C C . PHE A 1 184 ? 7.082 -15.453 -3.49 1 97.81 184 PHE A C 1
ATOM 1491 O O . PHE A 1 184 ? 5.895 -15.711 -3.289 1 97.81 184 PHE A O 1
ATOM 1498 N N . GLN A 1 185 ? 7.855 -16.094 -4.285 1 97.88 185 GLN A N 1
ATOM 1499 C CA . GLN A 1 185 ? 7.281 -17.188 -5.066 1 97.88 185 GLN A CA 1
ATOM 1500 C C . GLN A 1 185 ? 7.84 -18.531 -4.625 1 97.88 185 GLN A C 1
ATOM 1502 O O . GLN A 1 185 ? 9.055 -18.703 -4.508 1 97.88 185 GLN A O 1
ATOM 1507 N N . PHE A 1 186 ? 6.949 -19.438 -4.43 1 96.75 186 PHE A N 1
ATOM 1508 C CA . PHE A 1 186 ? 7.312 -20.828 -4.148 1 96.75 186 PHE A CA 1
ATOM 1509 C C . PHE A 1 186 ? 7.797 -21.516 -5.414 1 96.75 186 PHE A C 1
ATOM 1511 O O . PHE A 1 186 ? 7.172 -21.406 -6.469 1 96.75 186 PHE A O 1
ATOM 1518 N N . ILE A 1 187 ? 8.906 -22.172 -5.32 1 95.06 187 ILE A N 1
ATOM 1519 C CA . ILE A 1 187 ? 9.391 -22.938 -6.465 1 95.06 187 ILE A CA 1
ATOM 1520 C C . ILE A 1 187 ? 8.781 -24.328 -6.449 1 95.06 187 ILE A C 1
ATOM 1522 O O . ILE A 1 187 ? 9.328 -25.25 -5.82 1 95.06 187 ILE A O 1
ATOM 1526 N N . GLY A 1 188 ? 7.715 -24.484 -7.195 1 93.06 188 GLY A N 1
ATOM 1527 C CA . GLY A 1 188 ? 6.977 -25.734 -7.195 1 93.06 188 GLY A CA 1
ATOM 1528 C C . GLY A 1 188 ? 5.543 -25.594 -7.672 1 93.06 188 GLY A C 1
ATOM 1529 O O . GLY A 1 188 ? 5.199 -24.594 -8.32 1 93.06 188 GLY A O 1
ATOM 1530 N N . PRO A 1 189 ? 4.758 -26.578 -7.395 1 92.12 189 PRO A N 1
ATOM 1531 C CA . PRO A 1 189 ? 3.387 -26.578 -7.91 1 92.12 189 PRO A CA 1
ATOM 1532 C C . PRO A 1 189 ? 2.52 -25.484 -7.289 1 92.12 189 PRO A C 1
ATOM 1534 O O . PRO A 1 189 ? 2.713 -25.125 -6.121 1 92.12 189 PRO A O 1
ATOM 1537 N N . LYS A 1 190 ? 1.495 -25.047 -8.039 1 94.25 190 LYS A N 1
ATOM 1538 C CA . LYS A 1 190 ? 0.599 -23.969 -7.629 1 94.25 190 LYS A CA 1
ATOM 1539 C C . LYS A 1 190 ? -0.137 -24.312 -6.34 1 94.25 190 LYS A C 1
ATOM 1541 O O . LYS A 1 190 ? -0.289 -23.469 -5.457 1 94.25 190 LYS A O 1
ATOM 1546 N N . ASN A 1 191 ? -0.577 -25.5 -6.266 1 91.12 191 ASN A N 1
ATOM 1547 C CA . ASN A 1 191 ? -1.349 -25.906 -5.098 1 91.12 191 ASN A CA 1
ATOM 1548 C C . ASN A 1 191 ? -0.506 -25.875 -3.826 1 91.12 191 ASN A C 1
ATOM 1550 O O . ASN A 1 191 ? -1.005 -25.516 -2.756 1 91.12 191 ASN A O 1
ATOM 1554 N N . GLN A 1 192 ? 0.71 -26.203 -3.938 1 91.88 192 GLN A N 1
ATOM 1555 C CA . GLN A 1 192 ? 1.606 -26.141 -2.787 1 91.88 192 GLN A CA 1
ATOM 1556 C C . GLN A 1 192 ? 1.951 -24.703 -2.434 1 91.88 192 GLN A C 1
ATOM 1558 O O . GLN A 1 192 ? 2.08 -24.359 -1.257 1 91.88 192 GLN A O 1
ATOM 1563 N N . ALA A 1 193 ? 2.121 -23.891 -3.451 1 96 193 ALA A N 1
ATOM 1564 C CA . ALA A 1 193 ? 2.453 -22.484 -3.242 1 96 193 ALA A CA 1
ATOM 1565 C C . ALA A 1 193 ? 1.424 -21.812 -2.34 1 96 193 ALA A C 1
ATOM 1567 O O . ALA A 1 193 ? 1.782 -21.016 -1.464 1 96 193 ALA A O 1
ATOM 1568 N N . GLU A 1 194 ? 0.206 -22.172 -2.459 1 94.31 194 GLU A N 1
ATOM 1569 C CA . GLU A 1 194 ? -0.899 -21.547 -1.74 1 94.31 194 GLU A CA 1
ATOM 1570 C C . GLU A 1 194 ? -0.895 -21.938 -0.266 1 94.31 194 GLU A C 1
ATOM 1572 O O . GLU A 1 194 ? -1.636 -21.375 0.537 1 94.31 194 GLU A O 1
ATOM 1577 N N . CYS A 1 195 ? -0.036 -22.859 0.045 1 94.62 195 CYS A N 1
ATOM 1578 C CA . CYS A 1 195 ? 0.083 -23.266 1.44 1 94.62 195 CYS A CA 1
ATOM 1579 C C . CYS A 1 195 ? 1.101 -22.406 2.176 1 94.62 195 CYS A C 1
ATOM 1581 O O . CYS A 1 195 ? 1.356 -22.609 3.363 1 94.62 195 CYS A O 1
ATOM 1583 N N . TYR A 1 196 ? 1.619 -21.5 1.49 1 95.75 196 TYR A N 1
ATOM 1584 C CA . TYR A 1 196 ? 2.592 -20.594 2.092 1 95.75 196 TYR A CA 1
ATOM 1585 C C . TYR A 1 196 ? 2.141 -19.141 1.963 1 95.75 196 TYR A C 1
ATOM 1587 O O . TYR A 1 196 ? 1.422 -18.797 1.024 1 95.75 196 TYR A O 1
ATOM 1595 N N . TYR A 1 197 ? 2.516 -18.359 2.934 1 97.38 197 TYR A N 1
ATOM 1596 C CA . TYR A 1 197 ? 2.264 -16.922 2.912 1 97.38 197 TYR A CA 1
ATOM 1597 C C . TYR A 1 197 ? 3.436 -16.156 3.51 1 97.38 197 TYR A C 1
ATOM 1599 O O . TYR A 1 197 ? 4.359 -16.75 4.066 1 97.38 197 TYR A O 1
ATOM 1607 N N . TYR A 1 198 ? 3.475 -14.898 3.229 1 97.62 198 TYR A N 1
ATOM 1608 C CA . TYR A 1 198 ? 4.547 -14.086 3.793 1 97.62 198 TYR A CA 1
ATOM 1609 C C . TYR A 1 198 ? 3.994 -12.812 4.418 1 97.62 198 TYR A C 1
ATOM 1611 O O . TYR A 1 198 ? 2.926 -12.328 4.027 1 97.62 198 TYR A O 1
ATOM 1619 N N . GLU A 1 199 ? 4.645 -12.414 5.445 1 97.81 199 GLU A N 1
ATOM 1620 C CA . GLU A 1 199 ? 4.461 -11.102 6.051 1 97.81 199 GLU A CA 1
ATOM 1621 C C . GLU A 1 199 ? 5.621 -10.172 5.711 1 97.81 199 GLU A C 1
ATOM 1623 O O . GLU A 1 199 ? 6.785 -10.508 5.949 1 97.81 199 GLU A O 1
ATOM 1628 N N . PHE A 1 200 ? 5.309 -9.062 5.121 1 98.06 200 PHE A N 1
ATOM 1629 C CA . PHE A 1 200 ? 6.301 -8.062 4.723 1 98.06 200 PHE A CA 1
ATOM 1630 C C . PHE A 1 200 ? 6.023 -6.727 5.395 1 98.06 200 PHE A C 1
ATOM 1632 O O . PHE A 1 200 ? 4.883 -6.266 5.434 1 98.06 200 PHE A O 1
ATOM 1639 N N . GLU A 1 201 ? 7.109 -6.117 5.902 1 97.81 201 GLU A N 1
ATOM 1640 C CA . GLU A 1 201 ? 6.938 -4.863 6.637 1 97.81 201 GLU A CA 1
ATOM 1641 C C . GLU A 1 201 ? 8.047 -3.873 6.297 1 97.81 201 GLU A C 1
ATOM 1643 O O . GLU A 1 201 ? 9.219 -4.246 6.211 1 97.81 201 GLU A O 1
ATOM 1648 N N . VAL A 1 202 ? 7.652 -2.652 6.035 1 97 202 VAL A N 1
ATOM 1649 C CA . VAL A 1 202 ? 8.57 -1.521 5.949 1 97 202 VAL A CA 1
ATOM 1650 C C . VAL A 1 202 ? 8.266 -0.527 7.07 1 97 202 VAL A C 1
ATOM 1652 O O . VAL A 1 202 ? 7.105 -0.244 7.359 1 97 202 VAL A O 1
ATOM 1655 N N . ALA A 1 203 ? 9.336 -0.02 7.672 1 94.56 203 ALA A N 1
ATOM 1656 C CA . ALA A 1 203 ? 9.117 0.876 8.805 1 94.56 203 ALA A CA 1
ATOM 1657 C C . ALA A 1 203 ? 10.055 2.076 8.742 1 94.56 203 ALA A C 1
ATOM 1659 O O . ALA A 1 203 ? 11.164 1.979 8.219 1 94.56 203 ALA A O 1
ATOM 1660 N N . ASN A 1 204 ? 9.555 3.168 9.109 1 90.81 204 ASN A N 1
ATOM 1661 C CA . ASN A 1 204 ? 10.336 4.371 9.375 1 90.81 204 ASN A CA 1
ATOM 1662 C C . ASN A 1 204 ? 10.109 4.887 10.789 1 90.81 204 ASN A C 1
ATOM 1664 O O . ASN A 1 204 ? 9.141 5.605 11.047 1 90.81 204 ASN A O 1
ATOM 1668 N N . GLY A 1 205 ? 11.055 4.566 11.711 1 85.44 205 GLY A N 1
ATOM 1669 C CA . GLY A 1 205 ? 10.867 4.914 13.109 1 85.44 205 GLY A CA 1
ATOM 1670 C C . GLY A 1 205 ? 9.93 3.965 13.836 1 85.44 205 GLY A C 1
ATOM 1671 O O . GLY A 1 205 ? 9.656 2.865 13.352 1 85.44 205 GLY A O 1
ATOM 1672 N N . PRO A 1 206 ? 9.469 4.387 14.992 1 85.88 206 PRO A N 1
ATOM 1673 C CA . PRO A 1 206 ? 8.703 3.473 15.836 1 85.88 206 PRO A CA 1
ATOM 1674 C C . PRO A 1 206 ? 7.219 3.443 15.477 1 85.88 206 PRO A C 1
ATOM 1676 O O . PRO A 1 206 ? 6.512 2.494 15.82 1 85.88 206 PRO A O 1
ATOM 1679 N N . ILE A 1 207 ? 6.785 4.371 14.742 1 92.12 207 ILE A N 1
ATOM 1680 C CA . ILE A 1 207 ? 5.34 4.488 14.57 1 92.12 207 ILE A CA 1
ATOM 1681 C C . ILE A 1 207 ? 4.953 4.086 13.148 1 92.12 207 ILE A C 1
ATOM 1683 O O . ILE A 1 207 ? 4.188 3.143 12.953 1 92.12 207 ILE A O 1
ATOM 1687 N N . LYS A 1 208 ? 5.582 4.695 12.195 1 95.25 208 LYS A N 1
ATOM 1688 C CA . LYS A 1 208 ? 5.184 4.488 10.805 1 95.25 208 LYS A CA 1
ATOM 1689 C C . LYS A 1 208 ? 5.547 3.086 10.328 1 95.25 208 LYS A C 1
ATOM 1691 O O . LYS A 1 208 ? 6.715 2.695 10.375 1 95.25 208 LYS A O 1
ATOM 1696 N N . LYS A 1 209 ? 4.535 2.424 9.922 1 97.06 209 LYS A N 1
ATOM 1697 C CA . LYS A 1 209 ? 4.723 1.058 9.445 1 97.06 209 LYS A CA 1
ATOM 1698 C C . LYS A 1 209 ? 3.801 0.754 8.266 1 97.06 209 LYS A C 1
ATOM 1700 O O . LYS A 1 209 ? 2.67 1.239 8.219 1 97.06 209 LYS A O 1
ATOM 1705 N N . PHE A 1 210 ? 4.273 0.03 7.328 1 97.88 210 PHE A N 1
ATOM 1706 C CA . PHE A 1 210 ? 3.557 -0.543 6.195 1 97.88 210 PHE A CA 1
ATOM 1707 C C . PHE A 1 210 ? 3.723 -2.057 6.16 1 97.88 210 PHE A C 1
ATOM 1709 O O . PHE A 1 210 ? 4.84 -2.561 6.023 1 97.88 210 PHE A O 1
ATOM 1716 N N . LYS A 1 211 ? 2.629 -2.77 6.352 1 97.62 211 LYS A N 1
ATOM 1717 C CA . LYS A 1 211 ? 2.703 -4.223 6.469 1 97.62 211 LYS A CA 1
ATOM 1718 C C . LYS A 1 211 ? 1.719 -4.902 5.52 1 97.62 211 LYS A C 1
ATOM 1720 O O . LYS A 1 211 ? 0.558 -4.496 5.43 1 97.62 211 LYS A O 1
ATOM 1725 N N . VAL A 1 212 ? 2.189 -5.918 4.848 1 98.19 212 VAL A N 1
ATOM 1726 C CA . VAL A 1 212 ? 1.351 -6.703 3.949 1 98.19 212 VAL A CA 1
ATOM 1727 C C . VAL A 1 212 ? 1.52 -8.188 4.25 1 98.19 212 VAL A C 1
ATOM 1729 O O . VAL A 1 212 ? 2.641 -8.672 4.434 1 98.19 212 VAL A O 1
ATOM 1732 N N . THR A 1 213 ? 0.461 -8.859 4.379 1 97.88 213 THR A N 1
ATOM 1733 C CA . THR A 1 213 ? 0.43 -10.32 4.422 1 97.88 213 THR A CA 1
ATOM 1734 C C . THR A 1 213 ? -0.261 -10.875 3.18 1 97.88 213 THR A C 1
ATOM 1736 O O . THR A 1 213 ? -1.425 -10.57 2.918 1 97.88 213 THR A O 1
ATOM 1739 N N . GLU A 1 214 ? 0.41 -11.664 2.436 1 97.69 214 GLU A N 1
ATOM 1740 C CA . GLU A 1 214 ? -0.081 -12.156 1.151 1 97.69 214 GLU A CA 1
ATOM 1741 C C . GLU A 1 214 ? 0.283 -13.625 0.948 1 97.69 214 GLU A C 1
ATOM 1743 O O . GLU A 1 214 ? 1.271 -14.109 1.507 1 97.69 214 GLU A O 1
ATOM 1748 N N . ILE A 1 215 ? -0.489 -14.25 0.162 1 97.06 215 ILE A N 1
ATOM 1749 C CA . ILE A 1 215 ? -0.259 -15.656 -0.156 1 97.06 215 ILE A CA 1
ATOM 1750 C C . ILE A 1 215 ? 0.83 -15.773 -1.222 1 97.06 215 ILE A C 1
ATOM 1752 O O . ILE A 1 215 ? 0.894 -14.953 -2.143 1 97.06 215 ILE A O 1
ATOM 1756 N N . CYS A 1 216 ? 1.604 -16.844 -1.085 1 97.62 216 CYS A N 1
ATOM 1757 C CA . CYS A 1 216 ? 2.658 -17.047 -2.072 1 97.62 216 CYS A CA 1
ATOM 1758 C C . CYS A 1 216 ? 2.094 -17.641 -3.359 1 97.62 216 CYS A C 1
ATOM 1760 O O . CYS A 1 216 ? 1.127 -18.391 -3.326 1 97.62 216 CYS A O 1
ATOM 1762 N N . ARG A 1 217 ? 2.701 -17.266 -4.441 1 97.56 217 ARG A N 1
ATOM 1763 C CA . ARG A 1 217 ? 2.393 -17.859 -5.734 1 97.56 217 ARG A CA 1
ATOM 1764 C C . ARG A 1 217 ? 3.529 -18.766 -6.211 1 97.56 217 ARG A C 1
ATOM 1766 O O . ARG A 1 217 ? 4.641 -18.703 -5.68 1 97.56 217 ARG A O 1
ATOM 1773 N N . SER A 1 218 ? 3.195 -19.594 -7.137 1 97.12 218 SER A N 1
ATOM 1774 C CA . SER A 1 218 ? 4.184 -20.484 -7.715 1 97.12 218 SER A CA 1
ATOM 1775 C C . SER A 1 218 ? 5.133 -19.75 -8.648 1 97.12 218 SER A C 1
ATOM 1777 O O . SER A 1 218 ? 4.758 -18.734 -9.242 1 97.12 218 SER A O 1
ATOM 1779 N N . ASP A 1 219 ? 6.324 -20.297 -8.805 1 96.69 219 ASP A N 1
ATOM 1780 C CA . ASP A 1 219 ? 7.316 -19.703 -9.688 1 96.69 219 ASP A CA 1
ATOM 1781 C C . ASP A 1 219 ? 6.906 -19.844 -11.156 1 96.69 219 ASP A C 1
ATOM 1783 O O . ASP A 1 219 ? 7.461 -19.172 -12.031 1 96.69 219 ASP A O 1
ATOM 1787 N N . VAL A 1 220 ? 5.891 -20.641 -11.383 1 95.25 220 VAL A N 1
ATOM 1788 C CA . VAL A 1 220 ? 5.445 -20.859 -12.75 1 95.25 220 VAL A CA 1
ATOM 1789 C C . VAL A 1 220 ? 4.605 -19.672 -13.219 1 95.25 220 VAL A C 1
ATOM 1791 O O . VAL A 1 220 ? 4.453 -19.438 -14.422 1 95.25 220 VAL A O 1
ATOM 1794 N N . VAL A 1 221 ? 4.027 -19.016 -12.258 1 96 221 VAL A N 1
ATOM 1795 C CA . VAL A 1 221 ? 3.309 -17.781 -12.586 1 96 221 VAL A CA 1
ATOM 1796 C C . VAL A 1 221 ? 4.301 -16.656 -12.82 1 96 221 VAL A C 1
ATOM 1798 O O . VAL A 1 221 ? 5.203 -16.438 -12.008 1 96 221 VAL A O 1
ATOM 1801 N N . SER A 1 222 ? 4.148 -15.977 -13.906 1 95.94 222 SER A N 1
ATOM 1802 C CA . SER A 1 222 ? 5.059 -14.883 -14.211 1 95.94 222 SER A CA 1
ATOM 1803 C C . SER A 1 222 ? 4.996 -13.797 -13.148 1 95.94 222 SER A C 1
ATOM 1805 O O . SER A 1 222 ? 3.91 -13.406 -12.711 1 95.94 222 SER A O 1
ATOM 1807 N N . ALA A 1 223 ? 6.168 -13.312 -12.797 1 97.06 223 ALA A N 1
ATOM 1808 C CA . ALA A 1 223 ? 6.219 -12.227 -11.812 1 97.06 223 ALA A CA 1
ATOM 1809 C C . ALA A 1 223 ? 5.492 -10.992 -12.328 1 97.06 223 ALA A C 1
ATOM 1811 O O . ALA A 1 223 ? 4.84 -10.281 -11.562 1 97.06 223 ALA A O 1
ATOM 1812 N N . ASP A 1 224 ? 5.602 -10.734 -13.57 1 96.81 224 ASP A N 1
ATOM 1813 C CA . ASP A 1 224 ? 4.945 -9.578 -14.18 1 96.81 224 ASP A CA 1
ATOM 1814 C 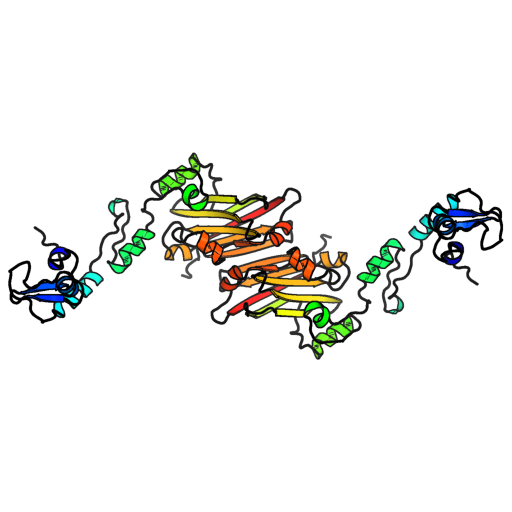C . ASP A 1 224 ? 3.434 -9.641 -13.992 1 96.81 224 ASP A C 1
ATOM 1816 O O . ASP A 1 224 ? 2.793 -8.633 -13.703 1 96.81 224 ASP A O 1
ATOM 1820 N N . LYS A 1 225 ? 2.91 -10.82 -14.164 1 97.5 225 LYS A N 1
ATOM 1821 C CA . LYS A 1 225 ? 1.475 -10.992 -13.961 1 97.5 225 LYS A CA 1
ATOM 1822 C C . LYS A 1 225 ? 1.092 -10.766 -12.508 1 97.5 225 LYS A C 1
ATOM 1824 O O . LYS A 1 225 ? 0.065 -10.148 -12.219 1 97.5 225 LYS A O 1
ATOM 1829 N N . ILE A 1 226 ? 1.913 -11.258 -11.617 1 98.12 226 ILE A N 1
ATOM 1830 C CA . ILE A 1 226 ? 1.694 -11.086 -10.188 1 98.12 226 ILE A CA 1
ATOM 1831 C C . ILE A 1 226 ? 1.67 -9.594 -9.844 1 98.12 226 ILE A C 1
ATOM 1833 O O . ILE A 1 226 ? 0.79 -9.133 -9.117 1 98.12 226 ILE A O 1
ATOM 1837 N N . PHE A 1 227 ? 2.619 -8.82 -10.406 1 98.06 227 PHE A N 1
ATOM 1838 C CA . PHE A 1 227 ? 2.709 -7.387 -10.172 1 98.06 227 PHE A CA 1
ATOM 1839 C C . PHE A 1 227 ? 1.497 -6.668 -10.758 1 98.06 227 PHE A C 1
ATOM 1841 O O . PHE A 1 227 ? 0.906 -5.805 -10.102 1 98.06 227 PHE A O 1
ATOM 1848 N N . GLU A 1 228 ? 1.139 -7.082 -11.891 1 96.94 228 GLU A N 1
ATOM 1849 C CA . GLU A 1 228 ? 0.009 -6.469 -12.578 1 96.94 228 GLU A CA 1
ATOM 1850 C C . GLU A 1 228 ? -1.287 -6.664 -11.797 1 96.94 228 GLU A C 1
ATOM 1852 O O . GLU A 1 228 ? -2.115 -5.754 -11.727 1 96.94 228 GLU A O 1
ATOM 1857 N N . LYS A 1 229 ? -1.429 -7.785 -11.203 1 97 229 LYS A N 1
ATOM 1858 C CA . LYS A 1 229 ? -2.65 -8.109 -10.477 1 97 229 LYS A CA 1
ATOM 1859 C C . LYS A 1 229 ? -2.574 -7.629 -9.031 1 97 229 LYS A C 1
ATOM 1861 O O . LYS A 1 229 ? -3.547 -7.742 -8.281 1 97 229 LYS A O 1
ATOM 1866 N N . GLY A 1 230 ? -1.47 -7.164 -8.648 1 97.38 230 GLY A N 1
ATOM 1867 C CA . GLY A 1 230 ? -1.293 -6.676 -7.293 1 97.38 230 GLY A CA 1
ATOM 1868 C C . GLY A 1 230 ? -1.306 -7.781 -6.254 1 97.38 230 GLY A C 1
ATOM 1869 O O . GLY A 1 230 ? -1.625 -7.543 -5.09 1 97.38 230 GLY A O 1
ATOM 1870 N N . GLN A 1 231 ? -1.037 -8.977 -6.684 1 97.5 231 GLN A N 1
ATOM 1871 C CA . GLN A 1 231 ? -0.974 -10.117 -5.773 1 97.5 231 GLN A CA 1
ATOM 1872 C C . GLN A 1 231 ? 0.405 -10.234 -5.133 1 97.5 231 GLN A C 1
ATOM 1874 O O . GLN A 1 231 ? 1.021 -11.297 -5.156 1 97.5 231 GLN A O 1
ATOM 1879 N N . CYS A 1 232 ? 0.848 -9.141 -4.625 1 98.38 232 CYS A N 1
ATOM 1880 C CA . CYS A 1 232 ? 2.164 -8.953 -4.027 1 98.38 232 CYS A CA 1
ATOM 1881 C C . CYS A 1 232 ? 2.195 -7.695 -3.166 1 98.38 232 CYS A C 1
ATOM 1883 O O . CYS A 1 232 ? 1.147 -7.129 -2.846 1 98.38 232 CYS A O 1
ATOM 1885 N N . VAL A 1 233 ? 3.346 -7.344 -2.664 1 98.44 233 VAL A N 1
ATOM 1886 C CA . VAL A 1 233 ? 3.529 -6.062 -1.994 1 98.44 233 VAL A CA 1
ATOM 1887 C C . VAL A 1 233 ? 3.715 -4.957 -3.033 1 98.44 233 VAL A C 1
ATOM 1889 O O . VAL A 1 233 ? 4.613 -5.035 -3.877 1 98.44 233 VAL A O 1
ATOM 1892 N N . VAL A 1 234 ? 2.875 -4.016 -3.02 1 98.69 234 VAL A N 1
ATOM 1893 C CA . VAL A 1 234 ? 2.961 -2.871 -3.922 1 98.69 234 VAL A CA 1
ATOM 1894 C C . VAL A 1 234 ? 2.996 -1.576 -3.113 1 98.69 234 VAL A C 1
ATOM 1896 O O . VAL A 1 234 ? 2.068 -1.286 -2.354 1 98.69 234 VAL A O 1
ATOM 1899 N N . ILE A 1 235 ? 4 -0.799 -3.285 1 98.12 235 ILE A N 1
ATOM 1900 C CA . ILE A 1 235 ? 4.09 0.49 -2.607 1 98.12 235 ILE A CA 1
ATOM 1901 C C . ILE A 1 235 ? 4.309 1.6 -3.633 1 98.12 235 ILE A C 1
ATOM 1903 O O . ILE A 1 235 ? 5.336 1.631 -4.312 1 98.12 235 ILE A O 1
ATOM 1907 N N . PRO A 1 236 ? 3.375 2.529 -3.742 1 98.25 236 PRO A N 1
ATOM 1908 C CA . PRO A 1 236 ? 3.613 3.691 -4.602 1 98.25 236 PRO A CA 1
ATOM 1909 C C . PRO A 1 236 ? 4.797 4.535 -4.137 1 98.25 236 PRO A C 1
ATOM 1911 O O . PRO A 1 236 ? 5.086 4.598 -2.939 1 98.25 236 PRO A O 1
ATOM 1914 N N . PHE A 1 237 ? 5.422 5.258 -5.09 1 98 237 PHE A N 1
ATOM 1915 C CA . PHE A 1 237 ? 6.605 6.051 -4.789 1 98 237 PHE A CA 1
ATOM 1916 C C . PHE A 1 237 ? 6.301 7.102 -3.73 1 98 237 PHE A C 1
ATOM 1918 O O . PHE A 1 237 ? 7.117 7.352 -2.842 1 98 237 PHE A O 1
ATOM 1925 N N . GLU A 1 238 ? 5.137 7.676 -3.832 1 96.88 238 GLU A N 1
ATOM 1926 C CA . GLU A 1 238 ? 4.789 8.75 -2.906 1 96.88 238 GLU A CA 1
ATOM 1927 C C . GLU A 1 238 ? 4.672 8.227 -1.477 1 96.88 238 GLU A C 1
ATOM 1929 O O . GLU A 1 238 ? 4.926 8.961 -0.52 1 96.88 238 GLU A O 1
ATOM 1934 N N . VAL A 1 239 ? 4.281 7.027 -1.354 1 97.75 239 VAL A N 1
ATOM 1935 C CA . VAL A 1 239 ? 4.195 6.402 -0.038 1 97.75 239 VAL A CA 1
ATOM 1936 C C . VAL A 1 239 ? 5.586 5.988 0.433 1 97.75 239 VAL A C 1
ATOM 1938 O O . VAL A 1 239 ? 5.957 6.23 1.584 1 97.75 239 VAL A O 1
ATOM 1941 N N . MET A 1 240 ? 6.34 5.383 -0.459 1 97.38 240 MET A N 1
ATOM 1942 C CA . MET A 1 240 ? 7.668 4.887 -0.113 1 97.38 240 MET A CA 1
ATOM 1943 C C . MET A 1 240 ? 8.555 6.012 0.414 1 97.38 240 MET A C 1
ATOM 1945 O O . MET A 1 240 ? 9.359 5.801 1.324 1 97.38 240 MET A O 1
ATOM 1949 N N . ARG A 1 241 ? 8.414 7.176 -0.114 1 96.38 241 ARG A N 1
ATOM 1950 C CA . ARG A 1 241 ? 9.227 8.328 0.286 1 96.38 241 ARG A CA 1
ATOM 1951 C C . ARG A 1 241 ? 9.047 8.633 1.77 1 96.38 241 ARG A C 1
ATOM 1953 O O . ARG A 1 241 ? 9.961 9.141 2.418 1 96.38 241 ARG A O 1
ATOM 1960 N N . ASN A 1 242 ? 7.863 8.258 2.293 1 95.75 242 ASN A N 1
ATOM 1961 C CA . ASN A 1 242 ? 7.578 8.508 3.699 1 95.75 242 ASN A CA 1
ATOM 1962 C C . ASN A 1 242 ? 8.266 7.492 4.605 1 95.75 242 ASN A C 1
ATOM 1964 O O . ASN A 1 242 ? 8.32 7.676 5.824 1 95.75 242 ASN A O 1
ATOM 1968 N N . PHE A 1 243 ? 8.797 6.473 4.02 1 96.38 243 PHE A N 1
ATOM 1969 C CA . PHE A 1 243 ? 9.414 5.414 4.809 1 96.38 243 PHE A CA 1
ATOM 1970 C C . PHE A 1 243 ? 10.922 5.379 4.582 1 96.38 243 PHE A C 1
ATOM 1972 O O . PHE A 1 243 ? 11.602 4.445 5.012 1 96.38 243 PHE A O 1
ATOM 1979 N N . MET A 1 244 ? 11.414 6.316 3.922 1 94.12 244 MET A N 1
ATOM 1980 C CA . MET A 1 244 ? 12.852 6.426 3.67 1 94.12 244 MET A CA 1
ATOM 1981 C C . MET A 1 244 ? 13.461 7.551 4.496 1 94.12 244 MET A C 1
ATOM 1983 O O . MET A 1 244 ? 12.812 8.562 4.754 1 94.12 244 MET A O 1
ATOM 1987 N N . ASP A 1 245 ? 14.664 7.391 4.844 1 92 245 ASP A N 1
ATOM 1988 C CA . ASP A 1 245 ? 15.359 8.453 5.555 1 92 245 ASP A CA 1
ATOM 1989 C C . ASP A 1 245 ? 16.047 9.406 4.578 1 92 245 ASP A C 1
ATOM 1991 O O . ASP A 1 245 ? 15.781 9.367 3.375 1 92 245 ASP A O 1
ATOM 1995 N N . GLU A 1 246 ? 16.844 10.242 5.113 1 89.62 246 GLU A N 1
ATOM 1996 C CA . GLU A 1 246 ? 17.484 11.266 4.293 1 89.62 246 GLU A CA 1
ATOM 1997 C C . GLU A 1 246 ? 18.438 10.641 3.289 1 89.62 246 GLU A C 1
ATOM 1999 O O . GLU A 1 246 ? 18.703 11.219 2.23 1 89.62 246 GLU A O 1
ATOM 2004 N N . GLU A 1 247 ? 18.922 9.5 3.633 1 91.69 247 GLU A N 1
ATOM 2005 C CA . GLU A 1 247 ? 19.859 8.805 2.746 1 91.69 247 GLU A CA 1
ATOM 2006 C C . GLU A 1 247 ? 19.125 7.82 1.84 1 91.69 247 GLU A C 1
ATOM 2008 O O . GLU A 1 247 ? 19.75 6.984 1.186 1 91.69 247 GLU A O 1
ATOM 2013 N N . ASN A 1 248 ? 17.781 7.828 1.86 1 92.94 248 ASN A N 1
ATOM 2014 C CA . ASN A 1 248 ? 16.938 6.953 1.053 1 92.94 248 ASN A CA 1
ATOM 2015 C C . ASN A 1 248 ? 17.047 5.5 1.497 1 92.94 248 ASN A C 1
ATOM 2017 O O . ASN A 1 248 ? 17.031 4.59 0.666 1 92.94 248 ASN A O 1
ATOM 2021 N N . VAL A 1 249 ? 17.25 5.379 2.736 1 94 249 VAL A N 1
ATOM 2022 C CA . VAL A 1 249 ? 17.344 4.047 3.324 1 94 249 VAL A CA 1
ATOM 2023 C C . VAL A 1 249 ? 16.047 3.74 4.094 1 94 249 VAL A C 1
ATOM 2025 O O . VAL A 1 249 ? 15.523 4.602 4.801 1 94 249 VAL A O 1
ATOM 2028 N N . SER A 1 250 ? 15.516 2.574 3.875 1 93.5 250 SER A N 1
ATOM 2029 C CA . SER A 1 250 ? 14.352 2.098 4.617 1 93.5 250 SER A CA 1
ATOM 2030 C C . SER A 1 250 ? 14.625 0.751 5.277 1 93.5 250 SER A C 1
ATOM 2032 O O . SER A 1 250 ? 15.391 -0.062 4.746 1 93.5 250 SER A O 1
ATOM 2034 N N . HIS A 1 251 ? 14 0.596 6.426 1 94.56 251 HIS A N 1
ATOM 2035 C CA . HIS A 1 251 ? 14.102 -0.68 7.125 1 94.56 251 HIS A CA 1
ATOM 2036 C C . HIS A 1 251 ? 12.953 -1.611 6.734 1 94.56 251 HIS A C 1
ATOM 2038 O O . HIS A 1 251 ? 11.789 -1.225 6.797 1 94.56 251 HIS A O 1
ATOM 2044 N N . PHE A 1 252 ? 13.281 -2.793 6.277 1 93.75 252 PHE A N 1
ATOM 2045 C CA . PHE A 1 252 ? 12.203 -3.727 5.973 1 93.75 252 PHE A CA 1
ATOM 2046 C C . PHE A 1 252 ? 12.461 -5.078 6.633 1 93.75 252 PHE A C 1
ATOM 2048 O O . PHE A 1 252 ? 13.594 -5.395 6.992 1 93.75 252 PHE A O 1
ATOM 2055 N N . ARG A 1 253 ? 11.484 -5.832 6.848 1 95.38 253 ARG A N 1
ATOM 2056 C CA . ARG A 1 253 ? 11.523 -7.195 7.363 1 95.38 253 ARG A CA 1
ATOM 2057 C C . ARG A 1 253 ? 10.438 -8.055 6.73 1 95.38 253 ARG A C 1
ATOM 2059 O O . ARG A 1 253 ? 9.398 -7.539 6.312 1 95.38 253 ARG A O 1
ATOM 2066 N N . TYR A 1 254 ? 10.766 -9.352 6.562 1 96.25 254 TYR A N 1
ATOM 2067 C CA . TYR A 1 254 ? 9.766 -10.289 6.066 1 96.25 254 TYR A CA 1
ATOM 2068 C C . TYR A 1 254 ? 9.875 -11.633 6.77 1 96.25 254 TYR A C 1
ATOM 2070 O O . TYR A 1 254 ? 10.906 -11.938 7.383 1 96.25 254 TYR A O 1
ATOM 2078 N N . ARG A 1 255 ? 8.82 -12.352 6.738 1 96.19 255 ARG A N 1
ATOM 2079 C CA . ARG A 1 255 ? 8.766 -13.711 7.266 1 96.19 255 ARG A CA 1
ATOM 2080 C C . ARG A 1 255 ? 7.895 -14.609 6.391 1 96.19 255 ARG A C 1
ATOM 2082 O O . ARG A 1 255 ? 6.758 -14.25 6.07 1 96.19 255 ARG A O 1
ATOM 2089 N N . LEU A 1 256 ? 8.469 -15.688 5.961 1 95.56 256 LEU A N 1
ATOM 2090 C CA . LEU A 1 256 ? 7.73 -16.719 5.242 1 95.56 256 LEU A CA 1
ATOM 2091 C C . LEU A 1 256 ? 7.148 -17.75 6.207 1 95.56 256 LEU A C 1
ATOM 2093 O O . LEU A 1 256 ? 7.848 -18.219 7.102 1 95.56 256 LEU A O 1
ATOM 2097 N N . MET A 1 257 ? 5.883 -18.062 5.977 1 94.38 257 MET A N 1
ATOM 2098 C CA . MET A 1 257 ? 5.207 -18.984 6.891 1 94.38 257 MET A CA 1
ATOM 2099 C C . MET A 1 257 ? 4.375 -20 6.117 1 94.38 257 MET A C 1
ATOM 2101 O O . MET A 1 257 ? 3.977 -19.75 4.98 1 94.38 257 MET A O 1
ATOM 2105 N N . SER A 1 258 ? 4.129 -21.172 6.746 1 92.5 258 SER A N 1
ATOM 2106 C CA . SER A 1 258 ? 3.236 -22.188 6.203 1 92.5 258 SER A CA 1
ATOM 2107 C C . SER A 1 258 ? 1.856 -22.109 6.848 1 92.5 258 SER A C 1
ATOM 2109 O O . SER A 1 258 ? 1.735 -21.797 8.031 1 92.5 258 SER A O 1
ATOM 2111 N N . ILE A 1 259 ? 0.842 -22.25 6.012 1 89 259 ILE A N 1
ATOM 2112 C CA . ILE A 1 259 ? -0.521 -22.266 6.531 1 89 259 ILE A CA 1
ATOM 2113 C C . ILE A 1 259 ? -0.794 -23.578 7.242 1 89 259 ILE A C 1
ATOM 2115 O O . ILE A 1 259 ? -0.698 -24.656 6.633 1 89 259 ILE A O 1
ATOM 2119 N N . LYS A 1 260 ? -0.65 -23.531 8.609 1 69.81 260 LYS A N 1
ATOM 2120 C CA . LYS A 1 260 ? -0.909 -24.75 9.367 1 69.81 260 LYS A CA 1
ATOM 2121 C C . LYS A 1 260 ? -2.291 -25.312 9.047 1 69.81 260 LYS A C 1
ATOM 2123 O O . LYS A 1 260 ? -3.287 -24.594 9.094 1 69.81 260 LYS A O 1
ATOM 2128 N N . LYS A 1 261 ? -2.379 -26.359 8.203 1 56.75 261 LYS A N 1
ATOM 2129 C CA . LYS A 1 261 ? -3.629 -27.094 8.078 1 56.75 261 LYS A CA 1
ATOM 2130 C C . LYS A 1 261 ? -4.223 -27.406 9.445 1 56.75 261 LYS A C 1
ATOM 2132 O O . LYS A 1 261 ? -3.5 -27.766 10.375 1 56.75 261 LYS A O 1
ATOM 2137 N N . ALA A 1 262 ? -5.332 -26.656 9.914 1 39 262 ALA A N 1
ATOM 2138 C CA . ALA A 1 262 ? -6.07 -27.234 11.031 1 39 262 ALA A CA 1
ATOM 2139 C C . ALA A 1 262 ? -6.117 -28.766 10.906 1 39 262 ALA A C 1
ATOM 2141 O O . ALA A 1 262 ? -6.527 -29.297 9.875 1 39 262 ALA A O 1
ATOM 2142 N N . LYS A 1 263 ? -5.25 -29.5 11.672 1 34.94 263 LYS A N 1
ATOM 2143 C CA . LYS A 1 263 ? -5.648 -30.875 11.938 1 34.94 263 LYS A CA 1
ATOM 2144 C C . LYS A 1 263 ? -7.141 -30.969 12.25 1 34.94 263 LYS A C 1
ATOM 2146 O O . LYS A 1 263 ? -7.668 -30.156 13.016 1 34.94 263 LYS A O 1
ATOM 2151 N N . MET B 1 1 ? -6.129 58.594 28.656 1 26.88 1 MET B N 1
ATOM 2152 C CA . MET B 1 1 ? -6.027 57.938 27.359 1 26.88 1 MET B CA 1
ATOM 2153 C C . MET B 1 1 ? -4.836 57 27.328 1 26.88 1 MET B C 1
ATOM 2155 O O . MET B 1 1 ? -3.689 57.406 27.484 1 26.88 1 MET B O 1
ATOM 2159 N N . SER B 1 2 ? -4.891 55.844 27.938 1 34.97 2 SER B N 1
ATOM 2160 C CA . SER B 1 2 ? -3.805 54.875 28.016 1 34.97 2 SER B CA 1
ATOM 2161 C C . SER B 1 2 ? -3.016 54.812 26.703 1 34.97 2 SER B C 1
ATOM 2163 O O . SER B 1 2 ? -3.576 54.531 25.641 1 34.97 2 SER B O 1
ATOM 2165 N N . SER B 1 3 ? -2.127 55.656 26.328 1 43.69 3 SER B N 1
ATOM 2166 C CA . SER B 1 3 ? -1.294 55.812 25.141 1 43.69 3 SER B CA 1
ATOM 2167 C C . SER B 1 3 ? -0.69 54.5 24.719 1 43.69 3 SER B C 1
ATOM 2169 O O . SER B 1 3 ? 0.037 53.844 25.484 1 43.69 3 SER B O 1
ATOM 2171 N N . GLN B 1 4 ? -1.464 53.594 24.062 1 52.78 4 GLN B N 1
ATOM 2172 C CA . GLN B 1 4 ? -1.111 52.25 23.641 1 52.78 4 GLN B CA 1
ATOM 2173 C C . GLN B 1 4 ? 0.232 52.25 22.906 1 52.78 4 GLN B C 1
ATOM 2175 O O . GLN B 1 4 ? 0.506 53.094 22.078 1 52.78 4 GLN B O 1
ATOM 2180 N N . PRO B 1 5 ? 1.255 51.656 23.547 1 60.72 5 PRO B N 1
ATOM 2181 C CA . PRO B 1 5 ? 2.562 51.5 22.906 1 60.72 5 PRO B CA 1
ATOM 2182 C C . PRO B 1 5 ? 2.459 51.344 21.391 1 60.72 5 PRO B C 1
ATOM 2184 O O . PRO B 1 5 ? 3.357 51.75 20.656 1 60.72 5 PRO B O 1
ATOM 2187 N N . ASP B 1 6 ? 1.307 50.969 20.969 1 65.12 6 ASP B N 1
ATOM 2188 C CA . ASP B 1 6 ? 1.119 50.719 19.531 1 65.12 6 ASP B CA 1
ATOM 2189 C C . ASP B 1 6 ? 1.098 52.031 18.75 1 65.12 6 ASP B C 1
ATOM 2191 O O . ASP B 1 6 ? 1.617 52.094 17.641 1 65.12 6 ASP B O 1
ATOM 2195 N N . LYS B 1 7 ? 0.547 53 19.359 1 71.44 7 LYS B N 1
ATOM 2196 C CA . LYS B 1 7 ? 0.427 54.281 18.656 1 71.44 7 LYS B CA 1
ATOM 2197 C C . LYS B 1 7 ? 1.779 54.969 18.547 1 71.44 7 LYS B C 1
ATOM 2199 O O . LYS B 1 7 ? 2.068 55.625 17.531 1 71.44 7 LYS B O 1
ATOM 2204 N N . ILE B 1 8 ? 2.65 54.719 19.531 1 74 8 ILE B N 1
ATOM 2205 C CA . ILE B 1 8 ? 3.959 55.344 19.547 1 74 8 ILE B CA 1
ATOM 2206 C C . ILE B 1 8 ? 4.863 54.719 18.5 1 74 8 ILE B C 1
ATOM 2208 O O . ILE B 1 8 ? 5.73 55.375 17.938 1 74 8 ILE B O 1
ATOM 2212 N N . MET B 1 9 ? 4.465 53.594 18.172 1 82.06 9 MET B N 1
ATOM 2213 C CA . MET B 1 9 ? 5.32 52.875 17.234 1 82.06 9 MET B CA 1
ATOM 2214 C C . MET B 1 9 ? 4.77 52.969 15.82 1 82.06 9 MET B C 1
ATOM 2216 O O . MET B 1 9 ? 5.316 52.344 14.898 1 82.06 9 MET B O 1
ATOM 2220 N N . GLN B 1 10 ? 3.863 53.812 15.609 1 88.12 10 GLN B N 1
ATOM 2221 C CA . GLN B 1 10 ? 3.172 53.906 14.328 1 88.12 10 GLN B CA 1
ATOM 2222 C C . GLN B 1 10 ? 3.826 54.906 13.406 1 88.12 10 GLN B C 1
ATOM 2224 O O . GLN B 1 10 ? 4.145 56.031 13.836 1 88.12 10 GLN B O 1
ATOM 2229 N N . CYS B 1 11 ? 3.998 54.531 12.234 1 91.62 11 CYS B N 1
ATOM 2230 C CA . CYS B 1 11 ? 4.441 55.438 11.188 1 91.62 11 CYS B CA 1
ATOM 2231 C C . CYS B 1 11 ? 3.324 56.406 10.797 1 91.62 11 CYS B C 1
ATOM 2233 O O . CYS B 1 11 ? 2.201 55.969 10.523 1 91.62 11 CYS B O 1
ATOM 2235 N N . PRO B 1 12 ? 3.557 57.625 10.711 1 91.56 12 PRO B N 1
ATOM 2236 C CA . PRO B 1 12 ? 2.508 58.594 10.352 1 91.56 12 PRO B CA 1
ATOM 2237 C C . PRO B 1 12 ? 2.131 58.531 8.875 1 91.56 12 PRO B C 1
ATOM 2239 O O . PRO B 1 12 ? 1.12 59.094 8.461 1 91.56 12 PRO B O 1
ATOM 2242 N N . ILE B 1 13 ? 2.848 57.812 8.133 1 92.25 13 ILE B N 1
ATOM 2243 C CA . ILE B 1 13 ? 2.588 57.719 6.699 1 92.25 13 ILE B CA 1
ATOM 2244 C C . ILE B 1 13 ? 1.691 56.531 6.398 1 92.25 13 ILE B C 1
ATOM 2246 O O . ILE B 1 13 ? 0.629 56.688 5.789 1 92.25 13 ILE B O 1
ATOM 2250 N N . CYS B 1 14 ? 2.123 55.344 6.836 1 90.06 14 CYS B N 1
ATOM 2251 C CA . CYS B 1 14 ? 1.384 54.125 6.488 1 90.06 14 CYS B CA 1
ATOM 2252 C C . CYS B 1 14 ? 0.434 53.75 7.609 1 90.06 14 CYS B C 1
ATOM 2254 O O . CYS B 1 14 ? -0.423 52.875 7.426 1 90.06 14 CYS B O 1
ATOM 2256 N N . LEU B 1 15 ? 0.592 54.281 8.766 1 88.5 15 LEU B N 1
ATOM 2257 C CA . LEU B 1 15 ? -0.242 54.094 9.945 1 88.5 15 LEU B CA 1
ATOM 2258 C C . LEU B 1 15 ? -0.086 52.688 10.492 1 88.5 15 LEU B C 1
ATOM 2260 O O . LEU B 1 15 ? -0.942 52.219 11.242 1 88.5 15 LEU B O 1
ATOM 2264 N N . GLU B 1 16 ? 1 52.031 10.125 1 86.25 16 GLU B N 1
ATOM 2265 C CA . GLU B 1 16 ? 1.394 50.75 10.68 1 86.25 16 GLU B CA 1
ATOM 2266 C C . GLU B 1 16 ? 2.598 50.875 11.602 1 86.25 16 GLU B C 1
ATOM 2268 O O . GLU B 1 16 ? 3.205 51.938 11.688 1 86.25 16 GLU B O 1
ATOM 2273 N N . THR B 1 17 ? 2.908 49.781 12.266 1 84.88 17 THR B N 1
ATOM 2274 C CA . THR B 1 17 ? 4.133 49.812 13.062 1 84.88 17 THR B CA 1
ATOM 2275 C C . THR B 1 17 ? 5.348 50.062 12.18 1 84.88 17 THR B C 1
ATOM 2277 O O . THR B 1 17 ? 5.512 49.438 11.125 1 84.88 17 THR B O 1
ATOM 2280 N N . MET B 1 18 ? 6.137 51.031 12.648 1 89.5 18 MET B N 1
ATOM 2281 C CA . MET B 1 18 ? 7.289 51.438 11.859 1 89.5 18 MET B CA 1
ATOM 2282 C C . MET B 1 18 ? 8.219 50.281 11.57 1 89.5 18 MET B C 1
ATOM 2284 O O . MET B 1 18 ? 8.461 49.438 12.445 1 89.5 18 MET B O 1
ATOM 2288 N N . LYS B 1 19 ? 8.664 50.219 10.336 1 91.19 19 LYS B N 1
ATOM 2289 C CA . LYS B 1 19 ? 9.586 49.156 9.898 1 91.19 19 LYS B CA 1
ATOM 2290 C C . LYS B 1 19 ? 10.961 49.75 9.57 1 91.19 19 LYS B C 1
ATOM 2292 O O . LYS B 1 19 ? 11.062 50.875 9.094 1 91.19 19 LYS B O 1
ATOM 2297 N N . SER B 1 20 ? 11.945 48.906 9.766 1 90.31 20 SER B N 1
ATOM 2298 C CA . SER B 1 20 ? 13.305 49.281 9.391 1 90.31 20 SER B CA 1
ATOM 2299 C C . SER B 1 20 ? 13.453 49.406 7.879 1 90.31 20 SER B C 1
ATOM 2301 O O . SER B 1 20 ? 12.875 48.594 7.133 1 90.31 20 SER B O 1
ATOM 2303 N N . PRO B 1 21 ? 14.25 50.469 7.578 1 91.69 21 PRO B N 1
ATOM 2304 C CA . PRO B 1 21 ? 14.961 51.469 8.367 1 91.69 21 PRO B CA 1
ATOM 2305 C C . PRO B 1 21 ? 14.047 52.625 8.828 1 91.69 21 PRO B C 1
ATOM 2307 O O . PRO B 1 21 ? 13.148 53.031 8.102 1 91.69 21 PRO B O 1
ATOM 2310 N N . ILE B 1 22 ? 14.148 52.969 9.984 1 95.38 22 ILE B N 1
ATOM 2311 C CA . ILE B 1 22 ? 13.375 54.062 10.555 1 95.38 22 ILE B CA 1
ATOM 2312 C C . ILE B 1 22 ? 14.188 55.344 10.5 1 95.38 22 ILE B C 1
ATOM 2314 O O . ILE B 1 22 ? 15.352 55.375 10.93 1 95.38 22 ILE B O 1
ATOM 2318 N N . THR B 1 23 ? 13.648 56.438 9.922 1 93.75 23 THR B N 1
ATOM 2319 C CA . THR B 1 23 ? 14.281 57.719 9.805 1 93.75 23 THR B CA 1
ATOM 2320 C C . THR B 1 23 ? 13.531 58.781 10.625 1 93.75 23 THR B C 1
ATOM 2322 O O . THR B 1 23 ? 12.336 58.625 10.891 1 93.75 23 THR B O 1
ATOM 2325 N N . GLN B 1 24 ? 14.273 59.812 11.07 1 92.38 24 GLN B N 1
ATOM 2326 C CA . GLN B 1 24 ? 13.68 60.844 11.898 1 92.38 24 GLN B CA 1
ATOM 2327 C C . GLN B 1 24 ? 13.828 62.219 11.234 1 92.38 24 GLN B C 1
ATOM 2329 O O . GLN B 1 24 ? 14.812 62.469 10.531 1 92.38 24 GLN B O 1
ATOM 2334 N N . CYS B 1 25 ? 12.805 62.969 11.406 1 91.88 25 CYS B N 1
ATOM 2335 C CA . CYS B 1 25 ? 12.938 64.375 10.969 1 91.88 25 CYS B CA 1
ATOM 2336 C C . CYS B 1 25 ? 13.711 65.188 12 1 91.88 25 CYS B C 1
ATOM 2338 O O . CYS B 1 25 ? 14.008 64.688 13.094 1 91.88 25 CYS B O 1
ATOM 2340 N N . MET B 1 26 ? 14.078 66.562 11.688 1 91.5 26 MET B N 1
ATOM 2341 C CA . MET B 1 26 ? 14.844 67.438 12.562 1 91.5 26 MET B CA 1
ATOM 2342 C C . MET B 1 26 ? 14.047 67.75 13.82 1 91.5 26 MET B C 1
ATOM 2344 O O . MET B 1 26 ? 14.617 68.188 14.836 1 91.5 26 MET B O 1
ATOM 2348 N N . GLY B 1 27 ? 12.688 67.562 13.711 1 90.38 27 GLY B N 1
ATOM 2349 C CA . GLY B 1 27 ? 11.828 67.75 14.852 1 90.38 27 GLY B CA 1
ATOM 2350 C C . GLY B 1 27 ? 11.711 66.562 15.773 1 90.38 27 GLY B C 1
ATOM 2351 O O . GLY B 1 27 ? 11.086 66.625 16.828 1 90.38 27 GLY B O 1
ATOM 2352 N N . GLY B 1 28 ? 12.297 65.438 15.359 1 89.62 28 GLY B N 1
ATOM 2353 C CA . GLY B 1 28 ? 12.336 64.25 16.234 1 89.62 28 GLY B CA 1
ATOM 2354 C C . GLY B 1 28 ? 11.258 63.25 15.906 1 89.62 28 GLY B C 1
ATOM 2355 O O . GLY B 1 28 ? 11.102 62.25 16.625 1 89.62 28 GLY B O 1
ATOM 2356 N N . HIS B 1 29 ? 10.508 63.406 14.875 1 91.38 29 HIS B N 1
ATOM 2357 C CA . HIS B 1 29 ? 9.461 62.469 14.5 1 91.38 29 HIS B CA 1
ATOM 2358 C C . HIS B 1 29 ? 10.023 61.375 13.617 1 91.38 29 HIS B C 1
ATOM 2360 O O . HIS B 1 29 ? 10.82 61.625 12.711 1 91.38 29 HIS B O 1
ATOM 2366 N N . SER B 1 30 ? 9.656 60.062 13.984 1 93.75 30 SER B N 1
ATOM 2367 C CA . SER B 1 30 ? 10.172 58.906 13.273 1 93.75 30 SER B CA 1
ATOM 2368 C C . SER B 1 30 ? 9.148 58.375 12.273 1 93.75 30 SER B C 1
ATOM 2370 O O . SER B 1 30 ? 7.945 58.5 12.477 1 93.75 30 SER B O 1
ATOM 2372 N N . MET B 1 31 ? 9.664 57.844 11.148 1 94.44 31 MET B N 1
ATOM 2373 C CA . MET B 1 31 ? 8.867 57.25 10.078 1 94.44 31 MET B CA 1
ATOM 2374 C C . MET B 1 31 ? 9.625 56.125 9.383 1 94.44 31 MET B C 1
ATOM 2376 O O . MET B 1 31 ? 10.852 56.031 9.484 1 94.44 31 MET B O 1
ATOM 2380 N N . CYS B 1 32 ? 8.867 55.25 8.711 1 94.06 32 CYS B N 1
ATOM 2381 C CA . CYS B 1 32 ? 9.508 54.219 7.879 1 94.06 32 CYS B CA 1
ATOM 2382 C C . CYS B 1 32 ? 10.312 54.875 6.758 1 94.06 32 CYS B C 1
ATOM 2384 O O . CYS B 1 32 ? 9.805 55.75 6.051 1 94.06 32 CYS B O 1
ATOM 2386 N N . GLY B 1 33 ? 11.531 54.469 6.621 1 93.75 33 GLY B N 1
ATOM 2387 C CA . GLY B 1 33 ? 12.32 54.938 5.496 1 93.75 33 GLY B CA 1
ATOM 2388 C C . GLY B 1 33 ? 11.703 54.594 4.148 1 93.75 33 GLY B C 1
ATOM 2389 O O . GLY B 1 33 ? 11.695 55.438 3.244 1 93.75 33 GLY B O 1
ATOM 2390 N N . ASP B 1 34 ? 11.078 53.438 4.129 1 94.25 34 ASP B N 1
ATOM 2391 C CA . ASP B 1 34 ? 10.477 52.969 2.877 1 94.25 34 ASP B CA 1
ATOM 2392 C C . ASP B 1 34 ? 9.242 53.812 2.535 1 94.25 34 ASP B C 1
ATOM 2394 O O . ASP B 1 34 ? 9 54.125 1.365 1 94.25 34 ASP B O 1
ATOM 2398 N N . CYS B 1 35 ? 8.531 54.156 3.477 1 94.44 35 CYS B N 1
ATOM 2399 C CA . CYS B 1 35 ? 7.348 54.969 3.25 1 94.44 35 CYS B CA 1
ATOM 2400 C C . CYS B 1 35 ? 7.738 56.375 2.768 1 94.44 35 CYS B C 1
ATOM 2402 O O . CYS B 1 35 ? 7.07 56.938 1.906 1 94.44 35 CYS B O 1
ATOM 2404 N N . ILE B 1 36 ? 8.805 56.938 3.266 1 94 36 ILE B N 1
ATOM 2405 C CA . ILE B 1 36 ? 9.305 58.25 2.832 1 94 36 ILE B CA 1
ATOM 2406 C C . ILE B 1 36 ? 9.625 58.219 1.34 1 94 36 ILE B C 1
ATOM 2408 O O . ILE B 1 36 ? 9.195 59.094 0.583 1 94 36 ILE B O 1
ATOM 2412 N N . LYS B 1 37 ? 10.273 57.125 1.031 1 93.44 37 LYS B N 1
ATOM 2413 C CA . LYS B 1 37 ? 10.703 56.969 -0.357 1 93.44 37 LYS B CA 1
ATOM 2414 C C . LYS B 1 37 ? 9.508 56.75 -1.279 1 93.44 37 LYS B C 1
ATOM 2416 O O . LYS B 1 37 ? 9.398 57.375 -2.332 1 93.44 37 LYS B O 1
ATOM 2421 N N . ALA B 1 38 ? 8.672 55.844 -0.821 1 93.88 38 ALA B N 1
ATOM 2422 C CA . ALA B 1 38 ? 7.555 55.438 -1.656 1 93.88 38 ALA B CA 1
ATOM 2423 C C . ALA B 1 38 ? 6.586 56.594 -1.897 1 93.88 38 ALA B C 1
ATOM 2425 O O . ALA B 1 38 ? 5.934 56.656 -2.943 1 93.88 38 ALA B O 1
ATOM 2426 N N . ASN B 1 39 ? 6.527 57.5 -0.984 1 93.31 39 ASN B N 1
ATOM 2427 C CA . ASN B 1 39 ? 5.559 58.594 -1.077 1 93.31 39 ASN B CA 1
ATOM 2428 C C . ASN B 1 39 ? 6.238 59.938 -1.386 1 93.31 39 ASN B C 1
ATOM 2430 O O . ASN B 1 39 ? 5.594 60.969 -1.357 1 93.31 39 ASN B O 1
ATOM 2434 N N . ASN B 1 40 ? 7.457 59.875 -1.632 1 93 40 ASN B N 1
ATOM 2435 C CA . ASN B 1 40 ? 8.242 61.062 -1.94 1 93 40 ASN B CA 1
ATOM 2436 C C . ASN B 1 40 ? 8.047 62.156 -0.894 1 93 40 ASN B C 1
ATOM 2438 O O . ASN B 1 40 ? 7.758 63.312 -1.236 1 93 40 ASN B O 1
ATOM 2442 N N . ILE B 1 41 ? 8.102 61.781 0.267 1 92.38 41 ILE B N 1
ATOM 2443 C CA . ILE B 1 41 ? 7.914 62.719 1.375 1 92.38 41 ILE B CA 1
ATOM 2444 C C . ILE B 1 41 ? 9.172 63.562 1.545 1 92.38 41 ILE B C 1
ATOM 2446 O O . ILE B 1 41 ? 10.273 63.031 1.662 1 92.38 41 ILE B O 1
ATOM 2450 N N . THR B 1 42 ? 9.008 64.875 1.58 1 92 42 THR B N 1
ATOM 2451 C CA . THR B 1 42 ? 10.148 65.75 1.715 1 92 42 THR B CA 1
ATOM 2452 C C . THR B 1 42 ? 10.117 66.5 3.062 1 92 42 THR B C 1
ATOM 2454 O O . THR B 1 42 ? 11.156 66.938 3.557 1 92 42 THR B O 1
ATOM 2457 N N . LYS B 1 43 ? 8.922 66.625 3.57 1 94.75 43 LYS B N 1
ATOM 2458 C CA . LYS B 1 43 ? 8.727 67.188 4.883 1 94.75 43 LYS B CA 1
ATOM 2459 C C . LYS B 1 43 ? 7.953 66.312 5.812 1 94.75 43 LYS B C 1
ATOM 2461 O O . LYS B 1 43 ? 7.098 65.5 5.359 1 94.75 43 LYS B O 1
ATOM 2466 N N . CYS B 1 44 ? 8.289 66.375 7.047 1 94.25 44 CYS B N 1
ATOM 2467 C CA . CYS B 1 44 ? 7.621 65.562 8.047 1 94.25 44 CYS B CA 1
ATOM 2468 C C . CYS B 1 44 ? 6.125 65.812 8.086 1 94.25 44 CYS B C 1
ATOM 2470 O O . CYS B 1 44 ? 5.711 67 8.234 1 94.25 44 CYS B O 1
ATOM 2472 N N . PRO B 1 45 ? 5.375 64.75 8.047 1 93.06 45 PRO B N 1
ATOM 2473 C CA . PRO B 1 45 ? 3.924 65 8.055 1 93.06 45 PRO B CA 1
ATOM 2474 C C . PRO B 1 45 ? 3.4 65.5 9.398 1 93.06 45 PRO B C 1
ATOM 2476 O O . PRO B 1 45 ? 2.305 66 9.469 1 93.06 45 PRO B O 1
ATOM 2479 N N . THR B 1 46 ? 4.148 65.312 10.359 1 90.06 46 THR B N 1
ATOM 2480 C CA . THR B 1 46 ? 3.701 65.688 11.711 1 90.06 46 THR B CA 1
ATOM 2481 C C . THR B 1 46 ? 4.07 67.125 12.047 1 90.06 46 THR B C 1
ATOM 2483 O O . THR B 1 46 ? 3.252 67.875 12.594 1 90.06 46 THR B O 1
ATOM 2486 N N . CYS B 1 47 ? 5.309 67.688 11.664 1 91.88 47 CYS B N 1
ATOM 2487 C CA . CYS B 1 47 ? 5.77 68.938 12.133 1 91.88 47 CYS B CA 1
ATOM 2488 C C . CYS B 1 47 ? 6.234 69.812 10.961 1 91.88 47 CYS B C 1
ATOM 2490 O O . CYS B 1 47 ? 6.609 71 11.148 1 91.88 47 CYS B O 1
ATOM 2492 N N . ARG B 1 48 ? 6.273 69.25 9.75 1 91.88 48 ARG B N 1
ATOM 2493 C CA . ARG B 1 48 ? 6.676 69.938 8.516 1 91.88 48 ARG B CA 1
ATOM 2494 C C . ARG B 1 48 ? 8.164 70.25 8.531 1 91.88 48 ARG B C 1
ATOM 2496 O O . ARG B 1 48 ? 8.641 71.062 7.719 1 91.88 48 ARG B O 1
ATOM 2503 N N . GLY B 1 49 ? 8.859 69.625 9.453 1 91.5 49 GLY B N 1
ATOM 2504 C CA . GLY B 1 49 ? 10.305 69.812 9.484 1 91.5 49 GLY B CA 1
ATOM 2505 C C . GLY B 1 49 ? 11.023 69 8.406 1 91.5 49 GLY B C 1
ATOM 2506 O O . GLY B 1 49 ? 10.43 68.125 7.773 1 91.5 49 GLY B O 1
ATOM 2507 N N . ALA B 1 50 ? 12.297 69.375 8.188 1 93 50 ALA B N 1
ATOM 2508 C CA . ALA B 1 50 ? 13.117 68.688 7.203 1 93 50 ALA B CA 1
ATOM 2509 C C . ALA B 1 50 ? 13.406 67.25 7.645 1 93 50 ALA B C 1
ATOM 2511 O O . ALA B 1 50 ? 13.648 67 8.828 1 93 50 ALA B O 1
ATOM 2512 N N . ILE B 1 51 ? 13.305 66.312 6.66 1 92.5 51 ILE B N 1
ATOM 2513 C CA . ILE B 1 51 ? 13.625 64.938 6.93 1 92.5 51 ILE B CA 1
ATOM 2514 C C . ILE B 1 51 ? 15.141 64.75 7.008 1 92.5 51 ILE B C 1
ATOM 2516 O O . ILE B 1 51 ? 15.875 65.25 6.148 1 92.5 51 ILE B O 1
ATOM 2520 N N . SER B 1 52 ? 15.523 64.188 8.156 1 89.62 52 SER B N 1
ATOM 2521 C CA . SER B 1 52 ? 16.953 63.969 8.32 1 89.62 52 SER B CA 1
ATOM 2522 C C . SER B 1 52 ? 17.391 62.688 7.594 1 89.62 52 SER B C 1
ATOM 2524 O O . SER B 1 52 ? 16.547 61.906 7.176 1 89.62 52 SER B O 1
ATOM 2526 N N . LYS B 1 53 ? 18.688 62.5 7.41 1 84.12 53 LYS B N 1
ATOM 2527 C CA . LYS B 1 53 ? 19.266 61.25 6.855 1 84.12 53 LYS B CA 1
ATOM 2528 C C . LYS B 1 53 ? 19.672 60.281 7.961 1 84.12 53 LYS B C 1
ATOM 2530 O O . LYS B 1 53 ? 20.203 59.219 7.684 1 84.12 53 LYS B O 1
ATOM 2535 N N . ILE B 1 54 ? 19.328 60.656 9.172 1 86.75 54 ILE B N 1
ATOM 2536 C CA . ILE B 1 54 ? 19.797 59.875 10.305 1 86.75 54 ILE B CA 1
ATOM 2537 C C . ILE B 1 54 ? 18.828 58.719 10.57 1 86.75 54 ILE B C 1
ATOM 2539 O O . ILE B 1 54 ? 17.625 58.938 10.742 1 86.75 54 ILE B O 1
ATOM 2543 N N . ARG B 1 55 ? 19.328 57.531 10.539 1 91.62 55 ARG B N 1
ATOM 2544 C CA . ARG B 1 55 ? 18.578 56.312 10.875 1 91.62 55 ARG B CA 1
ATOM 2545 C C . ARG B 1 55 ? 18.484 56.125 12.383 1 91.62 55 ARG B C 1
ATOM 2547 O O . ARG B 1 55 ? 19.469 56.344 13.102 1 91.62 55 ARG B O 1
ATOM 2554 N N . ASN B 1 56 ? 17.281 55.969 12.891 1 89.06 56 ASN B N 1
ATOM 2555 C CA . ASN B 1 56 ? 17.047 55.75 14.312 1 89.06 56 ASN B CA 1
ATOM 2556 C C . ASN B 1 56 ? 17.188 54.281 14.688 1 89.06 56 ASN B C 1
ATOM 2558 O O . ASN B 1 56 ? 16.172 53.562 14.781 1 89.06 56 ASN B O 1
ATOM 2562 N N . PHE B 1 57 ? 18.422 53.781 14.945 1 91.31 57 PHE B N 1
ATOM 2563 C CA . PHE B 1 57 ? 18.719 52.406 15.25 1 91.31 57 PHE B CA 1
ATOM 2564 C C . PHE B 1 57 ? 18.109 51.969 16.578 1 91.31 57 PHE B C 1
ATOM 2566 O O . PHE B 1 57 ? 17.641 50.844 16.734 1 91.31 57 PHE B O 1
ATOM 2573 N N . GLN B 1 58 ? 18.141 52.906 17.5 1 87.25 58 GLN B N 1
ATOM 2574 C CA . GLN B 1 58 ? 17.625 52.594 18.828 1 87.25 58 GLN B CA 1
ATOM 2575 C C . GLN B 1 58 ? 16.141 52.281 18.781 1 87.25 58 GLN B C 1
ATOM 2577 O O . GLN B 1 58 ? 15.664 51.344 19.422 1 87.25 58 GLN B O 1
ATOM 2582 N N . LEU B 1 59 ? 15.414 53.062 18.031 1 86.75 59 LEU B N 1
ATOM 2583 C CA . LEU B 1 59 ? 13.977 52.844 17.875 1 86.75 59 LEU B CA 1
ATOM 2584 C C . LEU B 1 59 ? 13.703 51.531 17.156 1 86.75 59 LEU B C 1
ATOM 2586 O O . LEU B 1 59 ? 12.766 50.812 17.5 1 86.75 59 LEU B O 1
ATOM 2590 N N . GLU B 1 60 ? 14.531 51.188 16.172 1 90 60 GLU B N 1
ATOM 2591 C CA . GLU B 1 60 ? 14.391 49.906 15.461 1 90 60 GLU B CA 1
ATOM 2592 C C . GLU B 1 60 ? 14.547 48.75 16.406 1 90 60 GLU B C 1
ATOM 2594 O O . GLU B 1 60 ? 13.742 47.812 16.375 1 90 60 GLU B O 1
ATOM 2599 N N . GLN B 1 61 ? 15.492 48.844 17.281 1 87.5 61 GLN B N 1
ATOM 2600 C CA . GLN B 1 61 ? 15.75 47.781 18.25 1 87.5 61 GLN B CA 1
ATOM 2601 C C . GLN B 1 61 ? 14.625 47.688 19.266 1 87.5 61 GLN B C 1
ATOM 2603 O O . GLN B 1 61 ? 14.227 46.562 19.656 1 87.5 61 GLN B O 1
ATOM 2608 N N . LEU B 1 62 ? 14.203 48.781 19.703 1 82.12 62 LEU B N 1
ATOM 2609 C CA . LEU B 1 62 ? 13.117 48.844 20.672 1 82.12 62 LEU B CA 1
ATOM 2610 C C . LEU B 1 62 ? 11.852 48.188 20.094 1 82.12 62 LEU B C 1
ATOM 2612 O O . LEU B 1 62 ? 11.211 47.375 20.766 1 82.12 62 LEU B O 1
ATOM 2616 N N . ILE B 1 63 ? 11.523 48.5 18.906 1 81 63 ILE B N 1
ATOM 2617 C CA . ILE B 1 63 ? 10.328 47.969 18.266 1 81 63 ILE B CA 1
ATOM 2618 C C . ILE B 1 63 ? 10.469 46.469 18.078 1 81 63 ILE B C 1
ATOM 2620 O O . ILE B 1 63 ? 9.539 45.719 18.359 1 81 63 ILE B O 1
ATOM 2624 N N . GLU B 1 64 ? 11.625 46.125 17.641 1 79.19 64 GLU B N 1
ATOM 2625 C CA . GLU B 1 64 ? 11.891 44.688 17.484 1 79.19 64 GLU B CA 1
ATOM 2626 C C . GLU B 1 64 ? 11.758 43.969 18.812 1 79.19 64 GLU B C 1
ATOM 2628 O O . GLU B 1 64 ? 11.195 42.875 18.875 1 79.19 64 GLU B O 1
ATOM 2633 N N . GLY B 1 65 ? 12.336 44.5 19.844 1 75.25 65 GLY B N 1
ATOM 2634 C CA . GLY B 1 65 ? 12.266 43.938 21.172 1 75.25 65 GLY B CA 1
ATOM 2635 C C . GLY B 1 65 ? 10.852 43.844 21.703 1 75.25 65 GLY B C 1
ATOM 2636 O O . GLY B 1 65 ? 10.469 42.812 22.297 1 75.25 65 GLY B O 1
ATOM 2637 N N . ILE B 1 66 ? 10.102 44.969 21.516 1 72.25 66 ILE B N 1
ATOM 2638 C CA . ILE B 1 66 ? 8.727 45 21.984 1 72.25 66 ILE B CA 1
ATOM 2639 C C . ILE B 1 66 ? 7.906 43.938 21.266 1 72.25 66 ILE B C 1
ATOM 2641 O O . ILE B 1 66 ? 7.09 43.219 21.875 1 72.25 66 ILE B O 1
ATOM 2645 N N . GLN B 1 67 ? 8.125 43.906 20.031 1 71.38 67 GLN B N 1
ATOM 2646 C CA . GLN B 1 67 ? 7.383 42.938 19.219 1 71.38 67 GLN B CA 1
ATOM 2647 C C . GLN B 1 67 ? 7.664 41.5 19.688 1 71.38 67 GLN B C 1
ATOM 2649 O O . GLN B 1 67 ? 6.777 40.625 19.641 1 71.38 67 GLN B O 1
ATOM 2654 N N . LYS B 1 68 ? 8.852 41.312 20.078 1 69.56 68 LYS B N 1
ATOM 2655 C CA . LYS B 1 68 ? 9.234 40 20.594 1 69.56 68 LYS B CA 1
ATOM 2656 C C . LYS B 1 68 ? 8.586 39.719 21.938 1 69.56 68 LYS B C 1
ATOM 2658 O O . LYS B 1 68 ? 8.312 38.562 22.281 1 69.56 68 LYS B O 1
ATOM 2663 N N . VAL B 1 69 ? 8.312 40.812 22.641 1 69.88 69 VAL B N 1
ATOM 2664 C CA . VAL B 1 69 ? 7.859 40.625 24.016 1 69.88 69 VAL B CA 1
ATOM 2665 C C . VAL B 1 69 ? 6.352 40.844 24.094 1 69.88 69 VAL B C 1
ATOM 2667 O O . VAL B 1 69 ? 5.684 40.312 25 1 69.88 69 VAL B O 1
ATOM 2670 N N . LEU B 1 70 ? 5.93 41.75 23.141 1 74.31 70 LEU B N 1
ATOM 2671 C CA . LEU B 1 70 ? 4.5 42.031 23.172 1 74.31 70 LEU B CA 1
ATOM 2672 C C . LEU B 1 70 ? 3.686 40.781 22.875 1 74.31 70 LEU B C 1
ATOM 2674 O O . LEU B 1 70 ? 3.936 40.094 21.891 1 74.31 70 LEU B O 1
ATOM 2678 N N . LYS B 1 71 ? 2.828 40.312 23.812 1 79.44 71 LYS B N 1
ATOM 2679 C CA . LYS B 1 71 ? 1.909 39.188 23.625 1 79.44 71 LYS B CA 1
ATOM 2680 C C . LYS B 1 71 ? 0.529 39.688 23.188 1 79.44 71 LYS B C 1
ATOM 2682 O O . LYS B 1 71 ? -0.004 40.625 23.766 1 79.44 71 LYS B O 1
ATOM 2687 N N . LEU B 1 72 ? 0.16 39.344 22.016 1 85.38 72 LEU B N 1
ATOM 2688 C CA . LEU B 1 72 ? -1.165 39.656 21.484 1 85.38 72 LEU B CA 1
ATOM 2689 C C . LEU B 1 72 ? -2.123 38.5 21.703 1 85.38 72 LEU B C 1
ATOM 2691 O O . LEU B 1 72 ? -1.71 37.312 21.672 1 85.38 72 LEU B O 1
ATOM 2695 N N . GLN B 1 73 ? -3.35 38.875 21.922 1 88.25 73 GLN B N 1
ATOM 2696 C CA . GLN B 1 73 ? -4.352 37.844 22.062 1 88.25 73 GLN B CA 1
ATOM 2697 C C . GLN B 1 73 ? -4.781 37.281 20.703 1 88.25 73 GLN B C 1
ATOM 2699 O O . GLN B 1 73 ? -4.789 38 19.719 1 88.25 73 GLN B O 1
ATOM 2704 N N . CYS B 1 74 ? -5.148 36 20.703 1 91 74 CYS B N 1
ATOM 2705 C CA . CYS B 1 74 ? -5.766 35.406 19.531 1 91 74 CYS B CA 1
ATOM 2706 C C . CYS B 1 74 ? -7.055 36.125 19.141 1 91 74 CYS B C 1
ATOM 2708 O O . CYS B 1 74 ? -7.793 36.594 20.016 1 91 74 CYS B O 1
ATOM 2710 N N . CYS B 1 75 ? -7.324 36.25 17.859 1 91.56 75 CYS B N 1
ATOM 2711 C CA . CYS B 1 75 ? -8.523 36.938 17.391 1 91.56 75 CYS B CA 1
ATOM 2712 C C . CYS B 1 75 ? -9.781 36.219 17.844 1 91.56 75 CYS B C 1
ATOM 2714 O O . CYS B 1 75 ? -10.875 36.781 17.828 1 91.56 75 CYS B O 1
ATOM 2716 N N . TYR B 1 76 ? -9.586 34.969 18.297 1 93.56 76 TYR B N 1
ATOM 2717 C CA . TYR B 1 76 ? -10.727 34.188 18.781 1 93.56 76 TYR B CA 1
ATOM 2718 C C . TYR B 1 76 ? -10.766 34.156 20.312 1 93.56 76 TYR B C 1
ATOM 2720 O O . TYR B 1 76 ? -11.344 33.25 20.906 1 93.56 76 TYR B O 1
ATOM 2728 N N . HIS B 1 77 ? -10.156 35.062 20.781 1 91.88 77 HIS B N 1
ATOM 2729 C CA . HIS B 1 77 ? -10.141 35.156 22.234 1 91.88 77 HIS B CA 1
ATOM 2730 C C . HIS B 1 77 ? -11.555 35.219 22.797 1 91.88 77 HIS B C 1
ATOM 2732 O O . HIS B 1 77 ? -11.859 34.625 23.812 1 91.88 77 HIS B O 1
ATOM 2738 N N . SER B 1 78 ? -12.336 36 22.156 1 91.62 78 SER B N 1
ATOM 2739 C CA . SER B 1 78 ? -13.711 36.188 22.609 1 91.62 78 SER B CA 1
ATOM 2740 C C . SER B 1 78 ? -14.492 34.875 22.531 1 91.62 78 SER B C 1
ATOM 2742 O O . SER B 1 78 ? -15.523 34.719 23.188 1 91.62 78 SER B O 1
ATOM 2744 N N . LYS B 1 79 ? -13.992 33.938 21.734 1 92.06 79 LYS B N 1
ATOM 2745 C CA . LYS B 1 79 ? -14.672 32.656 21.562 1 92.06 79 LYS B CA 1
ATOM 2746 C C . LYS B 1 79 ? -14.133 31.609 22.531 1 92.06 79 LYS B C 1
ATOM 2748 O O . LYS B 1 79 ? -14.625 30.469 22.578 1 92.06 79 LYS B O 1
ATOM 2753 N N . GLY B 1 80 ? -13.031 31.922 23.219 1 90.56 80 GLY B N 1
ATOM 2754 C CA . GLY B 1 80 ? -12.562 31.016 24.25 1 90.56 80 GLY B CA 1
ATOM 2755 C C . GLY B 1 80 ? -11.086 30.703 24.156 1 90.56 80 GLY B C 1
ATOM 2756 O O . GLY B 1 80 ? -10.523 30.078 25.047 1 90.56 80 GLY B O 1
ATOM 2757 N N . CYS B 1 81 ? -10.461 31.203 23.062 1 92.12 81 CYS B N 1
ATOM 2758 C CA . CYS B 1 81 ? -9.039 30.906 22.953 1 92.12 81 CYS B CA 1
ATOM 2759 C C . CYS B 1 81 ? -8.234 31.656 24 1 92.12 81 CYS B C 1
ATOM 2761 O O . CYS B 1 81 ? -8.367 32.875 24.141 1 92.12 81 CYS B O 1
ATOM 2763 N N . THR B 1 82 ? -7.309 30.984 24.703 1 90.06 82 THR B N 1
ATOM 2764 C CA . THR B 1 82 ? -6.613 31.578 25.844 1 90.06 82 THR B CA 1
ATOM 2765 C C . THR B 1 82 ? -5.164 31.891 25.469 1 90.06 82 THR B C 1
ATOM 2767 O O . THR B 1 82 ? -4.398 32.375 26.312 1 90.06 82 THR B O 1
ATOM 2770 N N . TYR B 1 83 ? -4.867 31.672 24.266 1 88.25 83 TYR B N 1
ATOM 2771 C CA . TYR B 1 83 ? -3.469 31.828 23.875 1 88.25 83 TYR B CA 1
ATOM 2772 C C . TYR B 1 83 ? -3.105 33.281 23.703 1 88.25 83 TYR B C 1
ATOM 2774 O O . TYR B 1 83 ? -3.879 34.062 23.141 1 88.25 83 TYR B O 1
ATOM 2782 N N . SER B 1 84 ? -2.018 33.688 24.344 1 87.38 84 SER B N 1
ATOM 2783 C CA . SER B 1 84 ? -1.334 34.938 24.109 1 87.38 84 SER B CA 1
ATOM 2784 C C . SER B 1 84 ? -0.021 34.75 23.359 1 87.38 84 SER B C 1
ATOM 2786 O O . SER B 1 84 ? 0.833 33.969 23.797 1 87.38 84 SER B O 1
ATOM 2788 N N . LEU B 1 85 ? 0.024 35.375 22.203 1 86.56 85 LEU B N 1
ATOM 2789 C CA . LEU B 1 85 ? 1.078 34.969 21.266 1 86.56 85 LEU B CA 1
ATOM 2790 C C . LEU B 1 85 ? 1.869 36.188 20.812 1 86.56 85 LEU B C 1
ATOM 2792 O O . LEU B 1 85 ? 1.364 37.312 20.844 1 86.56 85 LEU B O 1
ATOM 2796 N N . SER B 1 86 ? 3.07 35.906 20.531 1 84 86 SER B N 1
ATOM 2797 C CA . SER B 1 86 ? 3.852 36.938 19.859 1 84 86 SER B CA 1
ATOM 2798 C C . SER B 1 86 ? 3.273 37.25 18.484 1 84 86 SER B C 1
ATOM 2800 O O . SER B 1 86 ? 2.488 36.469 17.938 1 84 86 SER B O 1
ATOM 2802 N N . VAL B 1 87 ? 3.664 38.344 17.984 1 79.12 87 VAL B N 1
ATOM 2803 C CA . VAL B 1 87 ? 3.201 38.781 16.672 1 79.12 87 VAL B CA 1
ATOM 2804 C C . VAL B 1 87 ? 3.559 37.75 15.609 1 79.12 87 VAL B C 1
ATOM 2806 O O . VAL B 1 87 ? 2.756 37.469 14.727 1 79.12 87 VAL B O 1
ATOM 2809 N N . ALA B 1 88 ? 4.707 37.125 15.789 1 79.5 88 ALA B N 1
ATOM 2810 C CA . ALA B 1 88 ? 5.207 36.156 14.805 1 79.5 88 ALA B CA 1
ATOM 2811 C C . ALA B 1 88 ? 4.387 34.875 14.828 1 79.5 88 ALA B C 1
ATOM 2813 O O . ALA B 1 88 ? 4.195 34.219 13.789 1 79.5 88 ALA B O 1
ATOM 2814 N N . LYS B 1 89 ? 3.746 34.562 15.891 1 87.81 89 LYS B N 1
ATOM 2815 C CA . LYS B 1 89 ? 3.088 33.25 16.062 1 87.81 89 LYS B CA 1
ATOM 2816 C C . LYS B 1 89 ? 1.57 33.406 15.961 1 87.81 89 LYS B C 1
ATOM 2818 O O . LYS B 1 89 ? 0.859 32.406 15.797 1 87.81 89 LYS B O 1
ATOM 2823 N N . LYS B 1 90 ? 1.146 34.656 16.031 1 89.25 90 LYS B N 1
ATOM 2824 C CA . LYS B 1 90 ? -0.291 34.875 16.109 1 89.25 90 LYS B CA 1
ATOM 2825 C C . LYS B 1 90 ? -1.002 34.406 14.852 1 89.25 90 LYS B C 1
ATOM 2827 O O . LYS B 1 90 ? -1.99 33.656 14.938 1 89.25 90 LYS B O 1
ATOM 2832 N N . GLU B 1 91 ? -0.461 34.75 13.719 1 89.88 91 GLU B N 1
ATOM 2833 C CA . GLU B 1 91 ? -1.098 34.375 12.461 1 89.88 91 GLU B CA 1
ATOM 2834 C C . GLU B 1 91 ? -1.163 32.875 12.289 1 89.88 91 GLU B C 1
ATOM 2836 O O . GLU B 1 91 ? -2.207 32.344 11.93 1 89.88 91 GLU B O 1
ATOM 2841 N N . SER B 1 92 ? -0.124 32.25 12.5 1 90.69 92 SER B N 1
ATOM 2842 C CA . SER B 1 92 ? -0.069 30.797 12.367 1 90.69 92 SER B CA 1
ATOM 2843 C C . SER B 1 92 ? -1.026 30.109 13.344 1 90.69 92 SER B C 1
ATOM 2845 O O . SER B 1 92 ? -1.729 29.172 12.977 1 90.69 92 SER B O 1
ATOM 2847 N N . HIS B 1 93 ? -1.076 30.594 14.492 1 91.31 93 HIS B N 1
ATOM 2848 C CA . HIS B 1 93 ? -1.985 30.047 15.492 1 91.31 93 HIS B CA 1
ATOM 2849 C C . HIS B 1 93 ? -3.439 30.188 15.055 1 91.31 93 HIS B C 1
ATOM 2851 O O . HIS B 1 93 ? -4.223 29.25 15.148 1 91.31 93 HIS B O 1
ATOM 2857 N N . GLU B 1 94 ? -3.709 31.344 14.625 1 93.19 94 GLU B N 1
ATOM 2858 C CA . GLU B 1 94 ? -5.098 31.641 14.289 1 93.19 94 GLU B CA 1
ATOM 2859 C C . GLU B 1 94 ? -5.59 30.781 13.133 1 93.19 94 GLU B C 1
ATOM 2861 O O . GLU B 1 94 ? -6.781 30.469 13.047 1 93.19 94 GLU B O 1
ATOM 2866 N N . LEU B 1 95 ? -4.641 30.391 12.32 1 91.56 95 LEU B N 1
ATOM 2867 C CA . LEU B 1 95 ? -4.977 29.5 11.211 1 91.56 95 LEU B CA 1
ATOM 2868 C C . LEU B 1 95 ? -5.363 28.109 11.719 1 91.56 95 LEU B C 1
ATOM 2870 O O . LEU B 1 95 ? -6.191 27.438 11.109 1 91.56 95 LEU B O 1
ATOM 2874 N N . GLU B 1 96 ? -4.875 27.781 12.836 1 93.44 96 GLU B N 1
ATOM 2875 C CA . GLU B 1 96 ? -5.07 26.422 13.328 1 93.44 96 GLU B CA 1
ATOM 2876 C C . GLU B 1 96 ? -5.883 26.406 14.617 1 93.44 96 GLU B C 1
ATOM 2878 O O . GLU B 1 96 ? -6.082 25.359 15.219 1 93.44 96 GLU B O 1
ATOM 2883 N N . CYS B 1 97 ? -6.289 27.562 15.062 1 93.06 97 CYS B N 1
ATOM 2884 C CA . CYS B 1 97 ? -6.992 27.688 16.328 1 93.06 97 CYS B CA 1
ATOM 2885 C C . CYS B 1 97 ? -8.281 26.875 16.328 1 93.06 97 CYS B C 1
ATOM 2887 O O . CYS B 1 97 ? -9.039 26.922 15.344 1 93.06 97 CYS B O 1
ATOM 2889 N N . LYS B 1 98 ? -8.602 26.188 17.312 1 90.25 98 LYS B N 1
ATOM 2890 C CA . LYS B 1 98 ? -9.773 25.312 17.391 1 90.25 98 LYS B CA 1
ATOM 2891 C C . LYS B 1 98 ? -11.062 26.141 17.484 1 90.25 98 LYS B C 1
ATOM 2893 O O . LYS B 1 98 ? -12.156 25.594 17.328 1 90.25 98 LYS B O 1
ATOM 2898 N N . TYR B 1 99 ? -10.906 27.406 17.719 1 93.31 99 TYR B N 1
ATOM 2899 C CA . TYR B 1 99 ? -12.086 28.25 17.875 1 93.31 99 TYR B CA 1
ATOM 2900 C C . TYR B 1 99 ? -12.406 28.969 16.562 1 93.31 99 TYR B C 1
ATOM 2902 O O . TYR B 1 99 ? -13.336 29.781 16.5 1 93.31 99 TYR B O 1
ATOM 2910 N N . ARG B 1 100 ? -11.633 28.688 15.586 1 94.69 100 ARG B N 1
ATOM 2911 C CA . ARG B 1 100 ? -11.891 29.297 14.289 1 94.69 100 ARG B CA 1
ATOM 2912 C C . ARG B 1 100 ? -13.258 28.891 13.75 1 94.69 100 ARG B C 1
ATOM 2914 O O . ARG B 1 100 ? -13.891 27.969 14.289 1 94.69 100 ARG B O 1
ATOM 2921 N N . ASN B 1 101 ? -13.68 29.641 12.773 1 94.56 101 ASN B N 1
ATOM 2922 C CA . ASN B 1 101 ? -14.906 29.266 12.094 1 94.56 101 ASN B CA 1
ATOM 2923 C C . ASN B 1 101 ? -14.672 28.141 11.094 1 94.56 101 ASN B C 1
ATOM 2925 O O . ASN B 1 101 ? -13.719 28.188 10.305 1 94.56 101 ASN B O 1
ATOM 2929 N N . PHE B 1 102 ? -15.586 27.188 11.203 1 96.12 102 PHE B N 1
ATOM 2930 C CA . PHE B 1 102 ? -15.453 26.031 10.328 1 96.12 102 PHE B CA 1
ATOM 2931 C C . PHE B 1 102 ? -16.547 26.031 9.266 1 96.12 102 PHE B C 1
ATOM 2933 O O . PHE B 1 102 ? -17.672 26.453 9.523 1 96.12 102 PHE B O 1
ATOM 2940 N N . ILE B 1 103 ? -16.172 25.641 8.141 1 96.25 103 ILE B N 1
ATOM 2941 C CA . ILE B 1 103 ? -17.141 25.281 7.109 1 96.25 103 ILE B CA 1
ATOM 2942 C C . ILE B 1 103 ? -17.281 23.766 7.035 1 96.25 103 ILE B C 1
ATOM 2944 O O . ILE B 1 103 ? -16.375 23.031 7.445 1 96.25 103 ILE B O 1
ATOM 2948 N N . CYS B 1 104 ? -18.438 23.344 6.594 1 96.19 104 CYS B N 1
ATOM 2949 C CA . CYS B 1 104 ? -18.688 21.906 6.504 1 96.19 104 CYS B CA 1
ATOM 2950 C C . CYS B 1 104 ? -17.594 21.219 5.703 1 96.19 104 CYS B C 1
ATOM 2952 O O . CYS B 1 104 ? -17.375 21.547 4.535 1 96.19 104 CYS B O 1
ATOM 2954 N N . GLU B 1 105 ? -16.938 20.312 6.352 1 95.38 105 GLU B N 1
ATOM 2955 C CA . GLU B 1 105 ? -15.844 19.594 5.695 1 95.38 105 GLU B CA 1
ATOM 2956 C C . GLU B 1 105 ? -16.359 18.766 4.516 1 95.38 105 GLU B C 1
ATOM 2958 O O . GLU B 1 105 ? -15.609 18.5 3.566 1 95.38 105 GLU B O 1
ATOM 2963 N N . GLY B 1 106 ? -17.609 18.344 4.578 1 95.25 106 GLY B N 1
ATOM 2964 C CA . GLY B 1 106 ? -18.219 17.672 3.443 1 95.25 106 GLY B CA 1
ATOM 2965 C C . GLY B 1 106 ? -18.25 18.531 2.191 1 95.25 106 GLY B C 1
ATOM 2966 O O . GLY B 1 106 ? -18.062 18.031 1.083 1 95.25 106 GLY B O 1
ATOM 2967 N N . HIS B 1 107 ? -18.516 19.734 2.43 1 95.5 107 HIS B N 1
ATOM 2968 C CA . HIS B 1 107 ? -18.469 20.672 1.315 1 95.5 107 HIS B CA 1
ATOM 2969 C C . HIS B 1 107 ? -17.047 20.906 0.838 1 95.5 107 HIS B C 1
ATOM 2971 O O . HIS B 1 107 ? -16.766 20.828 -0.361 1 95.5 107 HIS B O 1
ATOM 2977 N N . LYS B 1 108 ? -16.219 21.156 1.772 1 95.25 108 LYS B N 1
ATOM 2978 C CA . LYS B 1 108 ? -14.828 21.516 1.473 1 95.25 108 LYS B CA 1
ATOM 2979 C C . LYS B 1 108 ? -14.094 20.375 0.792 1 95.25 108 LYS B C 1
ATOM 2981 O O . LYS B 1 108 ? -13.445 20.562 -0.24 1 95.25 108 LYS B O 1
ATOM 2986 N N . PHE B 1 109 ? -14.25 19.219 1.333 1 96.88 109 PHE B N 1
ATOM 2987 C CA . PHE B 1 109 ? -13.461 18.078 0.879 1 96.88 109 PHE B CA 1
ATOM 2988 C C . PHE B 1 109 ? -14.25 17.234 -0.113 1 96.88 109 PHE B C 1
ATOM 2990 O O . PHE B 1 109 ? -13.766 16.922 -1.199 1 96.88 109 PHE B O 1
ATOM 2997 N N . ALA B 1 110 ? -15.492 16.891 0.186 1 95.12 110 ALA B N 1
ATOM 2998 C CA . ALA B 1 110 ? -16.266 15.922 -0.59 1 95.12 110 ALA B CA 1
ATOM 2999 C C . ALA B 1 110 ? -17.188 16.625 -1.586 1 95.12 110 ALA B C 1
ATOM 3001 O O . ALA B 1 110 ? -17.953 15.977 -2.291 1 95.12 110 ALA B O 1
ATOM 3002 N N . LYS B 1 111 ? -17.172 17.922 -1.589 1 94.19 111 LYS B N 1
ATOM 3003 C CA . LYS B 1 111 ? -17.953 18.734 -2.516 1 94.19 111 LYS B CA 1
ATOM 3004 C C . LYS B 1 111 ? -19.438 18.484 -2.348 1 94.19 111 LYS B C 1
ATOM 3006 O O . LYS B 1 111 ? -20.188 18.438 -3.332 1 94.19 111 LYS B O 1
ATOM 3011 N N . TRP B 1 112 ? -19.766 18.234 -1.125 1 94.69 112 TRP B N 1
ATOM 3012 C CA . TRP B 1 112 ? -21.188 18.156 -0.806 1 94.69 112 TRP B CA 1
ATOM 3013 C C . TRP B 1 112 ? -21.859 19.5 -0.981 1 94.69 112 TRP B C 1
ATOM 3015 O O . TRP B 1 112 ? -21.203 20.547 -0.849 1 94.69 112 TRP B O 1
ATOM 3025 N N . LYS B 1 113 ? -23.109 19.5 -1.351 1 94.75 113 LYS B N 1
ATOM 3026 C CA . LYS B 1 113 ? -23.875 20.75 -1.412 1 94.75 113 LYS B CA 1
ATOM 3027 C C . LYS B 1 113 ? -24.359 21.156 -0.028 1 94.75 113 LYS B C 1
ATOM 3029 O O . LYS B 1 113 ? -25.516 20.891 0.327 1 94.75 113 LYS B O 1
ATOM 3034 N N . CYS B 1 114 ? -23.5 21.625 0.75 1 95.62 114 CYS B N 1
ATOM 3035 C CA . CYS B 1 114 ? -23.797 22.031 2.119 1 95.62 114 CYS B CA 1
ATOM 3036 C C . CYS B 1 114 ? -23.172 23.375 2.438 1 95.62 114 CYS B C 1
ATOM 3038 O O . CYS B 1 114 ? -21.969 23.578 2.201 1 95.62 114 CYS B O 1
ATOM 3040 N N . GLN B 1 115 ? -23.906 24.344 3.016 1 95.44 115 GLN B N 1
ATOM 3041 C CA . GLN B 1 115 ? -23.422 25.688 3.268 1 95.44 115 GLN B CA 1
ATOM 3042 C C . GLN B 1 115 ? -23.281 25.953 4.762 1 95.44 115 GLN B C 1
ATOM 3044 O O . GLN B 1 115 ? -23.141 27.109 5.188 1 95.44 115 GLN B O 1
ATOM 3049 N N . TRP B 1 116 ? -23.219 24.953 5.488 1 96.38 116 TRP B N 1
ATOM 3050 C CA . TRP B 1 116 ? -23.141 25.109 6.941 1 96.38 116 TRP B CA 1
ATOM 3051 C C . TRP B 1 116 ? -21.797 25.703 7.355 1 96.38 116 TRP B C 1
ATOM 3053 O O . TRP B 1 116 ? -20.766 25.406 6.75 1 96.38 116 TRP B O 1
ATOM 3063 N N . SER B 1 117 ? -21.812 26.562 8.383 1 96.75 117 SER B N 1
ATOM 3064 C CA . SER B 1 117 ? -20.625 27.078 9.055 1 96.75 117 SER B CA 1
ATOM 3065 C C . SER B 1 117 ? -20.875 27.281 10.547 1 96.75 117 SER B C 1
ATOM 3067 O O . SER B 1 117 ? -22 27.547 10.953 1 96.75 117 SER B O 1
ATOM 3069 N N . GLY B 1 118 ? -19.891 27.125 11.344 1 96.06 118 GLY B N 1
ATOM 3070 C CA . GLY B 1 118 ? -20.031 27.297 12.781 1 96.06 118 GLY B CA 1
ATOM 3071 C C . GLY B 1 118 ? -18.797 26.875 13.562 1 96.06 118 GLY B C 1
ATOM 3072 O O . GLY B 1 118 ? -17.688 26.828 13.008 1 96.06 118 GLY B O 1
ATOM 3073 N N . THR B 1 119 ? -19.031 26.656 14.859 1 94.31 119 THR B N 1
ATOM 3074 C CA . THR B 1 119 ? -17.938 26.25 15.742 1 94.31 119 THR B CA 1
ATOM 3075 C C . THR B 1 119 ? -17.688 24.75 15.633 1 94.31 119 THR B C 1
ATOM 3077 O O . THR B 1 119 ? -18.469 24.016 15.039 1 94.31 119 THR B O 1
ATOM 3080 N N . LEU B 1 120 ? -16.594 24.312 16.203 1 92.94 120 LEU B N 1
ATOM 3081 C CA . LEU B 1 120 ? -16.203 22.906 16.156 1 92.94 120 LEU B CA 1
ATOM 3082 C C . LEU B 1 120 ? -17.266 22.031 16.797 1 92.94 120 LEU B C 1
ATOM 3084 O O . LEU B 1 120 ? -17.641 21 16.234 1 92.94 120 LEU B O 1
ATOM 3088 N N . GLU B 1 121 ? -17.719 22.438 17.938 1 89.44 121 GLU B N 1
ATOM 3089 C CA . GLU B 1 121 ? -18.75 21.672 18.625 1 89.44 121 GLU B CA 1
ATOM 3090 C C . GLU B 1 121 ? -20.031 21.594 17.812 1 89.44 121 GLU B C 1
ATOM 3092 O O . GLU B 1 121 ? -20.688 20.547 17.766 1 89.44 121 GLU B O 1
ATOM 3097 N N . GLU B 1 122 ? -20.359 22.688 17.219 1 93.25 122 GLU B N 1
ATOM 3098 C CA . GLU B 1 122 ? -21.547 22.719 16.375 1 93.25 122 GLU B CA 1
ATOM 3099 C C . GLU B 1 122 ? -21.359 21.859 15.125 1 93.25 122 GLU B C 1
ATOM 3101 O O . GLU B 1 122 ? -22.328 21.297 14.609 1 93.25 122 GLU B O 1
ATOM 3106 N N . MET B 1 123 ? -20.156 21.828 14.648 1 93 123 MET B N 1
ATOM 3107 C CA . MET B 1 123 ? -19.875 21.016 13.469 1 93 123 MET B CA 1
ATOM 3108 C C . MET B 1 123 ? -20.141 19.531 13.75 1 93 123 MET B C 1
ATOM 3110 O O . MET B 1 123 ? -20.719 18.844 12.922 1 93 123 MET B O 1
ATOM 3114 N N . TYR B 1 124 ? -19.703 19.109 14.875 1 91 124 TYR B N 1
ATOM 3115 C CA . TYR B 1 124 ? -19.938 17.719 15.25 1 91 124 TYR B CA 1
ATOM 3116 C C . TYR B 1 124 ? -21.438 17.406 15.266 1 91 124 TYR B C 1
ATOM 3118 O O . TYR B 1 124 ? -21.859 16.375 14.766 1 91 124 TYR B O 1
ATOM 3126 N N . LYS B 1 125 ? -22.188 18.297 15.867 1 90.94 125 LYS B N 1
ATOM 3127 C CA . LYS B 1 125 ? -23.625 18.125 15.898 1 90.94 125 LYS B CA 1
ATOM 3128 C C . LYS B 1 125 ? -24.219 18.172 14.484 1 90.94 125 LYS B C 1
ATOM 3130 O O . LYS B 1 125 ? -25.141 17.422 14.18 1 90.94 125 LYS B O 1
ATOM 3135 N N . HIS B 1 126 ? -23.719 19.031 13.672 1 93.38 126 HIS B N 1
ATOM 3136 C CA . HIS B 1 126 ? -24.156 19.172 12.281 1 93.38 126 HIS B CA 1
ATOM 3137 C C . HIS B 1 126 ? -23.969 17.859 11.516 1 93.38 126 HIS B C 1
ATOM 3139 O O . HIS B 1 126 ? -24.875 17.406 10.82 1 93.38 126 HIS B O 1
ATOM 3145 N N . PHE B 1 127 ? -22.797 17.234 11.688 1 93.25 127 PHE B N 1
ATOM 3146 C CA . PHE B 1 127 ? -22.531 15.977 11.008 1 93.25 127 PHE B CA 1
ATOM 3147 C C . PHE B 1 127 ? -23.484 14.891 11.492 1 93.25 127 PHE B C 1
ATOM 3149 O O . PHE B 1 127 ? -23.953 14.078 10.703 1 93.25 127 PHE B O 1
ATOM 3156 N N . LYS B 1 128 ? -23.766 14.867 12.734 1 89.31 128 LYS B N 1
ATOM 3157 C CA . LYS B 1 128 ? -24.641 13.867 13.328 1 89.31 128 LYS B CA 1
ATOM 3158 C C . LYS B 1 128 ? -26.078 14.047 12.844 1 89.31 128 LYS B C 1
ATOM 3160 O O . LYS B 1 128 ? -26.766 13.07 12.531 1 89.31 128 LYS B O 1
ATOM 3165 N N . LYS B 1 129 ? -26.469 15.18 12.711 1 89.88 129 LYS B N 1
ATOM 3166 C CA . LYS B 1 129 ? -27.875 15.484 12.43 1 89.88 129 LYS B CA 1
ATOM 3167 C C . LYS B 1 129 ? -28.125 15.523 10.922 1 89.88 129 LYS B C 1
ATOM 3169 O O . LYS B 1 129 ? -29.094 14.938 10.438 1 89.88 129 LYS B O 1
ATOM 3174 N N . ASP B 1 130 ? -27.234 16.188 10.227 1 91.44 130 ASP B N 1
ATOM 3175 C CA . ASP B 1 130 ? -27.547 16.547 8.844 1 91.44 130 ASP B CA 1
ATOM 3176 C C . ASP B 1 130 ? -26.891 15.57 7.867 1 91.44 130 ASP B C 1
ATOM 3178 O O . ASP B 1 130 ? -27.297 15.469 6.711 1 91.44 130 ASP B O 1
ATOM 3182 N N . HIS B 1 131 ? -25.797 14.93 8.156 1 88.69 131 HIS B N 1
ATOM 3183 C CA . HIS B 1 131 ? -25.094 14.07 7.219 1 88.69 131 HIS B CA 1
ATOM 3184 C C . HIS B 1 131 ? -25.031 12.633 7.723 1 88.69 131 HIS B C 1
ATOM 3186 O O . HIS B 1 131 ? -24.312 11.805 7.16 1 88.69 131 HIS B O 1
ATOM 3192 N N . ILE B 1 132 ? -25.875 12.188 8.43 1 70.62 132 ILE B N 1
ATOM 3193 C CA . ILE B 1 132 ? -25.938 10.836 8.977 1 70.62 132 ILE B CA 1
ATOM 3194 C C . ILE B 1 132 ? -24.547 10.352 9.336 1 70.62 132 ILE B C 1
ATOM 3196 O O . ILE B 1 132 ? -23.984 9.469 8.664 1 70.62 132 ILE B O 1
ATOM 3200 N N . ASN B 1 133 ? -23.906 10.977 10.141 1 65.5 133 ASN B N 1
ATOM 3201 C CA . ASN B 1 133 ? -22.609 10.562 10.641 1 65.5 133 ASN B CA 1
ATOM 3202 C C . ASN B 1 133 ? -22.656 9.164 11.242 1 65.5 133 ASN B C 1
ATOM 3204 O O . ASN B 1 133 ? -23.547 8.852 12.023 1 65.5 133 ASN B O 1
ATOM 3208 N N . GLN B 1 134 ? -21.844 8.219 10.688 1 64.06 134 GLN B N 1
ATOM 3209 C CA . GLN B 1 134 ? -21.891 6.805 11.047 1 64.06 134 GLN B CA 1
ATOM 3210 C C . GLN B 1 134 ? -21.359 6.578 12.461 1 64.06 134 GLN B C 1
ATOM 3212 O O . GLN B 1 134 ? -21.266 5.434 12.922 1 64.06 134 GLN B O 1
ATOM 3217 N N . GLN B 1 135 ? -21.281 7.645 13.258 1 66.25 135 GLN B N 1
ATOM 3218 C CA . GLN B 1 135 ? -20.844 7.555 14.648 1 66.25 135 GLN B CA 1
ATOM 3219 C C . GLN B 1 135 ? -19.547 6.762 14.773 1 66.25 135 GLN B C 1
ATOM 3221 O O . GLN B 1 135 ? -19.5 5.746 15.469 1 66.25 135 GLN B O 1
ATOM 3226 N N . LEU B 1 136 ? -18.578 7.164 14.102 1 76.06 136 LEU B N 1
ATOM 3227 C 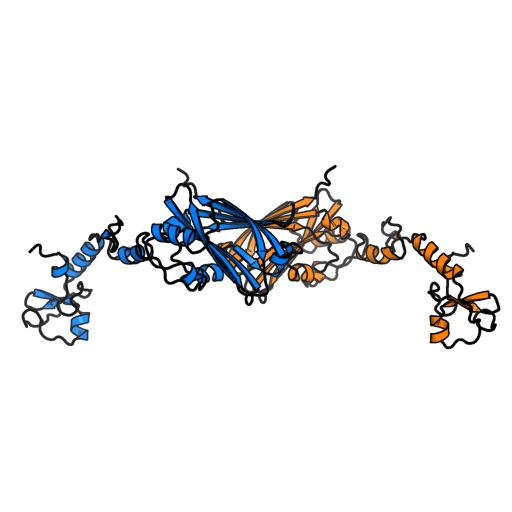CA . LEU B 1 136 ? -17.297 6.496 14.203 1 76.06 136 LEU B CA 1
ATOM 3228 C C . LEU B 1 136 ? -16.578 6.863 15.5 1 76.06 136 LEU B C 1
ATOM 3230 O O . LEU B 1 136 ? -16.75 7.973 16.016 1 76.06 136 LEU B O 1
ATOM 3234 N N . SER B 1 137 ? -16.047 5.879 16.078 1 85 137 SER B N 1
ATOM 3235 C CA . SER B 1 137 ? -15.25 6.078 17.281 1 85 137 SER B CA 1
ATOM 3236 C C . SER B 1 137 ? -13.758 5.961 16.984 1 85 137 SER B C 1
ATOM 3238 O O . SER B 1 137 ? -13.367 5.77 15.82 1 85 137 SER B O 1
ATOM 3240 N N . PHE B 1 138 ? -12.992 6.164 18 1 89.25 138 PHE B N 1
ATOM 3241 C CA . PHE B 1 138 ? -11.547 6.129 17.844 1 89.25 138 PHE B CA 1
ATOM 3242 C C . PHE B 1 138 ? -11.086 4.746 17.406 1 89.25 138 PHE B C 1
ATOM 3244 O O . PHE B 1 138 ? -9.93 4.566 17 1 89.25 138 PHE B O 1
ATOM 3251 N N . LYS B 1 139 ? -11.938 3.793 17.5 1 91.81 139 LYS B N 1
ATOM 3252 C CA . LYS B 1 139 ? -11.719 2.455 16.953 1 91.81 139 LYS B CA 1
ATOM 3253 C C . LYS B 1 139 ? -12.977 1.92 16.281 1 91.81 139 LYS B C 1
ATOM 3255 O O . LYS B 1 139 ? -14.07 2.018 16.844 1 91.81 139 LYS B O 1
ATOM 3260 N N . SER B 1 140 ? -12.875 1.427 15.078 1 91.06 140 SER B N 1
ATOM 3261 C CA . SER B 1 140 ? -14.047 0.904 14.383 1 91.06 140 SER B CA 1
ATOM 3262 C C . SER B 1 140 ? -13.664 -0.186 13.391 1 91.06 140 SER B C 1
ATOM 3264 O O . SER B 1 140 ? -12.492 -0.307 13.016 1 91.06 140 SER B O 1
ATOM 3266 N N . GLU B 1 141 ? -14.531 -1.125 13.156 1 91.75 141 GLU B N 1
ATOM 3267 C CA . GLU B 1 141 ? -14.43 -2.129 12.102 1 91.75 141 GLU B CA 1
ATOM 3268 C C . GLU B 1 141 ? -15.727 -2.211 11.297 1 91.75 141 GLU B C 1
ATOM 3270 O O . GLU B 1 141 ? -16.812 -2.084 11.852 1 91.75 141 GLU B O 1
ATOM 3275 N N . ALA B 1 142 ? -15.602 -2.279 10.016 1 88.94 142 ALA B N 1
ATOM 3276 C CA . ALA B 1 142 ? -16.812 -2.314 9.188 1 88.94 142 ALA B CA 1
ATOM 3277 C C . ALA B 1 142 ? -16.531 -3.008 7.855 1 88.94 142 ALA B C 1
ATOM 3279 O O . ALA B 1 142 ? -15.383 -3.275 7.512 1 88.94 142 ALA B O 1
ATOM 3280 N N . ASP B 1 143 ? -17.578 -3.422 7.27 1 91.19 143 ASP B N 1
ATOM 3281 C CA . ASP B 1 143 ? -17.547 -3.865 5.879 1 91.19 143 ASP B CA 1
ATOM 3282 C C . ASP B 1 143 ? -17.938 -2.73 4.934 1 91.19 143 ASP B C 1
ATOM 3284 O O . ASP B 1 143 ? -18.938 -2.035 5.16 1 91.19 143 ASP B O 1
ATOM 3288 N N . MET B 1 144 ? -17.125 -2.578 4.02 1 89.81 144 MET B N 1
ATOM 3289 C CA . MET B 1 144 ? -17.391 -1.496 3.076 1 89.81 144 MET B CA 1
ATOM 3290 C C . MET B 1 144 ? -17.422 -2.02 1.645 1 89.81 144 MET B C 1
ATOM 3292 O O . MET B 1 144 ? -16.609 -2.861 1.269 1 89.81 144 MET B O 1
ATOM 3296 N N . LYS B 1 145 ? -18.391 -1.569 0.909 1 92.25 145 LYS B N 1
ATOM 3297 C CA . LYS B 1 145 ? -18.484 -1.881 -0.515 1 92.25 145 LYS B CA 1
ATOM 3298 C C . LYS B 1 145 ? -17.734 -0.843 -1.351 1 92.25 145 LYS B C 1
ATOM 3300 O O . LYS B 1 145 ? -17.875 0.36 -1.119 1 92.25 145 LYS B O 1
ATOM 3305 N N . PHE B 1 146 ? -16.969 -1.299 -2.258 1 92.5 146 PHE B N 1
ATOM 3306 C CA . PHE B 1 146 ? -16.156 -0.395 -3.072 1 92.5 146 PHE B CA 1
ATOM 3307 C C . PHE B 1 146 ? -16.609 -0.425 -4.527 1 92.5 146 PHE B C 1
ATOM 3309 O O . PHE B 1 146 ? -16.938 -1.488 -5.059 1 92.5 146 PHE B O 1
ATOM 3316 N N . ASP B 1 147 ? -16.75 0.729 -5.078 1 94.88 147 ASP B N 1
ATOM 3317 C CA . ASP B 1 147 ? -16.938 0.917 -6.516 1 94.88 147 ASP B CA 1
ATOM 3318 C C . ASP B 1 147 ? -15.727 1.614 -7.137 1 94.88 147 ASP B C 1
ATOM 3320 O O . ASP B 1 147 ? -15.539 2.82 -6.961 1 94.88 147 ASP B O 1
ATOM 3324 N N . LEU B 1 148 ? -14.969 0.874 -7.891 1 95.75 148 LEU B N 1
ATOM 3325 C CA . LEU B 1 148 ? -13.711 1.4 -8.406 1 95.75 148 LEU B CA 1
ATOM 3326 C C . LEU B 1 148 ? -13.914 2.049 -9.773 1 95.75 148 LEU B C 1
ATOM 3328 O O . LEU B 1 148 ? -12.953 2.455 -10.422 1 95.75 148 LEU B O 1
ATOM 3332 N N . SER B 1 149 ? -15.125 2.213 -10.25 1 95.81 149 SER B N 1
ATOM 3333 C CA . SER B 1 149 ? -15.398 2.746 -11.578 1 95.81 149 SER B CA 1
ATOM 3334 C C . SER B 1 149 ? -15.758 4.227 -11.516 1 95.81 149 SER B C 1
ATOM 3336 O O . SER B 1 149 ? -15.828 4.895 -12.547 1 95.81 149 SER B O 1
ATOM 3338 N N . ARG B 1 150 ? -15.977 4.738 -10.336 1 96.44 150 ARG B N 1
ATOM 3339 C CA . ARG B 1 150 ? -16.344 6.145 -10.211 1 96.44 150 ARG B CA 1
ATOM 3340 C C . ARG B 1 150 ? -15.586 6.812 -9.07 1 96.44 150 ARG B C 1
ATOM 3342 O O . ARG B 1 150 ? -15.305 6.18 -8.047 1 96.44 150 ARG B O 1
ATOM 3349 N N . ASN B 1 151 ? -15.32 8.023 -9.336 1 97.06 151 ASN B N 1
ATOM 3350 C CA . ASN B 1 151 ? -14.727 8.812 -8.266 1 97.06 151 ASN B CA 1
ATOM 3351 C C . ASN B 1 151 ? -15.672 8.93 -7.066 1 97.06 151 ASN B C 1
ATOM 3353 O O . ASN B 1 151 ? -16.891 9.055 -7.238 1 97.06 151 ASN B O 1
ATOM 3357 N N . TYR B 1 152 ? -15.125 8.883 -5.902 1 96.38 152 TYR B N 1
ATOM 3358 C CA . TYR B 1 152 ? -15.906 8.969 -4.676 1 96.38 152 TYR B CA 1
ATOM 3359 C C . TYR B 1 152 ? -15.109 9.625 -3.561 1 96.38 152 TYR B C 1
ATOM 3361 O O . TYR B 1 152 ? -13.906 9.375 -3.416 1 96.38 152 TYR B O 1
ATOM 3369 N N . SER B 1 153 ? -15.695 10.555 -2.82 1 96.06 153 SER B N 1
ATOM 3370 C CA . SER B 1 153 ? -15.109 11.164 -1.632 1 96.06 153 SER B CA 1
ATOM 3371 C C . SER B 1 153 ? -16.125 11.25 -0.495 1 96.06 153 SER B C 1
ATOM 3373 O O . SER B 1 153 ? -17.297 11.562 -0.723 1 96.06 153 SER B O 1
ATOM 3375 N N . ASP B 1 154 ? -15.664 10.938 0.673 1 94.31 154 ASP B N 1
ATOM 3376 C CA . ASP B 1 154 ? -16.5 11.016 1.861 1 94.31 154 ASP B CA 1
ATOM 3377 C C . ASP B 1 154 ? -15.695 11.445 3.082 1 94.31 154 ASP B C 1
ATOM 3379 O O . ASP B 1 154 ? -14.484 11.258 3.129 1 94.31 154 ASP B O 1
ATOM 3383 N N . VAL B 1 155 ? -16.406 12.047 3.998 1 95.94 155 VAL B N 1
ATOM 3384 C CA . VAL B 1 155 ? -15.773 12.5 5.234 1 95.94 155 VAL B CA 1
ATOM 3385 C C . VAL B 1 155 ? -16.719 12.273 6.41 1 95.94 155 VAL B C 1
ATOM 3387 O O . VAL B 1 155 ? -17.938 12.453 6.285 1 95.94 155 VAL B O 1
ATOM 3390 N N . GLN B 1 156 ? -16.188 11.805 7.5 1 94.12 156 GLN B N 1
ATOM 3391 C CA . GLN B 1 156 ? -16.906 11.641 8.766 1 94.12 156 GLN B CA 1
ATOM 3392 C C . GLN B 1 156 ? -16.109 12.258 9.922 1 94.12 156 GLN B C 1
ATOM 3394 O O . GLN B 1 156 ? -14.922 12.562 9.773 1 94.12 156 GLN B O 1
ATOM 3399 N N . MET B 1 157 ? -16.781 12.484 10.984 1 92.81 157 MET B N 1
ATOM 3400 C CA . MET B 1 157 ? -16.094 12.992 12.172 1 92.81 157 MET B CA 1
ATOM 3401 C C . MET B 1 157 ? -16 11.914 13.242 1 92.81 157 MET B C 1
ATOM 3403 O O . MET B 1 157 ? -16.938 11.141 13.445 1 92.81 157 MET B O 1
ATOM 3407 N N . ILE B 1 158 ? -14.898 11.859 13.836 1 92.25 158 ILE B N 1
ATOM 3408 C CA . ILE B 1 158 ? -14.617 10.914 14.914 1 92.25 158 ILE B CA 1
ATOM 3409 C C . ILE B 1 158 ? -14.344 11.68 16.203 1 92.25 158 ILE B C 1
ATOM 3411 O O . ILE B 1 158 ? -13.641 12.695 16.203 1 92.25 158 ILE B O 1
ATOM 3415 N N . THR B 1 159 ? -14.922 11.219 17.266 1 88.38 159 THR B N 1
ATOM 3416 C CA . THR B 1 159 ? -14.57 11.727 18.578 1 88.38 159 THR B CA 1
ATOM 3417 C C . THR B 1 159 ? -13.547 10.82 19.266 1 88.38 159 THR B C 1
ATOM 3419 O O . THR B 1 159 ? -13.664 9.594 19.203 1 88.38 159 THR B O 1
ATOM 3422 N N . TYR B 1 160 ? -12.484 11.492 19.641 1 87.12 160 TYR B N 1
ATOM 3423 C CA . TYR B 1 160 ? -11.461 10.75 20.359 1 87.12 160 TYR B CA 1
ATOM 3424 C C . TYR B 1 160 ? -11.719 10.789 21.859 1 87.12 160 TYR B C 1
ATOM 3426 O O . TYR B 1 160 ? -11.836 11.867 22.453 1 87.12 160 TYR B O 1
ATOM 3434 N N . LEU B 1 161 ? -11.797 9.672 22.375 1 74.81 161 LEU B N 1
ATOM 3435 C CA . LEU B 1 161 ? -12.109 9.516 23.781 1 74.81 161 LEU B CA 1
ATOM 3436 C C . LEU B 1 161 ? -13.281 10.406 24.188 1 74.81 161 LEU B C 1
ATOM 3438 O O . LEU B 1 161 ? -13.891 11.062 23.328 1 74.81 161 LEU B O 1
ATOM 3442 N N . GLU B 1 162 ? -13.945 10.57 25.453 1 63 162 GLU B N 1
ATOM 3443 C CA . GLU B 1 162 ? -15.18 11.148 25.953 1 63 162 GLU B CA 1
ATOM 3444 C C . GLU B 1 162 ? -15.219 12.664 25.734 1 63 162 GLU B C 1
ATOM 3446 O O . GLU B 1 162 ? -15.695 13.406 26.594 1 63 162 GLU B O 1
ATOM 3451 N N . GLY B 1 163 ? -14.773 13.172 24.438 1 64.5 163 GLY B N 1
ATOM 3452 C CA . GLY B 1 163 ? -15.359 14.445 24.031 1 64.5 163 GLY B CA 1
ATOM 3453 C C . GLY B 1 163 ? -14.352 15.578 24 1 64.5 163 GLY B C 1
ATOM 3454 O O . GLY B 1 163 ? -14.734 16.75 23.922 1 64.5 163 GLY B O 1
ATOM 3455 N N . GLY B 1 164 ? -13.039 15.297 23.891 1 73.88 164 GLY B N 1
ATOM 3456 C CA . GLY B 1 164 ? -12.219 16.484 23.844 1 73.88 164 GLY B CA 1
ATOM 3457 C C . GLY B 1 164 ? -11.461 16.641 22.547 1 73.88 164 GLY B C 1
ATOM 3458 O O . GLY B 1 164 ? -11.219 17.766 22.094 1 73.88 164 GLY B O 1
ATOM 3459 N N . GLN B 1 165 ? -11.227 15.68 21.828 1 88.5 165 GLN B N 1
ATOM 3460 C CA . GLN B 1 165 ? -10.469 15.773 20.594 1 88.5 165 GLN B CA 1
ATOM 3461 C C . GLN B 1 165 ? -11.258 15.195 19.422 1 88.5 165 GLN B C 1
ATOM 3463 O O . GLN B 1 165 ? -11.953 14.188 19.562 1 88.5 165 GLN B O 1
ATOM 3468 N N . TYR B 1 166 ? -11.234 15.914 18.297 1 92.56 166 TYR B N 1
ATOM 3469 C CA . TYR B 1 166 ? -11.992 15.523 17.109 1 92.56 166 TYR B CA 1
ATOM 3470 C C . TYR B 1 166 ? -11.062 15.242 15.93 1 92.56 166 TYR B C 1
ATOM 3472 O O . TYR B 1 166 ? -10.016 15.867 15.805 1 92.56 166 TYR B O 1
ATOM 3480 N N . PHE B 1 167 ? -11.523 14.289 15.148 1 95.69 167 PHE B N 1
ATOM 3481 C CA . PHE B 1 167 ? -10.789 13.945 13.938 1 95.69 167 PHE B CA 1
ATOM 3482 C C . PHE B 1 167 ? -11.727 13.875 12.734 1 95.69 167 PHE B C 1
ATOM 3484 O O . PHE B 1 167 ? -12.914 13.578 12.891 1 95.69 167 PHE B O 1
ATOM 3491 N N . PHE B 1 168 ? -11.164 14.164 11.578 1 96.12 168 PHE B N 1
ATOM 3492 C CA . PHE B 1 168 ? -11.852 13.836 10.336 1 96.12 168 PHE B CA 1
ATOM 3493 C C . PHE B 1 168 ? -11.391 12.484 9.805 1 96.12 168 PHE B C 1
ATOM 3495 O O . PHE B 1 168 ? -10.195 12.203 9.773 1 96.12 168 PHE B O 1
ATOM 3502 N N . TYR B 1 169 ? -12.312 11.648 9.508 1 96.19 169 TYR B N 1
ATOM 3503 C CA . TYR B 1 169 ? -12.094 10.461 8.688 1 96.19 169 TYR B CA 1
ATOM 3504 C C . TYR B 1 169 ? -12.414 10.742 7.227 1 96.19 169 TYR B C 1
ATOM 3506 O O . TYR B 1 169 ? -13.57 10.984 6.875 1 96.19 169 TYR B O 1
ATOM 3514 N N . LYS B 1 170 ? -11.359 10.672 6.434 1 97.19 170 LYS B N 1
ATOM 3515 C CA . LYS B 1 170 ? -11.555 10.992 5.023 1 97.19 170 LYS B CA 1
ATOM 3516 C C . LYS B 1 170 ? -11.227 9.789 4.141 1 97.19 170 LYS B C 1
ATOM 3518 O O . LYS B 1 170 ? -10.266 9.07 4.395 1 97.19 170 LYS B O 1
ATOM 3523 N N . HIS B 1 171 ? -12.055 9.602 3.146 1 96 171 HIS B N 1
ATOM 3524 C CA . HIS B 1 171 ? -11.914 8.5 2.197 1 96 171 HIS B CA 1
ATOM 3525 C C . HIS B 1 171 ? -12.141 8.977 0.767 1 96 171 HIS B C 1
ATOM 3527 O O . HIS B 1 171 ? -13.078 9.727 0.5 1 96 171 HIS B O 1
ATOM 3533 N N . ARG B 1 172 ? -11.258 8.5 -0.173 1 97.69 172 ARG B N 1
ATOM 3534 C CA . ARG B 1 172 ? -11.375 8.922 -1.565 1 97.69 172 ARG B CA 1
ATOM 3535 C C . ARG B 1 172 ? -11.039 7.773 -2.516 1 97.69 172 ARG B C 1
ATOM 3537 O O . ARG B 1 172 ? -10.07 7.043 -2.291 1 97.69 172 ARG B O 1
ATOM 3544 N N . VAL B 1 173 ? -11.906 7.539 -3.475 1 97.88 173 VAL B N 1
ATOM 3545 C CA . VAL B 1 173 ? -11.617 6.695 -4.629 1 97.88 173 VAL B CA 1
ATOM 3546 C C . VAL B 1 173 ? -11.273 7.57 -5.832 1 97.88 173 VAL B C 1
ATOM 3548 O O . VAL B 1 173 ? -12.078 8.398 -6.258 1 97.88 173 VAL B O 1
ATOM 3551 N N . ASP B 1 174 ? -10.086 7.438 -6.34 1 98.19 174 ASP B N 1
ATOM 3552 C CA . ASP B 1 174 ? -9.625 8.211 -7.488 1 98.19 174 ASP B CA 1
ATOM 3553 C C . ASP B 1 174 ? -9.43 7.309 -8.711 1 98.19 174 ASP B C 1
ATOM 3555 O O . ASP B 1 174 ? -8.43 6.594 -8.812 1 98.19 174 ASP B O 1
ATOM 3559 N N . VAL B 1 175 ? -10.266 7.406 -9.648 1 98 175 VAL B N 1
ATOM 3560 C CA . VAL B 1 175 ? -10.273 6.52 -10.805 1 98 175 VAL B CA 1
ATOM 3561 C C . VAL B 1 175 ? -9.086 6.836 -11.711 1 98 175 VAL B C 1
ATOM 3563 O O . VAL B 1 175 ? -8.422 5.93 -12.211 1 98 175 VAL B O 1
ATOM 3566 N N . LYS B 1 176 ? -8.828 8.094 -11.898 1 97.06 176 LYS B N 1
ATOM 3567 C CA . LYS B 1 176 ? -7.727 8.492 -12.766 1 97.06 176 LYS B CA 1
ATOM 3568 C C . LYS B 1 176 ? -6.391 7.977 -12.242 1 97.06 176 LYS B C 1
ATOM 3570 O O . LYS B 1 176 ? -5.598 7.41 -12.992 1 97.06 176 LYS B O 1
ATOM 3575 N N . ALA B 1 177 ? -6.176 8.133 -10.945 1 96.81 177 ALA B N 1
ATOM 3576 C CA . ALA B 1 177 ? -4.926 7.684 -10.336 1 96.81 177 ALA B CA 1
ATOM 3577 C C . ALA B 1 177 ? -4.949 6.176 -10.086 1 96.81 177 ALA B C 1
ATOM 3579 O O . ALA B 1 177 ? -3.908 5.57 -9.828 1 96.81 177 ALA B O 1
ATOM 3580 N N . GLU B 1 178 ? -6.117 5.555 -10.141 1 97.69 178 GLU B N 1
ATOM 3581 C CA . GLU B 1 178 ? -6.348 4.148 -9.82 1 97.69 178 GLU B CA 1
ATOM 3582 C C . GLU B 1 178 ? -5.867 3.818 -8.406 1 97.69 178 GLU B C 1
ATOM 3584 O O . GLU B 1 178 ? -5.129 2.85 -8.211 1 97.69 178 GLU B O 1
ATOM 3589 N N . LYS B 1 179 ? -6.277 4.668 -7.496 1 98.5 179 LYS B N 1
ATOM 3590 C CA . LYS B 1 179 ? -5.891 4.523 -6.098 1 98.5 179 LYS B CA 1
ATOM 3591 C C . LYS B 1 179 ? -7.062 4.844 -5.168 1 98.5 179 LYS B C 1
ATOM 3593 O O . LYS B 1 179 ? -7.98 5.57 -5.547 1 98.5 179 LYS B O 1
ATOM 3598 N N . ILE B 1 180 ? -7.027 4.281 -4.035 1 98.12 180 ILE B N 1
ATOM 3599 C CA . ILE B 1 180 ? -7.926 4.605 -2.932 1 98.12 180 ILE B CA 1
ATOM 3600 C C . ILE B 1 180 ? -7.129 5.188 -1.77 1 98.12 180 ILE B C 1
ATOM 3602 O O . ILE B 1 180 ? -6.023 4.727 -1.475 1 98.12 180 ILE B O 1
ATOM 3606 N N . TYR B 1 181 ? -7.719 6.168 -1.093 1 98.38 181 TYR B N 1
ATOM 3607 C CA . TYR B 1 181 ? -7.023 6.875 -0.022 1 98.38 181 TYR B CA 1
ATOM 3608 C C . TYR B 1 181 ? -7.863 6.895 1.251 1 98.38 181 TYR B C 1
ATOM 3610 O O . TYR B 1 181 ? -9.086 7.055 1.194 1 98.38 181 TYR B O 1
ATOM 3618 N N . TRP B 1 182 ? -7.211 6.762 2.369 1 97.81 182 TRP B N 1
ATOM 3619 C CA . TRP B 1 182 ? -7.777 7.059 3.68 1 97.81 182 TRP B CA 1
ATOM 3620 C C . TRP B 1 182 ? -6.848 7.961 4.48 1 97.81 182 TRP B C 1
ATOM 3622 O O . TRP B 1 182 ? -5.629 7.773 4.473 1 97.81 182 TRP B O 1
ATOM 3632 N N . ALA B 1 183 ? -7.398 8.93 5.129 1 98.25 183 ALA B N 1
ATOM 3633 C CA . ALA B 1 183 ? -6.617 9.812 5.996 1 98.25 183 ALA B CA 1
ATOM 3634 C C . ALA B 1 183 ? -7.402 10.18 7.25 1 98.25 183 ALA B C 1
ATOM 3636 O O . ALA B 1 183 ? -8.617 10.367 7.199 1 98.25 183 ALA B O 1
ATOM 3637 N N . PHE B 1 184 ? -6.73 10.25 8.359 1 97.88 184 PHE B N 1
ATOM 3638 C CA . PHE B 1 184 ? -7.262 10.734 9.625 1 97.88 184 PHE B CA 1
ATOM 3639 C C . PHE B 1 184 ? -6.598 12.039 10.023 1 97.88 184 PHE B C 1
ATOM 3641 O O . PHE B 1 184 ? -5.391 12.078 10.281 1 97.88 184 PHE B O 1
ATOM 3648 N N . GLN B 1 185 ? -7.398 13.047 10.055 1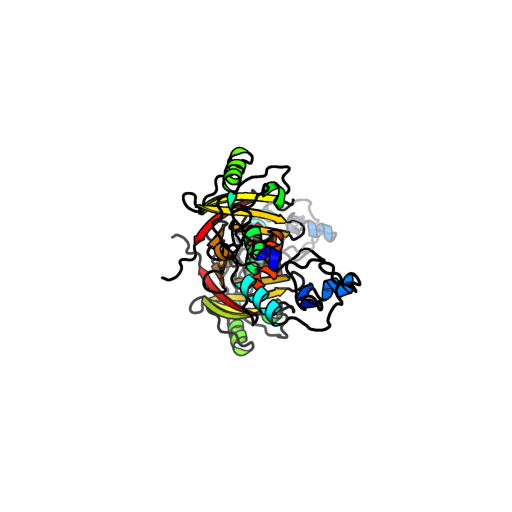 97.88 185 GLN B N 1
ATOM 3649 C CA . GLN B 1 185 ? -6.836 14.352 10.375 1 97.88 185 GLN B CA 1
ATOM 3650 C C . GLN B 1 185 ? -7.336 14.852 11.727 1 97.88 185 GLN B C 1
ATOM 3652 O O . GLN B 1 185 ? -8.539 14.836 11.992 1 97.88 185 GLN B O 1
ATOM 3657 N N . PHE B 1 186 ? -6.41 15.297 12.523 1 96.75 186 PHE B N 1
ATOM 3658 C CA . PHE B 1 186 ? -6.727 15.945 13.789 1 96.75 186 PHE B CA 1
ATOM 3659 C C . PHE B 1 186 ? -7.262 17.359 13.555 1 96.75 186 PHE B C 1
ATOM 3661 O O . PHE B 1 186 ? -6.699 18.109 12.758 1 96.75 186 PHE B O 1
ATOM 3668 N N . ILE B 1 187 ? -8.344 17.656 14.164 1 95.06 187 ILE B N 1
ATOM 3669 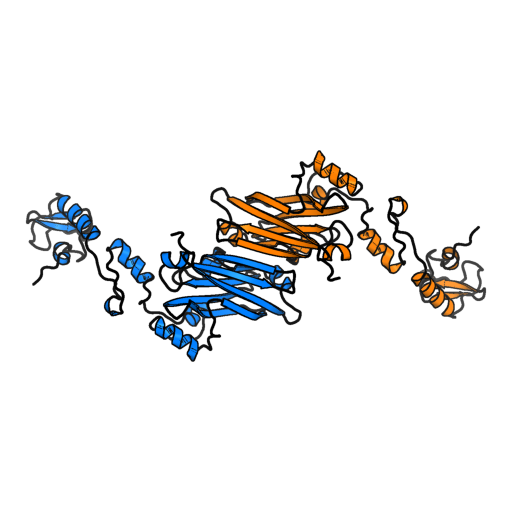C CA . ILE B 1 187 ? -8.875 19.016 14.055 1 95.06 187 ILE B CA 1
ATOM 3670 C C . ILE B 1 187 ? -8.234 19.906 15.117 1 95.06 187 ILE B C 1
ATOM 3672 O O . ILE B 1 187 ? -8.719 19.984 16.25 1 95.06 187 ILE B O 1
ATOM 3676 N N . GLY B 1 188 ? -7.195 20.609 14.703 1 93 188 GLY B N 1
ATOM 3677 C CA . GLY B 1 188 ? -6.426 21.422 15.633 1 93 188 GLY B CA 1
ATOM 3678 C C . GLY B 1 188 ? -5.027 21.734 15.133 1 93 188 GLY B C 1
ATOM 3679 O O . GLY B 1 188 ? -4.75 21.609 13.938 1 93 188 GLY B O 1
ATOM 3680 N N . PRO B 1 189 ? -4.199 22.156 16.031 1 92.12 189 PRO B N 1
ATOM 3681 C CA . PRO B 1 189 ? -2.859 22.594 15.633 1 92.12 189 PRO B CA 1
ATOM 3682 C C . PRO B 1 189 ? -1.987 21.438 15.133 1 92.12 189 PRO B C 1
ATOM 3684 O O . PRO B 1 189 ? -2.125 20.312 15.602 1 92.12 189 PRO B O 1
ATOM 3687 N N . LYS B 1 190 ? -1.015 21.766 14.258 1 94.19 190 LYS B N 1
ATOM 3688 C CA . LYS B 1 190 ? -0.126 20.797 13.633 1 94.19 190 LYS B CA 1
ATOM 3689 C C . LYS B 1 190 ? 0.691 20.047 14.672 1 94.19 190 LYS B C 1
ATOM 3691 O O . LYS B 1 190 ? 0.87 18.828 14.57 1 94.19 190 LYS B O 1
ATOM 3696 N N . ASN B 1 191 ? 1.161 20.75 15.609 1 91.25 191 ASN B N 1
ATOM 3697 C CA . ASN B 1 191 ? 2.01 20.125 16.625 1 91.25 191 ASN B CA 1
ATOM 3698 C C . ASN B 1 191 ? 1.239 19.094 17.438 1 91.25 191 ASN B C 1
ATOM 3700 O O . ASN B 1 191 ? 1.785 18.047 17.812 1 91.25 191 ASN B O 1
ATOM 3704 N N . GLN B 1 192 ? 0.027 19.375 17.703 1 92 192 GLN B N 1
ATOM 3705 C CA . GLN B 1 192 ? -0.804 18.422 18.422 1 92 192 GLN B CA 1
ATOM 3706 C C . GLN B 1 192 ? -1.167 17.219 17.547 1 92 192 GLN B C 1
ATOM 3708 O O . GLN B 1 192 ? -1.239 16.094 18.031 1 92 192 GLN B O 1
ATOM 3713 N N . ALA B 1 193 ? -1.429 17.484 16.297 1 96.06 193 ALA B N 1
ATOM 3714 C CA . ALA B 1 193 ? -1.784 16.422 15.359 1 96.06 193 ALA B CA 1
ATOM 3715 C C . ALA B 1 193 ? -0.723 15.32 15.344 1 96.06 193 ALA B C 1
ATOM 3717 O O . ALA B 1 193 ? -1.049 14.133 15.305 1 96.06 193 ALA B O 1
ATOM 3718 N N . GLU B 1 194 ? 0.506 15.695 15.484 1 94.5 194 GLU B N 1
ATOM 3719 C CA . GLU B 1 194 ? 1.635 14.773 15.398 1 94.5 194 GLU B CA 1
ATOM 3720 C C . GLU B 1 194 ? 1.725 13.883 16.625 1 94.5 194 GLU B C 1
ATOM 3722 O O . GLU B 1 194 ? 2.494 12.914 16.656 1 94.5 194 GLU B O 1
ATOM 3727 N N . CYS B 1 195 ? 0.901 14.188 17.578 1 94.69 195 CYS B N 1
ATOM 3728 C CA . CYS B 1 195 ? 0.875 13.367 18.781 1 94.69 195 CYS B CA 1
ATOM 3729 C C . CYS B 1 195 ? -0.119 12.219 18.641 1 94.69 195 CYS B C 1
ATOM 3731 O O . CYS B 1 195 ? -0.298 11.422 19.562 1 94.69 195 CYS B O 1
ATOM 3733 N N . TYR B 1 196 ? -0.712 12.148 17.531 1 95.88 196 TYR B N 1
ATOM 3734 C CA . TYR B 1 196 ? -1.671 11.086 17.266 1 95.88 196 TYR B CA 1
ATOM 3735 C C . TYR B 1 196 ? -1.266 10.281 16.047 1 95.88 196 TYR B C 1
ATOM 3737 O O . TYR B 1 196 ? -0.611 10.805 15.141 1 95.88 196 TYR B O 1
ATOM 3745 N N . TYR B 1 197 ? -1.597 9.031 16.078 1 97.44 197 TYR B N 1
ATOM 3746 C CA . TYR B 1 197 ? -1.387 8.148 14.938 1 97.44 197 TYR B CA 1
ATOM 3747 C C . TYR B 1 197 ? -2.545 7.164 14.789 1 97.44 197 TYR B C 1
ATOM 3749 O O . TYR B 1 197 ? -3.416 7.086 15.656 1 97.44 197 TYR B O 1
ATOM 3757 N N . TYR B 1 198 ? -2.639 6.586 13.633 1 97.69 198 TYR B N 1
ATOM 3758 C CA . TYR B 1 198 ? -3.701 5.605 13.422 1 97.69 198 TYR B CA 1
ATOM 3759 C C . TYR B 1 198 ? -3.148 4.332 12.797 1 97.69 198 TYR B C 1
ATOM 3761 O O . TYR B 1 198 ? -2.119 4.359 12.117 1 97.69 198 TYR B O 1
ATOM 3769 N N . GLU B 1 199 ? -3.744 3.26 13.18 1 97.88 199 GLU B N 1
ATOM 3770 C CA . GLU B 1 199 ? -3.564 1.965 12.531 1 97.88 199 GLU B CA 1
ATOM 3771 C C . GLU B 1 199 ? -4.766 1.609 11.664 1 97.88 199 GLU B C 1
ATOM 3773 O O . GLU B 1 199 ? -5.902 1.604 12.141 1 97.88 199 GLU B O 1
ATOM 3778 N N . PHE B 1 200 ? -4.52 1.377 10.414 1 98.12 200 PHE B N 1
ATOM 3779 C CA . PHE B 1 200 ? -5.559 1.031 9.445 1 98.12 200 PHE B CA 1
ATOM 3780 C C . PHE B 1 200 ? -5.281 -0.329 8.82 1 98.12 200 PHE B C 1
ATOM 3782 O O . PHE B 1 200 ? -4.148 -0.616 8.422 1 98.12 200 PHE B O 1
ATOM 3789 N N . GLU B 1 201 ? -6.34 -1.14 8.742 1 97.81 201 GLU B N 1
ATOM 3790 C CA . GLU B 1 201 ? -6.16 -2.492 8.219 1 97.81 201 GLU B CA 1
ATOM 3791 C C . GLU B 1 201 ? -7.312 -2.889 7.305 1 97.81 201 GLU B C 1
ATOM 3793 O O . GLU B 1 201 ? -8.477 -2.613 7.602 1 97.81 201 GLU B O 1
ATOM 3798 N N . VAL B 1 202 ? -6.977 -3.449 6.172 1 97 202 VAL B N 1
ATOM 3799 C CA . VAL B 1 202 ? -7.926 -4.129 5.297 1 97 202 VAL B CA 1
ATOM 3800 C C . VAL B 1 202 ? -7.59 -5.613 5.215 1 97 202 VAL B C 1
ATOM 3802 O O . VAL B 1 202 ? -6.418 -5.984 5.109 1 97 202 VAL B O 1
ATOM 3805 N N . ALA B 1 203 ? -8.625 -6.418 5.262 1 94.56 203 ALA B N 1
ATOM 3806 C CA . ALA B 1 203 ? -8.367 -7.855 5.27 1 94.56 203 ALA B CA 1
ATOM 3807 C C . ALA B 1 203 ? -9.336 -8.594 4.355 1 94.56 203 ALA B C 1
ATOM 3809 O O . ALA B 1 203 ? -10.477 -8.156 4.168 1 94.56 203 ALA B O 1
ATOM 3810 N N . ASN B 1 204 ? -8.844 -9.562 3.717 1 90.75 204 ASN B N 1
ATOM 3811 C CA . ASN B 1 204 ? -9.641 -10.555 2.992 1 90.75 204 ASN B CA 1
ATOM 3812 C C . ASN B 1 204 ? -9.352 -11.969 3.477 1 90.75 204 ASN B C 1
ATOM 3814 O O . ASN B 1 204 ? -8.398 -12.602 3.021 1 90.75 204 ASN B O 1
ATOM 3818 N N . GLY B 1 205 ? -10.227 -12.492 4.371 1 85.44 205 GLY B N 1
ATOM 3819 C CA . GLY B 1 205 ? -9.969 -13.789 4.973 1 85.44 205 GLY B CA 1
ATOM 3820 C C . GLY B 1 205 ? -8.969 -13.727 6.109 1 85.44 205 GLY B C 1
ATOM 3821 O O . GLY B 1 205 ? -8.68 -12.648 6.637 1 85.44 205 GLY B O 1
ATOM 3822 N N . PRO B 1 206 ? -8.469 -14.891 6.492 1 85.94 206 PRO B N 1
ATOM 3823 C CA . PRO B 1 206 ? -7.625 -14.945 7.688 1 85.94 206 PRO B CA 1
ATOM 3824 C C . PRO B 1 206 ? -6.164 -14.609 7.395 1 85.94 206 PRO B C 1
ATOM 3826 O O . PRO B 1 206 ? -5.414 -14.266 8.312 1 85.94 206 PRO B O 1
ATOM 3829 N N . ILE B 1 207 ? -5.805 -14.609 6.184 1 92.06 207 ILE B N 1
ATOM 3830 C CA . ILE B 1 207 ? -4.375 -14.516 5.906 1 92.06 207 ILE B CA 1
ATOM 3831 C C . ILE B 1 207 ? -4.055 -13.148 5.297 1 92.06 207 ILE B C 1
ATOM 3833 O O . ILE B 1 207 ? -3.273 -12.383 5.855 1 92.06 207 ILE B O 1
ATOM 3837 N N . LYS B 1 208 ? -4.762 -12.812 4.258 1 95.25 208 LYS B N 1
ATOM 3838 C CA . LYS B 1 208 ? -4.43 -11.602 3.52 1 95.25 208 LYS B CA 1
ATOM 3839 C C . LYS B 1 208 ? -4.785 -10.352 4.324 1 95.25 208 LYS B C 1
ATOM 3841 O O . LYS B 1 208 ? -5.938 -10.172 4.73 1 95.25 208 LYS B O 1
ATOM 3846 N N . LYS B 1 209 ? -3.781 -9.586 4.512 1 97.06 209 LYS B N 1
ATOM 3847 C CA . LYS B 1 209 ? -3.961 -8.352 5.277 1 97.06 209 LYS B CA 1
ATOM 3848 C C . LYS B 1 209 ? -3.096 -7.227 4.723 1 97.06 209 LYS B C 1
ATOM 3850 O O . LYS B 1 209 ? -1.981 -7.465 4.254 1 97.06 209 LYS B O 1
ATOM 3855 N N . PHE B 1 210 ? -3.605 -6.066 4.715 1 97.88 210 PHE B N 1
ATOM 3856 C CA . PHE B 1 210 ? -2.936 -4.809 4.402 1 97.88 210 PHE B CA 1
ATOM 3857 C C . PHE B 1 210 ? -3.062 -3.83 5.562 1 97.88 210 PHE B C 1
ATOM 3859 O O . PHE B 1 210 ? -4.172 -3.441 5.934 1 97.88 210 PHE B O 1
ATOM 3866 N N . LYS B 1 211 ? -1.937 -3.486 6.168 1 97.69 211 LYS B N 1
ATOM 3867 C CA . LYS B 1 211 ? -1.967 -2.66 7.371 1 97.69 211 LYS B CA 1
ATOM 3868 C C . LYS B 1 211 ? -1.017 -1.473 7.25 1 97.69 211 LYS B C 1
ATOM 3870 O O . LYS B 1 211 ? 0.126 -1.628 6.816 1 97.69 211 LYS B O 1
ATOM 3875 N N . VAL B 1 212 ? -1.505 -0.319 7.633 1 98.19 212 VAL B N 1
ATOM 3876 C CA . VAL B 1 212 ? -0.695 0.895 7.625 1 98.19 212 VAL B CA 1
ATOM 3877 C C . VAL B 1 212 ? -0.807 1.598 8.977 1 98.19 212 VAL B C 1
ATOM 3879 O O . VAL B 1 212 ? -1.901 1.724 9.531 1 98.19 212 VAL B O 1
ATOM 3882 N N . THR B 1 213 ? 0.281 1.953 9.523 1 97.88 213 THR B N 1
ATOM 3883 C CA . THR B 1 213 ? 0.353 2.846 10.672 1 97.88 213 THR B CA 1
ATOM 3884 C C . THR B 1 213 ? 0.987 4.18 10.289 1 97.88 213 THR B C 1
ATOM 3886 O O . THR B 1 213 ? 2.123 4.215 9.812 1 97.88 213 THR B O 1
ATOM 3889 N N . GLU B 1 214 ? 0.295 5.238 10.461 1 97.69 214 GLU B N 1
ATOM 3890 C CA . GLU B 1 214 ? 0.725 6.555 10.008 1 97.69 214 GLU B CA 1
ATOM 3891 C C . GLU B 1 214 ? 0.393 7.633 11.039 1 97.69 214 GLU B C 1
ATOM 3893 O O . GLU B 1 214 ? -0.543 7.48 11.82 1 97.69 214 GLU B O 1
ATOM 3898 N N . ILE B 1 215 ? 1.133 8.664 10.977 1 97.12 215 ILE B N 1
ATOM 3899 C CA . ILE B 1 215 ? 0.925 9.797 11.875 1 97.12 215 ILE B CA 1
ATOM 3900 C C . ILE B 1 215 ? -0.216 10.664 11.359 1 97.12 215 ILE B C 1
ATOM 3902 O O . ILE B 1 215 ? -0.349 10.867 10.148 1 97.12 215 ILE B O 1
ATOM 3906 N N . CYS B 1 216 ? -0.954 11.203 12.305 1 97.69 216 CYS B N 1
ATOM 3907 C CA . CYS B 1 216 ? -2.057 12.07 11.898 1 97.69 216 CYS B CA 1
ATOM 3908 C C . CYS B 1 216 ? -1.551 13.453 11.516 1 97.69 216 CYS B C 1
ATOM 3910 O O . CYS B 1 216 ? -0.564 13.938 12.07 1 97.69 216 CYS B O 1
ATOM 3912 N N . ARG B 1 217 ? -2.23 14.047 10.57 1 97.62 217 ARG B N 1
ATOM 3913 C CA . ARG B 1 217 ? -1.98 15.43 10.195 1 97.62 217 ARG B CA 1
ATOM 3914 C C . ARG B 1 217 ? -3.121 16.344 10.656 1 97.62 217 ARG B C 1
ATOM 3916 O O . ARG B 1 217 ? -4.203 15.852 11 1 97.62 217 ARG B O 1
ATOM 3923 N N . SER B 1 218 ? -2.811 17.578 10.703 1 97.12 218 SER B N 1
ATOM 3924 C CA . SER B 1 218 ? -3.809 18.578 11.094 1 97.12 218 SER B CA 1
ATOM 3925 C C . SER B 1 218 ? -4.824 18.797 9.977 1 97.12 218 SER B C 1
ATOM 3927 O O . SER B 1 218 ? -4.512 18.641 8.797 1 97.12 218 SER B O 1
ATOM 3929 N N . ASP B 1 219 ? -6.008 19.25 10.375 1 96.69 219 ASP B N 1
ATOM 3930 C CA . ASP B 1 219 ? -7.062 19.531 9.414 1 96.69 219 ASP B CA 1
ATOM 3931 C C . ASP B 1 219 ? -6.727 20.766 8.57 1 96.69 219 ASP B C 1
ATOM 3933 O O . ASP B 1 219 ? -7.348 21 7.539 1 96.69 219 ASP B O 1
ATOM 3937 N N . VAL B 1 220 ? -5.707 21.469 8.984 1 95.31 220 VAL B N 1
ATOM 3938 C CA . VAL B 1 220 ? -5.328 22.672 8.266 1 95.31 220 VAL B CA 1
ATOM 3939 C C . VAL B 1 220 ? -4.547 22.312 7.008 1 95.31 220 VAL B C 1
ATOM 3941 O O . VAL B 1 220 ? -4.465 23.094 6.062 1 95.31 220 VAL B O 1
ATOM 3944 N N . VAL B 1 221 ? -3.951 21.156 7.066 1 96.06 221 VAL B N 1
ATOM 3945 C CA . VAL B 1 221 ? -3.281 20.656 5.871 1 96.06 221 VAL B CA 1
ATOM 3946 C C . VAL B 1 221 ? -4.316 20.094 4.898 1 96.06 221 VAL B C 1
ATOM 3948 O O . VAL B 1 221 ? -5.18 19.312 5.289 1 96.06 221 VAL B O 1
ATOM 3951 N N . SER B 1 222 ? -4.25 20.516 3.686 1 96 222 SER B N 1
ATOM 3952 C CA . SER B 1 222 ? -5.199 20.031 2.689 1 96 222 SER B CA 1
ATOM 3953 C C . SER B 1 222 ? -5.105 18.516 2.52 1 96 222 SER B C 1
ATOM 3955 O O . SER B 1 222 ? -4.008 17.969 2.436 1 96 222 SER B O 1
ATOM 3957 N N . ALA B 1 223 ? -6.262 17.906 2.432 1 97.12 223 ALA B N 1
ATOM 3958 C CA . ALA B 1 223 ? -6.285 16.453 2.217 1 97.12 223 ALA B CA 1
ATOM 3959 C C . ALA B 1 223 ? -5.621 16.094 0.894 1 97.12 223 ALA B C 1
ATOM 3961 O O . ALA B 1 223 ? -4.941 15.062 0.798 1 97.12 223 ALA B O 1
ATOM 3962 N N . ASP B 1 224 ? -5.809 16.891 -0.084 1 96.88 224 ASP B N 1
ATOM 3963 C CA . ASP B 1 224 ? -5.219 16.641 -1.396 1 96.88 224 ASP B CA 1
ATOM 3964 C C . ASP B 1 224 ? -3.695 16.578 -1.312 1 96.88 224 ASP B C 1
ATOM 3966 O O . ASP B 1 224 ? -3.066 15.734 -1.945 1 96.88 224 ASP B O 1
ATOM 3970 N N . LYS B 1 225 ? -3.152 17.484 -0.548 1 97.5 225 LYS B N 1
ATOM 3971 C CA . LYS B 1 225 ? -1.705 17.469 -0.364 1 97.5 225 LYS B CA 1
ATOM 3972 C C . LYS B 1 225 ? -1.246 16.203 0.359 1 97.5 225 LYS B C 1
ATOM 3974 O O . LYS B 1 225 ? -0.221 15.625 0.006 1 97.5 225 LYS B O 1
ATOM 3979 N N . ILE B 1 226 ? -2.002 15.812 1.349 1 98.19 226 ILE B N 1
ATOM 3980 C CA . ILE B 1 226 ? -1.707 14.602 2.105 1 98.19 226 ILE B CA 1
ATOM 3981 C C . ILE B 1 226 ? -1.702 13.391 1.168 1 98.19 226 ILE B C 1
ATOM 3983 O O . ILE B 1 226 ? -0.792 12.562 1.221 1 98.19 226 ILE B O 1
ATOM 3987 N N . PHE B 1 227 ? -2.705 13.305 0.276 1 98.06 227 PHE B N 1
ATOM 3988 C CA . PHE B 1 227 ? -2.816 12.211 -0.685 1 98.06 227 PHE B CA 1
ATOM 3989 C C . PHE B 1 227 ? -1.657 12.242 -1.674 1 98.06 227 PHE B C 1
ATOM 3991 O O . PHE B 1 227 ? -1.05 11.211 -1.958 1 98.06 227 PHE B O 1
ATOM 3998 N N . GLU B 1 228 ? -1.354 13.398 -2.092 1 97 228 GLU B N 1
ATOM 3999 C CA . GLU B 1 228 ? -0.281 13.578 -3.064 1 97 228 GLU B CA 1
ATOM 4000 C C . GLU B 1 228 ? 1.062 13.133 -2.494 1 97 228 GLU B C 1
ATOM 4002 O O . GLU B 1 228 ? 1.867 12.516 -3.195 1 97 228 GLU B O 1
ATOM 4007 N N . LYS B 1 229 ? 1.269 13.383 -1.259 1 97 229 LYS B N 1
ATOM 4008 C CA . LYS B 1 229 ? 2.537 13.062 -0.615 1 97 229 LYS B CA 1
ATOM 4009 C C . LYS B 1 229 ? 2.529 11.633 -0.075 1 97 229 LYS B C 1
ATOM 4011 O O . LYS B 1 229 ? 3.545 11.148 0.429 1 97 229 LYS B O 1
ATOM 4016 N N . GLY B 1 230 ? 1.43 11.008 -0.134 1 97.38 230 GLY B N 1
ATOM 4017 C CA . GLY B 1 230 ? 1.317 9.648 0.353 1 97.38 230 GLY B CA 1
ATOM 4018 C C . GLY B 1 230 ? 1.414 9.539 1.863 1 97.38 230 GLY B C 1
ATOM 4019 O O . GLY B 1 230 ? 1.79 8.492 2.396 1 97.38 230 GLY B O 1
ATOM 4020 N N . GLN B 1 231 ? 1.153 10.633 2.535 1 97.5 231 GLN B N 1
ATOM 4021 C CA . GLN B 1 231 ? 1.171 10.641 3.994 1 97.5 231 GLN B CA 1
ATOM 4022 C C . GLN B 1 231 ? -0.166 10.18 4.562 1 97.5 231 GLN B C 1
ATOM 4024 O O . GLN B 1 231 ? -0.755 10.852 5.41 1 97.5 231 GLN B O 1
ATOM 4029 N N . CYS B 1 232 ? -0.601 9.086 4.066 1 98.38 232 CYS B N 1
ATOM 4030 C CA . CYS B 1 232 ? -1.884 8.469 4.379 1 98.38 232 CYS B CA 1
ATOM 4031 C C . CYS B 1 232 ? -1.9 7.004 3.949 1 98.38 232 CYS B C 1
ATOM 4033 O O . CYS B 1 232 ? -0.852 6.426 3.656 1 98.38 232 CYS B O 1
ATOM 4035 N N . VAL B 1 233 ? -3.041 6.367 4.059 1 98.5 233 VAL B N 1
ATOM 4036 C CA . VAL B 1 233 ? -3.223 5.031 3.5 1 98.5 233 VAL B CA 1
ATOM 4037 C C . VAL B 1 233 ? -3.498 5.133 2 1 98.5 233 VAL B C 1
ATOM 4039 O O . VAL B 1 233 ? -4.441 5.805 1.579 1 98.5 233 VAL B O 1
ATOM 4042 N N . VAL B 1 234 ? -2.666 4.539 1.23 1 98.69 234 VAL B N 1
ATOM 4043 C CA . VAL B 1 234 ? -2.834 4.512 -0.219 1 98.69 234 VAL B CA 1
ATOM 4044 C C . VAL B 1 234 ? -2.857 3.064 -0.708 1 98.69 234 VAL B C 1
ATOM 4046 O O . VAL B 1 234 ? -1.895 2.318 -0.507 1 98.69 234 VAL B O 1
ATOM 4049 N N . ILE B 1 235 ? -3.898 2.682 -1.358 1 98.12 235 ILE B N 1
ATOM 4050 C CA . ILE B 1 235 ? -3.982 1.339 -1.923 1 98.12 235 ILE B CA 1
ATOM 4051 C C . ILE B 1 235 ? -4.289 1.426 -3.416 1 98.12 235 ILE B C 1
ATOM 4053 O O . ILE B 1 235 ? -5.352 1.908 -3.812 1 98.12 235 ILE B O 1
ATOM 4057 N N . PRO B 1 236 ? -3.371 0.943 -4.258 1 98.25 236 PRO B N 1
ATOM 4058 C CA . PRO B 1 236 ? -3.689 0.863 -5.688 1 98.25 236 PRO B CA 1
ATOM 4059 C C . PRO B 1 236 ? -4.867 -0.062 -5.977 1 98.25 236 PRO B C 1
ATOM 4061 O O . PRO B 1 236 ? -5.086 -1.035 -5.25 1 98.25 236 PRO B O 1
ATOM 4064 N N . PHE B 1 237 ? -5.574 0.21 -7.102 1 98 237 PHE B N 1
ATOM 4065 C CA . PHE B 1 237 ? -6.762 -0.557 -7.453 1 98 237 PHE B CA 1
ATOM 4066 C C . PHE B 1 237 ? -6.426 -2.033 -7.621 1 98 237 PHE B C 1
ATOM 4068 O O . PHE B 1 237 ? -7.195 -2.902 -7.207 1 98 237 PHE B O 1
ATOM 4075 N N . GLU B 1 238 ? -5.277 -2.285 -8.195 1 96.88 238 GLU B N 1
ATOM 4076 C CA . GLU B 1 238 ? -4.906 -3.672 -8.461 1 96.88 238 GLU B CA 1
ATOM 4077 C C . GLU B 1 238 ? -4.695 -4.445 -7.164 1 96.88 238 GLU B C 1
ATOM 4079 O O . GLU B 1 238 ? -4.914 -5.656 -7.117 1 96.88 238 GLU B O 1
ATOM 4084 N N . VAL B 1 239 ? -4.27 -3.775 -6.18 1 97.75 239 VAL B N 1
ATOM 4085 C CA . VAL B 1 239 ? -4.09 -4.395 -4.871 1 97.75 239 VAL B CA 1
ATOM 4086 C C . VAL B 1 239 ? -5.441 -4.535 -4.176 1 97.75 239 VAL B C 1
ATOM 4088 O O . VAL B 1 239 ? -5.754 -5.586 -3.615 1 97.75 239 VAL B O 1
ATOM 4091 N N . MET B 1 240 ? -6.234 -3.475 -4.223 1 97.38 240 MET B N 1
ATOM 4092 C CA . MET B 1 240 ? -7.527 -3.463 -3.545 1 97.38 240 MET B CA 1
ATOM 4093 C C . MET B 1 240 ? -8.406 -4.609 -4.031 1 97.38 240 MET B C 1
ATOM 4095 O O . MET B 1 240 ? -9.148 -5.203 -3.248 1 97.38 240 MET B O 1
ATOM 4099 N N . ARG B 1 241 ? -8.336 -4.93 -5.273 1 96.38 241 ARG B N 1
ATOM 4100 C CA . ARG B 1 241 ? -9.148 -5.988 -5.863 1 96.38 241 ARG B CA 1
ATOM 4101 C C . ARG B 1 241 ? -8.898 -7.324 -5.172 1 96.38 241 ARG B C 1
ATOM 4103 O O . ARG B 1 241 ? -9.789 -8.172 -5.109 1 96.38 241 ARG B O 1
ATOM 4110 N N . ASN B 1 242 ? -7.684 -7.465 -4.633 1 95.81 242 ASN B N 1
ATOM 4111 C CA . ASN B 1 242 ? -7.324 -8.711 -3.959 1 95.81 242 ASN B CA 1
ATOM 4112 C C . ASN B 1 242 ? -7.926 -8.781 -2.559 1 95.81 242 ASN B C 1
ATOM 4114 O O . ASN B 1 242 ? -7.906 -9.836 -1.927 1 95.81 242 ASN B O 1
ATOM 4118 N N . PHE B 1 243 ? -8.469 -7.695 -2.105 1 96.44 243 PHE B N 1
ATOM 4119 C CA . PHE B 1 243 ? -9.016 -7.652 -0.754 1 96.44 243 PHE B CA 1
ATOM 4120 C C . PHE B 1 243 ? -10.531 -7.5 -0.786 1 96.44 243 PHE B C 1
ATOM 4122 O O . PHE B 1 243 ? -11.156 -7.27 0.249 1 96.44 243 PHE B O 1
ATOM 4129 N N . MET B 1 244 ? -11.078 -7.59 -1.899 1 94.19 244 MET B N 1
ATOM 4130 C CA . MET B 1 244 ? -12.523 -7.504 -2.062 1 94.19 244 MET B CA 1
ATOM 4131 C C . MET B 1 244 ? -13.117 -8.875 -2.375 1 94.19 244 MET B C 1
ATOM 4133 O O . MET B 1 244 ? -12.477 -9.695 -3.027 1 94.19 244 MET B O 1
ATOM 4137 N N . ASP B 1 245 ? -14.297 -9.062 -1.954 1 92 245 ASP B N 1
ATOM 4138 C CA . ASP B 1 245 ? -14.984 -10.297 -2.289 1 92 245 ASP B CA 1
ATOM 4139 C C . ASP B 1 245 ? -15.75 -10.164 -3.605 1 92 245 ASP B C 1
ATOM 4141 O O . ASP B 1 245 ? -15.547 -9.203 -4.352 1 92 245 ASP B O 1
ATOM 4145 N N . GLU B 1 246 ? -16.531 -11.141 -3.879 1 89.69 246 GLU B N 1
ATOM 4146 C CA . GLU B 1 246 ? -17.234 -11.172 -5.152 1 89.69 246 GLU B CA 1
ATOM 4147 C C . GLU B 1 246 ? -18.234 -10.023 -5.254 1 89.69 246 GLU B C 1
ATOM 4149 O O . GLU B 1 246 ? -18.578 -9.578 -6.352 1 89.69 246 GLU B O 1
ATOM 4154 N N . GLU B 1 247 ? -18.672 -9.578 -4.117 1 91.75 247 GLU B N 1
ATOM 4155 C CA . GLU B 1 247 ? -19.625 -8.477 -4.09 1 91.75 247 GLU B CA 1
ATOM 4156 C C . GLU B 1 247 ? -18.922 -7.133 -3.945 1 91.75 247 GLU B C 1
ATOM 4158 O O . GLU B 1 247 ? -19.562 -6.113 -3.676 1 91.75 247 GLU B O 1
ATOM 4163 N N . ASN B 1 248 ? -17.578 -7.121 -4.023 1 93 248 ASN B N 1
ATOM 4164 C CA . ASN B 1 248 ? -16.75 -5.922 -3.908 1 93 248 ASN B CA 1
ATOM 4165 C C . ASN B 1 248 ? -16.797 -5.344 -2.496 1 93 248 ASN B C 1
ATOM 4167 O O . ASN B 1 248 ? -16.797 -4.125 -2.32 1 93 248 ASN B O 1
ATOM 4171 N N . VAL B 1 249 ? -16.938 -6.234 -1.599 1 94.12 249 VAL B N 1
ATOM 4172 C CA . VAL B 1 249 ? -16.953 -5.84 -0.193 1 94.12 249 VAL B CA 1
ATOM 4173 C C . VAL B 1 249 ? -15.617 -6.207 0.459 1 94.12 249 VAL B C 1
ATOM 4175 O O . VAL B 1 249 ? -15.078 -7.289 0.215 1 94.12 249 VAL B O 1
ATOM 4178 N N . SER B 1 250 ? -15.062 -5.281 1.19 1 93.75 250 SER B N 1
ATOM 4179 C CA . SER B 1 250 ? -13.844 -5.52 1.966 1 93.75 250 SER B CA 1
ATOM 4180 C C . SER B 1 250 ? -14.055 -5.188 3.439 1 93.75 250 SER B C 1
ATOM 4182 O O . SER B 1 250 ? -14.82 -4.277 3.771 1 93.75 250 SER B O 1
ATOM 4184 N N . HIS B 1 251 ? -13.375 -5.965 4.25 1 94.62 251 HIS B N 1
ATOM 4185 C CA . HIS B 1 251 ? -13.406 -5.699 5.684 1 94.62 251 HIS B CA 1
ATOM 4186 C C . HIS B 1 251 ? -12.258 -4.777 6.09 1 94.62 251 HIS B C 1
ATOM 4188 O O . HIS B 1 251 ? -11.102 -5.039 5.762 1 94.62 251 HIS B O 1
ATOM 4194 N N . PHE B 1 252 ? -12.578 -3.686 6.742 1 93.81 252 PHE B N 1
ATOM 4195 C CA . PHE B 1 252 ? -11.492 -2.83 7.215 1 93.81 252 PHE B CA 1
ATOM 4196 C C . PHE B 1 252 ? -11.672 -2.494 8.688 1 93.81 252 PHE B C 1
ATOM 4198 O O . PHE B 1 252 ? -12.773 -2.607 9.227 1 93.81 252 PHE B O 1
ATOM 4205 N N . ARG B 1 253 ? -10.672 -2.162 9.367 1 95.44 253 ARG B N 1
ATOM 4206 C CA . ARG B 1 253 ? -10.648 -1.7 10.75 1 95.44 253 ARG B CA 1
ATOM 4207 C C . ARG B 1 253 ? -9.57 -0.639 10.953 1 95.44 253 ARG B C 1
ATOM 4209 O O . ARG B 1 253 ? -8.57 -0.615 10.234 1 95.44 253 ARG B O 1
ATOM 4216 N N . TYR B 1 254 ? -9.867 0.295 11.875 1 96.31 254 TYR B N 1
ATOM 4217 C CA . TYR B 1 254 ? -8.867 1.297 12.227 1 96.31 254 TYR B CA 1
ATOM 4218 C C . TYR B 1 254 ? -8.906 1.603 13.719 1 96.31 254 TYR B C 1
ATOM 4220 O O . TYR B 1 254 ? -9.891 1.29 14.398 1 96.31 254 TYR B O 1
ATOM 4228 N N . ARG B 1 255 ? -7.844 2.111 14.203 1 96.25 255 ARG B N 1
ATOM 4229 C CA . ARG B 1 255 ? -7.723 2.566 15.586 1 96.25 255 ARG B CA 1
ATOM 4230 C C . ARG B 1 255 ? -6.883 3.836 15.672 1 96.25 255 ARG B C 1
ATOM 4232 O O . ARG B 1 255 ? -5.773 3.891 15.133 1 96.25 255 ARG B O 1
ATOM 4239 N N . LEU B 1 256 ? -7.449 4.84 16.25 1 95.69 256 LEU B N 1
ATOM 4240 C CA . LEU B 1 256 ? -6.727 6.07 16.562 1 95.69 256 LEU B CA 1
ATOM 4241 C C . LEU B 1 256 ? -6.066 5.992 17.922 1 95.69 256 LEU B C 1
ATOM 4243 O O . LEU B 1 256 ? -6.703 5.59 18.906 1 95.69 256 LEU B O 1
ATOM 4247 N N . MET B 1 257 ? -4.812 6.402 17.969 1 94.44 257 MET B N 1
ATOM 4248 C CA . MET B 1 257 ? -4.062 6.293 19.219 1 94.44 257 MET B CA 1
ATOM 4249 C C . MET B 1 257 ? -3.248 7.559 19.469 1 94.44 257 MET B C 1
ATOM 4251 O O . MET B 1 257 ? -2.914 8.289 18.531 1 94.44 257 MET B O 1
ATOM 4255 N N . SER B 1 258 ? -2.938 7.812 20.75 1 92.62 258 SER B N 1
ATOM 4256 C CA . SER B 1 258 ? -2.045 8.898 21.141 1 92.62 258 SER B CA 1
ATOM 4257 C C . SER B 1 258 ? -0.633 8.383 21.406 1 92.62 258 SER B C 1
ATOM 4259 O O . SER B 1 258 ? -0.452 7.27 21.906 1 92.62 258 SER B O 1
ATOM 4261 N N . ILE B 1 259 ? 0.344 9.148 20.922 1 89.44 259 ILE B N 1
ATOM 4262 C CA . ILE B 1 259 ? 1.735 8.789 21.172 1 89.44 259 ILE B CA 1
ATOM 4263 C C . ILE B 1 259 ? 2.098 9.086 22.625 1 89.44 259 ILE B C 1
ATOM 4265 O O . ILE B 1 259 ? 1.998 10.234 23.078 1 89.44 259 ILE B O 1
ATOM 4269 N N . LYS B 1 260 ? 2.049 7.977 23.469 1 70.06 260 LYS B N 1
ATOM 4270 C CA . LYS B 1 260 ? 2.379 8.164 24.875 1 70.06 260 LYS B CA 1
ATOM 4271 C C . LYS B 1 260 ? 3.756 8.797 25.047 1 70.06 260 LYS B C 1
ATOM 4273 O O . LYS B 1 260 ? 4.73 8.344 24.438 1 70.06 260 LYS B O 1
ATOM 4278 N N . LYS B 1 261 ? 3.84 10.078 25.297 1 57.19 261 LYS B N 1
ATOM 4279 C CA . LYS B 1 261 ? 5.102 10.672 25.734 1 57.19 261 LYS B CA 1
ATOM 4280 C C . LYS B 1 261 ? 5.785 9.812 26.781 1 57.19 261 LYS B C 1
ATOM 4282 O O . LYS B 1 261 ? 5.129 9.297 27.703 1 57.19 261 LYS B O 1
ATOM 4287 N N . ALA B 1 262 ? 6.879 8.977 26.391 1 39.06 262 ALA B N 1
ATOM 4288 C CA . ALA B 1 262 ? 7.695 8.477 27.5 1 39.06 262 ALA B CA 1
ATOM 4289 C C . ALA B 1 262 ? 7.801 9.508 28.609 1 39.06 262 ALA B C 1
ATOM 4291 O O . ALA B 1 262 ? 8.164 10.656 28.375 1 39.06 262 ALA B O 1
ATOM 4292 N N . LYS B 1 263 ? 7 9.312 29.719 1 35.47 263 LYS B N 1
ATOM 4293 C CA . LYS B 1 263 ? 7.453 9.969 30.953 1 35.47 263 LYS B CA 1
ATOM 4294 C C . LYS B 1 263 ? 8.969 9.852 31.109 1 35.47 263 LYS B C 1
ATOM 4296 O O . LYS B 1 263 ? 9.531 8.773 30.906 1 35.47 263 LYS B O 1
#